Protein AF-A0A956KZA8-F1 (afdb_monomer_lite)

Sequence (470 aa):
MTLATTATAIDCRGQRCPAPILATAKAARTLGSTGGGTLEVSADDDAFPLDIRSWCRSSGSELVELASVGGVHTAIVRVGSSSPGGSVRSSARSSAPPKLAAAPPPPPPPAPRHSEPNVVELPAVLDCRGQSCPEPILGVARRARTLGAGSQLEVIADDPAFRLDLESWCRSSGARLLSMEPEGNALRARLVLAGPGSASAPVPAARPVSVAPSDASVISLQGVAPSDRVPLLEQRAAVLRGGTTVRIVVDDTDFSVSLVQWAATAGHRLISLDARGPLEAEVQLAADPPPSTALAPVDSTALQPATADNLCTLLVLHNDREALLAALLVGVGAAAQGMDVMMFFTFWGLNLLRGDDPNPAMPKEKVSWAQRMFKWMMPRGPRQQKLGKLDMAGIGRGMLGSIMKRYELMDIPDLMAAAEEQGVRFVACTMSMQVMGITKRDLAPRNNLDFGGVAAFVESAGRSRMSLTF

Radius of gyration: 27.72 Å; chains: 1; bounding box: 74×88×77 Å

Secondary structure (DSSP, 8-state):
------EEEEE-TT--TTHHHHHHHHHHHHHHHTT-EEEEEEE--TTHHHHHHHHHHHHT-EEEEEEEETTEEEEEEEE-S--------------PPPP----PPPPPPPPPP-------PPP-EEE-TT--TTHHHHHHHHHHHHSPTT-EEEEEE--TTHHHHHHHHHHHHT-EEEEEEEETTEEEEEEEPPPTT----PPPP---------TTSEEE-TT--GGGHHHHHHHHHTTSPTT-EEEEEESSSTTHHHHHHHHHHTT-EEEEEE-SSSEEEEEEPPPPPPP--------S--------EEEEEEEE----HHHHHHHHHHHHHHHHTT-EEEEEE-GGGGGGGB-SS--TTS------HHHHHHHHHS--TTTSPPPSS--GGGHHHHHHHHHHHHTTPPPHHHHHHHHHHTTPEEEEEHHHHHHHT--GGGBPP-TTEEEE-HHHHHHHHHHEEEEEE-

Structure (mmCIF, N/CA/C/O backbone):
data_AF-A0A956KZA8-F1
#
_entry.id   AF-A0A956KZA8-F1
#
loop_
_atom_site.group_PDB
_atom_site.id
_atom_site.type_symbol
_atom_site.label_atom_id
_atom_site.label_alt_id
_atom_site.label_comp_id
_atom_site.label_asym_id
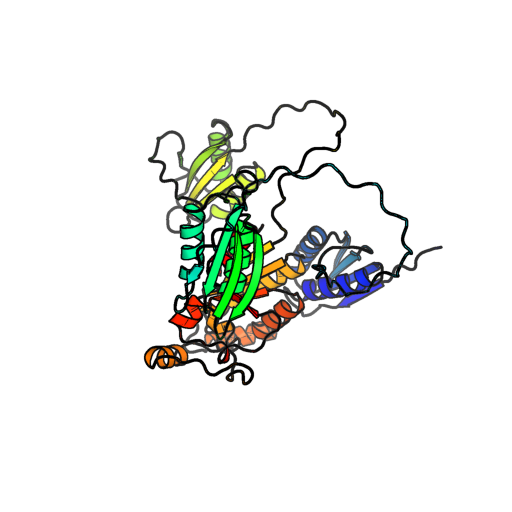_atom_site.label_entity_id
_atom_site.label_seq_id
_atom_site.pdbx_PDB_ins_code
_atom_site.Cartn_x
_atom_site.Cartn_y
_atom_site.Cartn_z
_atom_site.occupancy
_atom_site.B_iso_or_equiv
_atom_site.auth_seq_id
_atom_site.auth_comp_id
_atom_site.auth_asym_id
_atom_site.auth_atom_id
_atom_site.pdbx_PDB_model_num
ATOM 1 N N . MET A 1 1 ? -36.310 -24.076 16.522 1.00 33.31 1 MET A N 1
ATOM 2 C CA . MET A 1 1 ? -34.872 -24.109 16.862 1.00 33.31 1 MET A CA 1
ATOM 3 C C . MET A 1 1 ? -34.360 -22.684 16.809 1.00 33.31 1 MET A C 1
ATOM 5 O O . MET A 1 1 ? -34.193 -22.145 15.725 1.00 33.31 1 MET A O 1
ATOM 9 N N . THR A 1 2 ? -34.234 -22.041 17.964 1.00 34.50 2 THR A N 1
ATOM 10 C CA . THR A 1 2 ? -33.653 -20.703 18.113 1.00 34.50 2 THR A CA 1
ATOM 11 C C . THR A 1 2 ? -32.149 -20.846 17.901 1.00 34.50 2 THR A C 1
ATOM 13 O O . THR A 1 2 ? -31.475 -21.467 18.721 1.00 34.50 2 THR A O 1
ATOM 16 N N . LEU A 1 3 ? -31.634 -20.376 16.763 1.00 40.06 3 LEU A N 1
ATOM 17 C CA . LEU A 1 3 ? -30.191 -20.298 16.536 1.00 40.06 3 LEU A CA 1
ATOM 18 C C . LEU A 1 3 ? -29.618 -19.373 17.613 1.00 40.06 3 LEU A C 1
ATOM 20 O O . LEU A 1 3 ? -30.052 -18.229 17.733 1.00 40.06 3 LEU A O 1
ATOM 24 N N . ALA A 1 4 ? -28.713 -19.887 18.444 1.00 45.00 4 ALA A N 1
ATOM 25 C CA . ALA A 1 4 ? -28.007 -19.075 19.420 1.00 45.00 4 ALA A CA 1
ATOM 26 C C . ALA A 1 4 ? -27.182 -18.028 18.659 1.00 45.00 4 ALA A C 1
ATOM 28 O O . ALA A 1 4 ? -26.250 -18.377 17.938 1.00 45.00 4 ALA A O 1
ATOM 29 N N . THR A 1 5 ? -27.559 -16.756 18.772 1.00 57.03 5 THR A N 1
ATOM 30 C CA . THR A 1 5 ? -26.805 -15.648 18.186 1.00 57.03 5 THR A CA 1
ATOM 31 C C . THR A 1 5 ? -25.480 -15.525 18.931 1.00 57.03 5 THR A C 1
ATOM 33 O O . THR A 1 5 ? -25.459 -15.112 20.089 1.00 57.03 5 THR A O 1
ATOM 36 N N . THR A 1 6 ? -24.373 -15.907 18.295 1.00 69.25 6 THR A N 1
ATOM 37 C CA . THR A 1 6 ? -23.027 -15.729 18.851 1.00 69.25 6 THR A CA 1
ATOM 38 C C . THR A 1 6 ? -22.771 -14.237 19.061 1.00 69.25 6 THR A C 1
ATOM 40 O O . THR A 1 6 ? -22.803 -13.467 18.100 1.00 69.25 6 THR A O 1
ATOM 43 N N . ALA A 1 7 ? -22.550 -13.820 20.308 1.00 78.19 7 ALA A N 1
ATOM 44 C CA . ALA A 1 7 ? -22.223 -12.443 20.665 1.00 78.19 7 ALA A CA 1
ATOM 45 C C . ALA A 1 7 ? -20.728 -12.336 20.996 1.00 78.19 7 ALA A C 1
ATOM 47 O O . ALA A 1 7 ? -20.213 -13.110 21.800 1.00 78.19 7 ALA A O 1
ATOM 48 N N . THR A 1 8 ? -20.022 -11.400 20.364 1.00 90.69 8 THR A N 1
ATOM 49 C CA . THR A 1 8 ? -18.625 -11.049 20.674 1.00 90.69 8 THR A CA 1
ATOM 50 C C . THR A 1 8 ? -18.571 -9.592 21.102 1.00 90.69 8 THR A C 1
ATOM 52 O O . THR A 1 8 ? -19.256 -8.769 20.507 1.00 90.69 8 THR A O 1
ATOM 55 N N . ALA A 1 9 ? -17.750 -9.262 22.097 1.00 92.88 9 ALA A N 1
ATOM 56 C CA . ALA A 1 9 ? -17.521 -7.886 22.528 1.00 92.88 9 ALA A CA 1
ATOM 57 C C . ALA A 1 9 ? -16.037 -7.529 22.386 1.00 92.88 9 ALA A C 1
ATOM 59 O O . ALA A 1 9 ? -15.171 -8.334 22.737 1.00 92.88 9 ALA A O 1
ATOM 60 N N . ILE A 1 10 ? -15.748 -6.332 21.876 1.00 95.38 10 ILE A N 1
ATOM 61 C CA . ILE A 1 10 ? -14.400 -5.767 21.785 1.00 95.38 10 ILE A CA 1
ATOM 62 C C . ILE A 1 10 ? -14.358 -4.382 22.441 1.00 95.38 10 ILE A C 1
ATOM 64 O O . ILE A 1 10 ? -15.241 -3.546 22.243 1.00 95.38 10 ILE A O 1
ATOM 68 N N . ASP A 1 11 ? -13.312 -4.150 23.231 1.00 94.94 11 ASP A N 1
ATOM 69 C CA . ASP A 1 11 ? -13.053 -2.883 23.912 1.00 94.94 11 ASP A CA 1
ATOM 70 C C . ASP A 1 11 ? -11.825 -2.211 23.293 1.00 94.94 11 ASP A C 1
ATOM 72 O O . ASP A 1 11 ? -10.710 -2.734 23.349 1.00 94.94 11 ASP A O 1
ATOM 76 N N . CYS A 1 12 ? -12.058 -1.065 22.667 1.00 94.50 12 CYS A N 1
ATOM 77 C CA . CYS A 1 12 ? -11.076 -0.254 21.962 1.00 94.50 12 CYS A CA 1
ATOM 78 C C . CYS A 1 12 ? -10.873 1.113 22.634 1.00 94.50 12 CYS A C 1
ATOM 80 O O . CYS A 1 12 ? -10.333 2.017 22.001 1.00 94.50 12 CYS A O 1
ATOM 82 N N . ARG A 1 13 ? -11.298 1.294 23.892 1.00 94.50 13 ARG A N 1
ATOM 83 C CA . ARG A 1 13 ? -11.040 2.534 24.644 1.00 94.50 13 ARG A CA 1
ATOM 84 C C . ARG A 1 13 ? -9.536 2.797 24.787 1.00 94.50 13 ARG A C 1
ATOM 86 O O . ARG A 1 13 ? -8.748 1.858 24.893 1.00 94.50 13 ARG A O 1
ATOM 93 N N . GLY A 1 14 ? -9.153 4.070 24.769 1.00 90.19 14 GLY A N 1
ATOM 94 C CA . GLY A 1 14 ? -7.770 4.545 24.692 1.00 90.19 14 GLY A CA 1
ATOM 95 C C . GLY A 1 14 ? -7.227 4.608 23.261 1.00 90.19 14 GLY A C 1
ATOM 96 O O . GLY A 1 14 ? -6.421 5.480 22.939 1.00 90.19 14 GLY A O 1
ATOM 97 N N . GLN A 1 15 ? -7.729 3.762 22.358 1.00 91.56 15 GLN A N 1
ATOM 98 C CA . GLN A 1 15 ? -7.220 3.665 20.994 1.00 91.56 15 GLN A CA 1
ATOM 99 C C . GLN A 1 15 ? -7.810 4.744 20.086 1.00 91.56 15 GLN A C 1
ATOM 101 O O . GLN A 1 15 ? -8.972 5.127 20.201 1.00 91.56 15 GLN A O 1
ATOM 106 N N . ARG A 1 16 ? -7.012 5.189 19.114 1.00 91.38 16 ARG A N 1
ATOM 107 C CA . ARG A 1 16 ? -7.411 6.194 18.120 1.00 91.38 16 ARG A CA 1
ATOM 108 C C . ARG A 1 16 ? -7.501 5.604 16.722 1.00 91.38 16 ARG A C 1
ATOM 110 O O . ARG A 1 16 ? -6.982 4.517 16.448 1.00 91.38 16 ARG A O 1
ATOM 117 N N . CYS A 1 17 ? -8.158 6.334 15.825 1.00 86.56 17 CYS A N 1
ATOM 118 C CA . CYS A 1 17 ? -8.266 5.965 14.416 1.00 86.56 17 CYS A CA 1
ATOM 119 C C . CYS A 1 17 ? -6.893 5.554 13.824 1.00 86.56 17 CYS A C 1
ATOM 121 O O . CYS A 1 17 ? -5.904 6.267 14.035 1.00 86.56 17 CYS A O 1
ATOM 123 N N . PRO A 1 18 ? -6.798 4.432 13.072 1.00 91.50 18 PRO A N 1
ATOM 124 C CA . PRO A 1 18 ? -7.871 3.532 12.621 1.00 91.50 18 PRO A CA 1
ATOM 125 C C . PRO A 1 18 ? -8.086 2.280 13.494 1.00 91.50 18 PRO A C 1
ATOM 127 O O . PRO A 1 18 ? -8.795 1.364 13.073 1.00 91.50 18 PRO A O 1
ATOM 130 N N . ALA A 1 19 ? -7.484 2.191 14.684 1.00 92.38 19 ALA A N 1
ATOM 131 C CA . ALA A 1 19 ? -7.447 0.948 15.463 1.00 92.38 19 ALA A CA 1
ATOM 132 C C . ALA A 1 19 ? -8.836 0.358 15.808 1.00 92.38 19 ALA A C 1
ATOM 134 O O . ALA A 1 19 ? -9.027 -0.837 15.549 1.00 92.38 19 ALA A O 1
ATOM 135 N N . PRO A 1 20 ? -9.843 1.141 16.259 1.00 93.94 20 PRO A N 1
ATOM 136 C CA . PRO A 1 20 ? -11.175 0.600 16.546 1.00 93.94 20 PRO A CA 1
ATOM 137 C C . PRO A 1 20 ? -11.842 -0.093 15.347 1.00 93.94 20 PRO A C 1
ATOM 139 O O . PRO A 1 20 ? -12.445 -1.160 15.487 1.00 93.94 20 PRO A O 1
ATOM 142 N N . ILE A 1 21 ? -11.693 0.455 14.137 1.00 94.94 21 ILE A N 1
ATOM 143 C CA . ILE A 1 21 ? -12.264 -0.143 12.921 1.00 94.94 21 ILE A CA 1
ATOM 144 C C . ILE A 1 21 ? -11.483 -1.371 12.473 1.00 94.94 21 ILE A C 1
ATOM 146 O O . ILE A 1 21 ? -12.084 -2.332 11.997 1.00 94.94 21 ILE A O 1
ATOM 150 N N . LEU A 1 22 ? -10.164 -1.400 12.666 1.00 92.88 22 LEU A N 1
ATOM 151 C CA . LEU A 1 22 ? -9.380 -2.600 12.379 1.00 92.88 22 LEU A CA 1
ATOM 152 C C . LEU A 1 22 ? -9.755 -3.758 13.298 1.00 92.88 22 LEU A C 1
ATOM 154 O O . LEU A 1 22 ? -9.925 -4.883 12.818 1.00 92.88 22 LEU A O 1
ATOM 158 N N . ALA A 1 23 ? -9.927 -3.477 14.591 1.00 92.88 23 ALA A N 1
ATOM 159 C CA . ALA A 1 23 ? -10.408 -4.451 15.561 1.00 92.88 23 ALA A CA 1
ATOM 160 C C . ALA A 1 23 ? -11.812 -4.946 15.184 1.00 92.88 23 ALA A C 1
ATOM 162 O O . ALA A 1 23 ? -12.043 -6.156 15.136 1.00 92.88 23 ALA A O 1
ATOM 163 N N . THR A 1 24 ? -12.706 -4.024 14.807 1.00 93.50 24 THR A N 1
ATOM 164 C CA . THR A 1 24 ? -14.054 -4.343 14.310 1.00 93.50 24 THR A CA 1
ATOM 165 C C . THR A 1 24 ? -13.998 -5.259 13.088 1.00 93.50 24 THR A C 1
ATOM 167 O O . THR A 1 24 ? -14.601 -6.330 13.093 1.00 93.50 24 THR A O 1
ATOM 170 N N . ALA A 1 25 ? -13.228 -4.896 12.059 1.00 92.06 25 ALA A N 1
ATOM 171 C CA . ALA A 1 25 ? -13.107 -5.667 10.826 1.00 92.06 25 ALA A CA 1
ATOM 172 C C . ALA A 1 25 ? -12.538 -7.073 11.078 1.00 92.06 25 ALA A C 1
ATOM 174 O O . ALA A 1 25 ? -13.022 -8.058 10.518 1.00 92.06 25 ALA A O 1
ATOM 175 N N . LYS A 1 26 ? -11.540 -7.192 11.960 1.00 91.50 26 LYS A N 1
ATOM 176 C CA . LYS A 1 26 ? -10.947 -8.477 12.352 1.00 91.50 26 LYS A CA 1
ATOM 177 C C . LYS A 1 26 ? -11.943 -9.370 13.096 1.00 91.50 26 LYS A C 1
ATOM 179 O O . LYS A 1 26 ? -12.070 -10.553 12.763 1.00 91.50 26 LYS A O 1
ATOM 184 N N . ALA A 1 27 ? -12.662 -8.813 14.069 1.00 92.19 27 ALA A N 1
ATOM 185 C CA . ALA A 1 27 ? -13.682 -9.539 14.819 1.00 92.19 27 ALA A CA 1
ATOM 186 C C . ALA A 1 27 ? -14.841 -9.967 13.904 1.00 92.19 27 ALA A C 1
ATOM 188 O O . ALA A 1 27 ? -15.246 -11.129 13.928 1.00 92.19 27 ALA A O 1
ATOM 189 N N . ALA A 1 28 ? -15.298 -9.076 13.021 1.00 91.12 28 ALA A N 1
ATOM 190 C CA . ALA A 1 28 ? -16.355 -9.356 12.056 1.00 91.12 28 ALA A CA 1
ATOM 191 C C . ALA A 1 28 ? -15.979 -10.473 11.069 1.00 91.12 28 ALA A C 1
ATOM 193 O O . ALA A 1 28 ? -16.786 -11.368 10.836 1.00 91.12 28 ALA A O 1
ATOM 194 N N . ARG A 1 29 ? -14.744 -10.493 10.541 1.00 89.31 29 ARG A N 1
ATOM 195 C CA . ARG A 1 29 ? -14.258 -11.602 9.693 1.00 89.31 29 ARG A CA 1
ATOM 196 C C . ARG A 1 29 ? -14.281 -12.939 10.428 1.00 89.31 29 ARG A C 1
ATOM 198 O O . ARG A 1 29 ? -14.713 -13.945 9.867 1.00 89.31 29 ARG A O 1
ATOM 205 N N . THR A 1 30 ? -13.840 -12.937 11.684 1.00 89.62 30 THR A N 1
ATOM 206 C CA . THR A 1 30 ? -13.840 -14.136 12.531 1.00 89.62 30 THR A CA 1
ATOM 207 C C . THR A 1 30 ? -15.272 -14.638 12.740 1.00 89.62 30 THR A C 1
ATOM 209 O O . THR A 1 30 ? -15.561 -15.792 12.433 1.00 89.62 30 THR A O 1
ATOM 212 N N . LEU A 1 31 ? -16.192 -13.754 13.140 1.00 89.69 31 LEU A N 1
ATOM 213 C CA . LEU A 1 31 ? -17.613 -14.067 13.324 1.00 89.69 31 LEU A CA 1
ATOM 214 C C . LEU A 1 31 ? -18.281 -14.579 12.042 1.00 89.69 31 LEU A C 1
ATOM 216 O O . LEU A 1 31 ? -18.984 -15.591 12.072 1.00 89.69 31 LEU A O 1
ATOM 220 N N . GLY A 1 32 ? -18.031 -13.918 10.909 1.00 86.00 32 GLY A N 1
ATOM 221 C CA . GLY A 1 32 ? -18.547 -14.326 9.603 1.00 86.00 32 GLY A CA 1
ATOM 222 C C . GLY A 1 32 ? -18.115 -15.745 9.232 1.00 86.00 32 GLY A C 1
ATOM 223 O O . GLY A 1 32 ? -18.944 -16.541 8.798 1.00 86.00 32 GLY A O 1
ATOM 224 N N . SER A 1 33 ? -16.855 -16.114 9.504 1.00 84.88 33 SER A N 1
ATOM 225 C CA . SER A 1 33 ? -16.357 -17.476 9.252 1.00 84.88 33 SER A CA 1
ATOM 226 C C . SER A 1 33 ? -17.026 -18.561 10.110 1.00 84.88 33 SER A C 1
ATOM 228 O O . SER A 1 33 ? -17.038 -19.728 9.723 1.00 84.88 33 SER A O 1
ATOM 230 N N . THR A 1 34 ? -17.627 -18.184 11.243 1.00 85.12 34 THR A N 1
ATOM 231 C CA . THR A 1 34 ? -18.322 -19.089 12.175 1.00 85.12 34 THR A CA 1
ATOM 232 C C . THR A 1 34 ? -19.850 -19.073 12.039 1.00 85.12 34 THR A C 1
ATOM 234 O O . THR A 1 34 ? -20.541 -19.625 12.890 1.00 85.12 34 THR A O 1
ATOM 237 N N . GLY A 1 35 ? -20.391 -18.467 10.974 1.00 82.88 35 GLY A N 1
ATOM 238 C CA . GLY A 1 35 ? -21.835 -18.425 10.707 1.00 82.88 35 GLY A CA 1
ATOM 239 C C . GLY A 1 35 ? -22.530 -17.111 11.079 1.00 82.88 35 GLY A C 1
ATOM 240 O O . GLY A 1 35 ? -23.758 -17.074 11.118 1.00 82.88 35 GLY A O 1
ATOM 241 N N . GLY A 1 36 ? -21.772 -16.033 11.295 1.00 87.62 36 GLY A N 1
ATOM 242 C CA . GLY A 1 36 ? -22.303 -14.712 11.637 1.00 87.62 36 GLY A CA 1
ATOM 243 C C . GLY A 1 36 ? -22.622 -14.555 13.126 1.00 87.62 36 GLY A C 1
ATOM 244 O O . GLY A 1 36 ? -22.408 -15.459 13.934 1.00 87.62 36 GLY A O 1
ATOM 245 N N . GLY A 1 37 ? -23.108 -13.377 13.509 1.00 91.81 37 GLY A N 1
ATOM 246 C CA . GLY A 1 37 ? -23.420 -13.066 14.902 1.00 91.81 37 GLY A CA 1
ATOM 247 C C . GLY A 1 37 ? -23.555 -11.573 15.174 1.00 91.81 37 GLY A C 1
ATOM 248 O O . GLY A 1 37 ? -23.639 -10.759 14.254 1.00 91.81 37 GLY A O 1
ATOM 249 N N . THR A 1 38 ? -23.566 -11.222 16.455 1.00 93.94 38 THR A N 1
ATOM 250 C CA . THR A 1 38 ? -23.584 -9.834 16.923 1.00 93.94 38 THR A CA 1
ATOM 251 C C . THR A 1 38 ? -22.215 -9.470 17.492 1.00 93.94 38 THR A C 1
ATOM 253 O O . THR A 1 38 ? -21.635 -10.227 18.269 1.00 93.94 38 THR A O 1
ATOM 256 N N . LEU A 1 39 ? -21.703 -8.306 17.111 1.00 95.19 39 LEU A N 1
ATOM 257 C CA . LEU A 1 39 ? -20.461 -7.722 17.592 1.00 95.19 39 LEU A CA 1
ATOM 258 C C . LEU A 1 39 ? -20.770 -6.420 18.332 1.00 95.19 39 LEU A C 1
ATOM 260 O O . LEU A 1 39 ? -21.333 -5.498 17.749 1.00 95.19 39 LEU A O 1
ATOM 264 N N . GLU A 1 40 ? -20.381 -6.340 19.595 1.00 96.44 40 GLU A N 1
ATOM 265 C CA . GLU A 1 40 ? -20.406 -5.112 20.384 1.00 96.44 40 GLU A CA 1
ATOM 266 C C . GLU A 1 40 ? -19.009 -4.483 20.389 1.00 96.44 40 GLU A C 1
ATOM 268 O O . GLU A 1 40 ? -18.019 -5.159 20.667 1.00 96.44 40 GLU A O 1
ATOM 273 N N . VAL A 1 41 ? -18.917 -3.196 20.066 1.00 96.75 41 VAL A N 1
ATOM 274 C CA . VAL A 1 41 ? -17.656 -2.451 19.984 1.00 96.75 41 VAL A CA 1
ATOM 275 C C . VAL A 1 41 ? -17.753 -1.211 20.854 1.00 96.75 41 VAL A C 1
ATOM 277 O O . VAL A 1 41 ? -18.646 -0.397 20.640 1.00 96.75 41 VAL A O 1
ATOM 280 N N . SER A 1 42 ? -16.829 -1.045 21.798 1.00 96.44 42 SER A N 1
ATOM 281 C CA . SER A 1 42 ? -16.722 0.170 22.616 1.00 96.44 42 SER A CA 1
ATOM 282 C C . SER A 1 42 ? -15.453 0.954 22.283 1.00 96.44 42 SER A C 1
ATOM 284 O O . SER A 1 42 ? -14.374 0.373 22.263 1.00 96.44 42 SER A O 1
ATOM 286 N N . ALA A 1 43 ? -15.556 2.262 22.046 1.00 95.81 43 ALA A N 1
ATOM 287 C CA . ALA A 1 43 ? -14.419 3.146 21.765 1.00 95.81 43 ALA A CA 1
ATOM 288 C C . ALA A 1 43 ? -14.663 4.559 22.319 1.00 95.81 43 ALA A C 1
ATOM 290 O O . ALA A 1 43 ? -15.796 5.019 22.352 1.00 95.81 43 ALA A O 1
ATOM 291 N N . ASP A 1 44 ? -13.613 5.268 22.728 1.00 94.44 44 ASP A N 1
ATOM 292 C CA . ASP A 1 44 ? -13.641 6.673 23.184 1.00 94.44 44 ASP A CA 1
ATOM 293 C C . ASP A 1 44 ? -12.959 7.620 22.172 1.00 94.44 44 ASP A C 1
ATOM 295 O O . ASP A 1 44 ? -12.395 8.665 22.515 1.00 94.44 44 ASP A O 1
ATOM 299 N N . ASP A 1 45 ? -12.979 7.212 20.901 1.00 92.00 45 ASP A N 1
ATOM 300 C CA . ASP A 1 45 ? -12.486 7.972 19.760 1.00 92.00 45 ASP A CA 1
ATOM 301 C C . ASP A 1 45 ? -13.615 8.760 19.091 1.00 92.00 45 ASP A C 1
ATOM 303 O O . ASP A 1 45 ? -14.594 8.173 18.634 1.00 92.00 45 ASP A O 1
ATOM 307 N N . ASP A 1 46 ? -13.455 10.082 18.987 1.00 91.81 46 ASP A N 1
ATOM 308 C CA . ASP A 1 46 ? -14.487 10.986 18.458 1.00 91.81 46 ASP A CA 1
ATOM 309 C C . ASP A 1 46 ? -14.853 10.692 16.989 1.00 91.81 46 ASP A C 1
ATOM 311 O O . ASP A 1 46 ? -15.959 11.014 16.547 1.00 91.81 46 ASP A O 1
ATOM 315 N N . ALA A 1 47 ? -13.946 10.077 16.216 1.00 90.31 47 ALA A N 1
ATOM 316 C CA . ALA A 1 47 ? -14.209 9.694 14.828 1.00 90.31 47 ALA A CA 1
ATOM 317 C C . ALA A 1 47 ? -14.991 8.373 14.715 1.00 90.31 47 ALA A C 1
ATOM 319 O O . ALA A 1 47 ? -15.675 8.144 13.711 1.00 90.31 47 ALA A O 1
ATOM 320 N N . PHE A 1 48 ? -14.970 7.531 15.756 1.00 95.00 48 PHE A N 1
ATOM 321 C CA . PHE A 1 48 ? -15.562 6.195 15.731 1.00 95.00 48 PHE A CA 1
ATOM 322 C C . PHE A 1 48 ? -17.036 6.164 15.288 1.00 95.00 48 PHE A C 1
ATOM 324 O O . PHE A 1 48 ? -17.363 5.323 14.449 1.00 95.00 48 PHE A O 1
ATOM 331 N N . PRO A 1 49 ? -17.940 7.062 15.740 1.00 94.31 49 PRO A N 1
ATOM 332 C CA . PRO A 1 49 ? -19.332 7.076 15.285 1.00 94.31 49 PRO A CA 1
ATOM 333 C C . PRO A 1 49 ? -19.510 7.231 13.771 1.00 94.31 49 PRO A C 1
ATOM 335 O O . PRO A 1 49 ? -20.430 6.645 13.193 1.00 94.31 49 PRO A O 1
ATOM 338 N N . LEU A 1 50 ? -18.664 8.034 13.121 1.00 91.81 50 LEU A N 1
ATOM 339 C CA . LEU A 1 50 ? -18.698 8.220 11.671 1.00 91.81 50 LEU A CA 1
ATOM 340 C C . LEU A 1 50 ? -18.068 7.015 10.969 1.00 91.81 50 LEU A C 1
ATOM 342 O O . LEU A 1 50 ? -18.643 6.468 10.020 1.00 91.81 50 LEU A O 1
ATOM 346 N N . ASP A 1 51 ? -16.923 6.579 11.479 1.00 93.00 51 ASP A N 1
ATOM 347 C CA . ASP A 1 51 ? -16.137 5.495 10.914 1.00 93.00 51 ASP A CA 1
ATOM 348 C C . ASP A 1 51 ? -16.900 4.165 10.941 1.00 93.00 51 ASP A C 1
ATOM 350 O O . ASP A 1 51 ? -16.967 3.478 9.920 1.00 93.00 51 ASP A O 1
ATOM 354 N N . ILE A 1 52 ? -17.566 3.827 12.053 1.00 94.81 52 ILE A N 1
ATOM 355 C CA . ILE A 1 52 ? -18.326 2.575 12.188 1.00 94.81 52 ILE A CA 1
ATOM 356 C C . ILE A 1 52 ? -19.541 2.546 11.259 1.00 94.81 52 ILE A C 1
ATOM 358 O O . ILE A 1 52 ? -19.841 1.514 10.659 1.00 94.81 52 ILE A O 1
ATOM 362 N N . ARG A 1 53 ? -20.210 3.690 11.059 1.00 94.50 53 ARG A N 1
ATOM 363 C CA . ARG A 1 53 ? -21.307 3.825 10.085 1.00 94.50 53 ARG A CA 1
ATOM 364 C C . ARG A 1 53 ? -20.801 3.661 8.660 1.00 94.50 53 ARG A C 1
ATOM 366 O O . ARG A 1 53 ? -21.472 3.044 7.834 1.00 94.50 53 ARG A O 1
ATOM 373 N N . SER A 1 54 ? -19.643 4.239 8.348 1.00 88.75 54 SER A N 1
ATOM 374 C CA . SER A 1 54 ? -19.013 4.072 7.040 1.00 88.75 54 SER A CA 1
ATOM 375 C C . SER A 1 54 ? -18.642 2.612 6.794 1.00 88.75 54 SER A C 1
ATOM 377 O O . SER A 1 54 ? -19.020 2.045 5.771 1.00 88.75 54 SER A O 1
ATOM 379 N N . TRP A 1 55 ? -18.005 1.981 7.779 1.00 92.06 55 TRP A N 1
ATOM 380 C CA . TRP A 1 55 ? -17.585 0.589 7.727 1.00 92.06 55 TRP A CA 1
ATOM 381 C C . TRP A 1 55 ? -18.761 -0.393 7.613 1.00 92.06 55 TRP A C 1
ATOM 383 O O . TRP A 1 55 ? -18.699 -1.331 6.820 1.00 92.06 55 TRP A O 1
ATOM 393 N N . CYS A 1 56 ? -19.865 -0.183 8.337 1.00 90.88 56 CYS A N 1
ATOM 394 C CA . CYS A 1 56 ? -21.060 -1.029 8.208 1.00 90.88 56 CYS A CA 1
ATOM 395 C C . CYS A 1 56 ? -21.629 -0.962 6.781 1.00 90.88 56 CYS A C 1
ATOM 397 O O . CYS A 1 56 ? -21.873 -1.993 6.157 1.00 90.88 56 CYS A O 1
ATOM 399 N N . ARG A 1 57 ? -21.737 0.249 6.213 1.00 86.81 57 ARG A N 1
ATOM 400 C CA . ARG A 1 57 ? -22.210 0.445 4.831 1.00 86.81 57 ARG A CA 1
ATOM 401 C C . ARG A 1 57 ? -21.313 -0.232 3.794 1.00 86.81 57 ARG A C 1
ATOM 403 O O . ARG A 1 57 ? -21.840 -0.793 2.839 1.00 86.81 57 ARG A O 1
ATOM 410 N N . SER A 1 58 ? -19.990 -0.169 3.949 1.00 80.19 58 SER A N 1
ATOM 411 C CA . SER A 1 58 ? -19.052 -0.753 2.979 1.00 80.19 58 SER A CA 1
ATOM 412 C C . SER A 1 58 ? -18.882 -2.265 3.130 1.00 80.19 58 SER A C 1
ATOM 414 O O . SER A 1 58 ? -18.792 -2.967 2.126 1.00 80.19 58 SER A O 1
ATOM 416 N N . SER A 1 59 ? -18.902 -2.786 4.358 1.00 83.75 59 SER A N 1
ATOM 417 C CA . SER A 1 59 ? -18.796 -4.229 4.635 1.00 83.75 59 SER A CA 1
ATOM 418 C C . SER A 1 59 ? -20.094 -5.010 4.391 1.00 83.75 59 SER A C 1
ATOM 420 O O . SER A 1 59 ? -20.080 -6.244 4.362 1.00 83.75 59 SER A O 1
ATOM 422 N N . GLY A 1 60 ? -21.226 -4.311 4.261 1.00 85.81 60 GLY A N 1
ATOM 423 C CA . GLY A 1 60 ? -22.559 -4.918 4.231 1.00 85.81 60 GLY A CA 1
ATOM 424 C C . GLY A 1 60 ? -23.051 -5.400 5.601 1.00 85.81 60 GLY A C 1
ATOM 425 O O . GLY A 1 60 ? -24.072 -6.080 5.667 1.00 85.81 60 GLY A O 1
ATOM 426 N N . SER A 1 61 ? -22.342 -5.069 6.686 1.00 89.44 61 SER A N 1
ATOM 427 C CA . SER A 1 61 ? -22.787 -5.351 8.056 1.00 89.44 61 SER A CA 1
ATOM 428 C C . SER A 1 61 ? -23.874 -4.363 8.484 1.00 89.44 61 SER A C 1
ATOM 430 O O . SER A 1 61 ? -23.878 -3.201 8.076 1.00 89.44 61 SER A O 1
ATOM 432 N N . GLU A 1 62 ? -24.789 -4.797 9.345 1.00 93.88 62 GLU A N 1
ATOM 433 C CA . GLU A 1 62 ? -25.886 -3.953 9.822 1.00 93.88 62 GLU A CA 1
ATOM 434 C C . GLU A 1 62 ? -25.512 -3.302 11.159 1.00 93.88 62 GLU A C 1
ATOM 436 O O . GLU A 1 62 ? -25.235 -3.993 12.138 1.00 93.88 62 GLU A O 1
ATOM 441 N N . LEU A 1 63 ? -25.531 -1.969 11.223 1.00 95.31 63 LEU A N 1
ATOM 442 C CA . LEU A 1 63 ? -25.418 -1.243 12.488 1.00 95.31 63 LEU A CA 1
ATOM 443 C C . LEU A 1 63 ? -26.782 -1.251 13.185 1.00 95.31 63 LEU A C 1
ATOM 445 O O . LEU A 1 63 ? -27.689 -0.532 12.769 1.00 95.31 63 LEU A O 1
ATOM 449 N N . VAL A 1 64 ? -26.915 -2.066 14.230 1.00 95.81 64 VAL A N 1
ATOM 450 C CA . VAL A 1 64 ? -28.159 -2.242 14.994 1.00 95.81 64 VAL A CA 1
ATOM 451 C C . VAL A 1 64 ? -28.368 -1.078 15.953 1.00 95.81 64 VAL A C 1
ATOM 453 O O . VAL A 1 64 ? -29.460 -0.521 16.027 1.00 95.81 64 VAL A O 1
ATOM 456 N N . GLU A 1 65 ? -27.318 -0.697 16.675 1.00 95.50 65 GLU A N 1
ATOM 457 C CA . GLU A 1 65 ? -27.380 0.368 17.670 1.00 95.50 65 GLU A CA 1
ATOM 458 C C . GLU A 1 65 ? -26.054 1.124 17.731 1.00 95.50 65 GLU A C 1
ATOM 460 O O . GLU A 1 65 ? -24.985 0.555 17.504 1.00 95.50 65 GLU A O 1
ATOM 465 N N . LEU A 1 66 ? -26.129 2.418 18.033 1.00 96.12 66 LEU A N 1
ATOM 466 C CA . LEU A 1 66 ? -24.975 3.240 18.367 1.00 96.12 66 LEU A CA 1
ATOM 467 C C . LEU A 1 66 ? -25.377 4.226 19.462 1.00 96.12 66 LEU A C 1
ATOM 469 O O . LEU A 1 66 ? -26.210 5.102 19.224 1.00 96.12 66 LEU A O 1
ATOM 473 N N . ALA A 1 67 ? -24.757 4.096 20.629 1.00 94.44 67 ALA A N 1
ATOM 474 C CA . ALA A 1 67 ? -24.979 4.958 21.781 1.00 94.44 67 ALA A CA 1
ATOM 475 C C . ALA A 1 67 ? -23.685 5.675 22.179 1.00 94.44 67 ALA A C 1
ATOM 477 O O . ALA A 1 67 ? -22.593 5.131 22.031 1.00 94.44 67 ALA A O 1
ATOM 478 N N . SER A 1 68 ? -23.819 6.892 22.706 1.00 94.62 68 SER A N 1
ATOM 479 C CA . SER A 1 68 ? -22.700 7.704 23.193 1.00 94.62 68 SER A CA 1
ATOM 480 C C . SER A 1 68 ? -23.007 8.172 24.609 1.00 94.62 68 SER A C 1
ATOM 482 O O . SER A 1 68 ? -23.908 8.989 24.803 1.00 94.62 68 SER A O 1
ATOM 484 N N . VAL A 1 69 ? -22.275 7.664 25.599 1.00 92.56 69 VAL A N 1
ATOM 485 C CA . VAL A 1 69 ? -22.471 8.008 27.013 1.00 92.56 69 VAL A CA 1
ATOM 486 C C . VAL A 1 69 ? -21.121 8.335 27.636 1.00 92.56 69 VAL A C 1
ATOM 488 O O . VAL A 1 69 ? -20.205 7.520 27.624 1.00 92.56 69 VAL A O 1
ATOM 491 N N . GLY A 1 70 ? -20.986 9.546 28.183 1.00 87.69 70 GLY A N 1
ATOM 492 C CA . GLY A 1 70 ? -19.778 9.950 28.911 1.00 87.69 70 GLY A CA 1
ATOM 493 C C . GLY A 1 70 ? -18.487 9.917 28.081 1.00 87.69 70 GLY A C 1
ATOM 494 O O . GLY A 1 70 ? -17.440 9.590 28.625 1.00 87.69 70 GLY A O 1
ATOM 495 N N . GLY A 1 71 ? -18.562 10.213 26.777 1.00 87.31 71 GLY A N 1
ATOM 496 C CA . GLY A 1 71 ? -17.408 10.173 25.864 1.00 87.31 71 GLY A CA 1
ATOM 497 C C . GLY A 1 71 ? -17.029 8.772 25.371 1.00 87.31 71 GLY A C 1
ATOM 498 O O . GLY A 1 71 ? -16.075 8.638 24.618 1.00 87.31 71 GLY A O 1
ATOM 499 N N . VAL A 1 72 ? -17.778 7.736 25.761 1.00 94.88 72 VAL A N 1
ATOM 500 C CA . VAL A 1 72 ? -17.630 6.378 25.230 1.00 94.88 72 VAL A CA 1
ATOM 501 C C . VAL A 1 72 ? -18.757 6.101 24.240 1.00 94.88 72 VAL A C 1
ATOM 503 O O . VAL A 1 72 ? -19.933 6.330 24.532 1.00 94.88 72 VAL A O 1
ATOM 506 N N . HIS A 1 73 ? -18.383 5.602 23.070 1.00 96.38 73 HIS A N 1
ATOM 507 C CA . HIS A 1 73 ? -19.258 5.173 21.993 1.00 96.38 73 HIS A CA 1
ATOM 508 C C . HIS A 1 73 ? -19.357 3.649 21.988 1.00 96.38 73 HIS A C 1
ATOM 510 O O . HIS A 1 73 ? -18.342 2.967 21.851 1.00 96.38 73 HIS A O 1
ATOM 516 N N . THR A 1 74 ? -20.572 3.117 22.085 1.00 96.06 74 THR A N 1
ATOM 517 C CA . THR A 1 74 ? -20.841 1.678 22.005 1.00 96.06 74 THR A CA 1
ATOM 518 C C . THR A 1 74 ? -21.697 1.395 20.778 1.00 96.06 74 THR A C 1
ATOM 520 O O . THR A 1 74 ? -22.800 1.927 20.645 1.00 96.06 74 THR A O 1
ATOM 523 N N . ALA A 1 75 ? -21.174 0.579 19.865 1.00 96.62 75 ALA A N 1
ATOM 524 C CA . ALA A 1 75 ? -21.837 0.155 18.640 1.00 96.62 75 ALA A CA 1
ATOM 525 C C . ALA A 1 75 ? -22.201 -1.330 18.715 1.00 96.62 75 ALA A C 1
ATOM 527 O O . ALA A 1 75 ? -21.348 -2.159 19.029 1.00 96.62 75 ALA A O 1
ATOM 528 N N . ILE A 1 76 ? -23.438 -1.671 18.363 1.00 96.06 76 ILE A N 1
ATOM 529 C CA . ILE A 1 76 ? -23.886 -3.053 18.179 1.00 96.06 76 ILE A CA 1
ATOM 530 C C . ILE A 1 76 ? -24.033 -3.298 16.682 1.00 96.06 76 ILE A C 1
ATOM 532 O O . ILE A 1 76 ? -24.850 -2.670 16.010 1.00 96.06 76 ILE A O 1
ATOM 536 N N . VAL A 1 77 ? -23.242 -4.225 16.156 1.00 95.38 77 VAL A N 1
ATOM 537 C CA . VAL A 1 77 ? -23.172 -4.572 14.736 1.00 95.38 77 VAL A CA 1
ATOM 538 C C . VAL A 1 77 ? -23.632 -6.010 14.544 1.00 95.38 77 VAL A C 1
ATOM 540 O O . VAL A 1 77 ? -23.143 -6.921 15.206 1.00 95.38 77 VAL A O 1
ATOM 543 N N . ARG A 1 78 ? -24.536 -6.248 13.598 1.00 94.38 78 ARG A N 1
ATOM 544 C CA . ARG A 1 78 ? -24.915 -7.590 13.158 1.00 94.38 78 ARG A CA 1
ATOM 545 C C . ARG A 1 78 ? -24.133 -7.958 11.901 1.00 94.38 78 ARG A C 1
ATOM 547 O O . ARG A 1 78 ? -24.187 -7.263 10.888 1.00 94.38 78 ARG A O 1
ATOM 554 N N . VAL A 1 79 ? -23.418 -9.075 11.980 1.00 91.94 79 VAL A N 1
ATOM 555 C CA . VAL A 1 79 ? -22.580 -9.623 10.911 1.00 91.94 79 VAL A CA 1
ATOM 556 C C . VAL A 1 79 ? -23.259 -10.875 10.358 1.00 91.94 79 VAL A C 1
ATOM 558 O O . VAL A 1 79 ? -23.550 -11.810 11.105 1.00 91.94 79 VAL A O 1
ATOM 561 N N . GLY A 1 80 ? -23.533 -10.897 9.053 1.00 83.62 80 GLY A N 1
ATOM 562 C CA . GLY A 1 80 ? -24.135 -12.054 8.387 1.00 83.62 80 GLY A CA 1
ATOM 563 C C . GLY A 1 80 ? -23.188 -13.257 8.291 1.00 83.62 80 GLY A C 1
ATOM 564 O O . GLY A 1 80 ? -21.970 -13.116 8.376 1.00 83.62 80 GLY A O 1
ATOM 565 N N . SER A 1 81 ? -23.748 -14.447 8.042 1.00 68.25 81 SER A N 1
ATOM 566 C CA . SER A 1 81 ? -23.004 -15.689 7.747 1.00 68.25 81 SER A CA 1
ATOM 567 C C . SER A 1 81 ? -22.231 -15.650 6.419 1.00 68.25 81 SER A C 1
ATOM 569 O O . SER A 1 81 ? -21.523 -16.592 6.071 1.00 68.25 81 SER A O 1
ATOM 571 N N . SER A 1 82 ? -22.335 -14.542 5.689 1.00 59.22 82 SER A N 1
ATOM 572 C CA . SER A 1 82 ? -21.565 -14.236 4.495 1.00 59.22 82 SER A CA 1
ATOM 573 C C . SER A 1 82 ? -21.434 -12.720 4.355 1.00 59.22 82 SER A C 1
ATOM 575 O O . SER A 1 82 ? -22.441 -12.048 4.143 1.00 59.22 82 SER A O 1
ATOM 577 N N . SER A 1 83 ? -20.210 -12.194 4.432 1.00 37.56 83 SER A N 1
ATOM 578 C CA . SER A 1 83 ? -19.877 -10.870 3.891 1.00 37.56 83 SER A CA 1
ATOM 579 C C . SER A 1 83 ? -18.440 -10.843 3.341 1.00 37.56 83 SER A C 1
ATOM 581 O O . SER A 1 83 ? -17.609 -11.660 3.750 1.00 37.56 83 SER A O 1
ATOM 583 N N . PRO A 1 84 ? -18.171 -9.976 2.349 1.00 47.75 84 PRO A N 1
ATOM 584 C CA . PRO A 1 84 ? -17.128 -10.133 1.341 1.00 47.75 84 PRO A CA 1
ATOM 585 C C . PRO A 1 84 ? -15.757 -9.678 1.847 1.00 47.75 84 PRO A C 1
ATOM 587 O O . PRO A 1 84 ? -15.644 -8.723 2.608 1.00 47.75 84 PRO A O 1
ATOM 590 N N . GLY A 1 85 ? -14.700 -10.344 1.384 1.00 36.06 85 GLY A N 1
ATOM 591 C CA . GLY A 1 85 ? -13.323 -9.942 1.693 1.00 36.06 85 GLY A CA 1
ATOM 592 C C . GLY A 1 85 ? -12.338 -11.100 1.757 1.00 36.06 85 GLY A C 1
ATOM 593 O O . GLY A 1 85 ? -11.509 -11.167 2.657 1.00 36.06 85 GLY A O 1
ATOM 594 N N . GLY A 1 86 ? -12.445 -12.041 0.826 1.00 30.38 86 GLY A N 1
ATOM 595 C CA . GLY A 1 86 ? -11.452 -13.082 0.626 1.00 30.38 86 GLY A CA 1
ATOM 596 C C . GLY A 1 86 ? -11.404 -13.386 -0.854 1.00 30.38 86 GLY A C 1
ATOM 597 O O . GLY A 1 86 ? -12.289 -14.065 -1.368 1.00 30.38 86 GLY A O 1
ATOM 598 N N . SER A 1 87 ? -10.396 -12.857 -1.549 1.00 32.53 87 SER A N 1
ATOM 599 C CA . SER A 1 87 ? -10.022 -13.370 -2.862 1.00 32.53 87 SER A CA 1
ATOM 600 C C . SER A 1 87 ? -9.824 -14.874 -2.712 1.00 32.53 87 SER A C 1
ATOM 602 O O . SER A 1 87 ? -8.884 -15.336 -2.059 1.00 32.53 87 SER A O 1
ATOM 604 N N . VAL A 1 88 ? -10.765 -15.644 -3.257 1.00 29.47 88 VAL A N 1
ATOM 605 C CA . VAL A 1 88 ? -10.627 -17.085 -3.395 1.00 29.47 88 VAL A CA 1
ATOM 606 C C . VAL A 1 88 ? -9.456 -17.285 -4.347 1.00 29.47 88 VAL A C 1
ATOM 608 O O . VAL A 1 88 ? -9.607 -17.245 -5.567 1.00 29.47 88 VAL A O 1
ATOM 611 N N . ARG A 1 89 ? -8.256 -17.500 -3.796 1.00 29.30 89 ARG A N 1
ATOM 612 C CA . ARG A 1 89 ? -7.193 -18.151 -4.556 1.00 29.30 89 ARG A CA 1
ATOM 613 C C . ARG A 1 89 ? -7.751 -19.509 -4.956 1.00 29.30 89 ARG A C 1
ATOM 615 O O . ARG A 1 89 ? -7.934 -20.383 -4.112 1.00 29.30 89 ARG A O 1
ATOM 622 N N . SER A 1 90 ? -8.034 -19.659 -6.247 1.00 27.77 90 SER A N 1
ATOM 623 C CA . SER A 1 90 ? -8.322 -20.935 -6.893 1.00 27.77 90 SER A CA 1
ATOM 624 C C . SER A 1 90 ? -7.122 -21.867 -6.698 1.00 27.77 90 SER A C 1
ATOM 626 O O . SER A 1 90 ? -6.227 -21.962 -7.536 1.00 27.77 90 SER A O 1
ATOM 628 N N . SER A 1 91 ? -7.086 -22.552 -5.559 1.00 26.67 91 SER A N 1
ATOM 629 C CA . SER A 1 91 ? -6.251 -23.722 -5.333 1.00 26.67 91 SER A CA 1
ATOM 630 C C . SER A 1 91 ? -6.887 -24.879 -6.101 1.00 26.67 91 SER A C 1
ATOM 632 O O . SER A 1 91 ? -7.680 -25.643 -5.549 1.00 26.67 91 SER A O 1
ATOM 634 N N . ALA A 1 92 ? -6.530 -25.031 -7.374 1.00 28.09 92 ALA A N 1
ATOM 635 C CA . ALA A 1 92 ? -6.769 -26.271 -8.095 1.00 28.09 92 ALA A CA 1
ATOM 636 C C . ALA A 1 92 ? -5.876 -27.371 -7.487 1.00 28.09 92 ALA A C 1
ATOM 638 O O . ALA A 1 92 ? -4.739 -27.583 -7.904 1.00 28.09 92 ALA A O 1
ATOM 639 N N . ARG A 1 93 ? -6.377 -28.057 -6.450 1.00 27.23 93 ARG A N 1
ATOM 640 C CA . ARG A 1 93 ? -5.817 -29.338 -6.013 1.00 27.23 93 ARG A CA 1
ATOM 641 C C . ARG A 1 93 ? -6.234 -30.399 -7.023 1.00 27.23 93 ARG A C 1
ATOM 643 O O . ARG A 1 93 ? -7.412 -30.706 -7.172 1.00 27.23 93 ARG A O 1
ATOM 650 N N . SER A 1 94 ? -5.226 -30.942 -7.696 1.00 35.97 94 SER A N 1
ATOM 651 C CA . SER A 1 94 ? -5.289 -32.167 -8.482 1.00 35.97 94 SER A CA 1
ATOM 652 C C . SER A 1 94 ? -5.961 -33.284 -7.678 1.00 35.97 94 SER A C 1
ATOM 654 O O . SER A 1 94 ? -5.476 -33.672 -6.614 1.00 35.97 94 SER A O 1
ATOM 656 N N . SER A 1 95 ? -7.077 -33.800 -8.187 1.00 29.41 95 SER A N 1
ATOM 657 C CA . SER A 1 95 ? -7.572 -35.129 -7.843 1.00 29.41 95 SER A CA 1
ATOM 658 C C . SER A 1 95 ? -8.047 -35.803 -9.127 1.00 29.41 95 SER A C 1
ATOM 660 O O . SER A 1 95 ? -8.789 -35.227 -9.921 1.00 29.41 95 SER A O 1
ATOM 662 N N . ALA A 1 96 ? -7.503 -36.991 -9.379 1.00 32.41 96 ALA A N 1
ATOM 663 C CA . ALA A 1 96 ? -7.757 -37.777 -10.575 1.00 32.41 96 ALA A CA 1
ATOM 664 C C . ALA A 1 96 ? -9.202 -38.313 -10.582 1.00 32.41 96 ALA A C 1
ATOM 666 O O . ALA A 1 96 ? -9.663 -38.792 -9.542 1.00 32.41 96 ALA A O 1
ATOM 667 N N . PRO A 1 97 ? -9.914 -38.295 -11.723 1.00 31.94 97 PRO A N 1
ATOM 668 C CA . PRO A 1 97 ? -11.220 -38.934 -11.824 1.00 31.94 97 PRO A CA 1
ATOM 669 C C . PRO A 1 97 ? -11.084 -40.466 -11.950 1.00 31.94 97 PRO A C 1
ATOM 671 O O . PRO A 1 97 ? -10.078 -40.961 -12.472 1.00 31.94 97 PRO A O 1
ATOM 674 N N . PRO A 1 98 ? -12.085 -41.243 -11.494 1.00 30.88 98 PRO A N 1
ATOM 675 C CA . PRO A 1 98 ? -12.076 -42.696 -11.601 1.00 30.88 98 PRO A CA 1
ATOM 676 C C . PRO A 1 98 ? -12.343 -43.148 -13.045 1.00 30.88 98 PRO A C 1
ATOM 678 O O . PRO A 1 98 ? -13.106 -42.530 -13.787 1.00 30.88 98 PRO A O 1
ATOM 681 N N . LYS A 1 99 ? -11.709 -44.261 -13.433 1.00 38.12 99 LYS A N 1
ATOM 682 C CA . LYS A 1 99 ? -11.907 -44.948 -14.718 1.00 38.12 99 LYS A CA 1
ATOM 683 C C . LYS A 1 99 ? -13.364 -45.401 -14.875 1.00 38.12 99 LYS A C 1
ATOM 685 O O . LYS A 1 99 ? -13.827 -46.220 -14.085 1.00 38.12 99 LYS A O 1
ATOM 690 N N . LEU A 1 100 ? -14.026 -44.960 -15.945 1.00 32.59 100 LEU A N 1
ATOM 691 C CA . LEU A 1 100 ? -15.244 -45.583 -16.470 1.00 32.59 100 LEU A CA 1
ATOM 692 C C . LEU A 1 100 ? -14.913 -46.321 -17.778 1.00 32.59 100 LEU A C 1
ATOM 694 O O . LEU A 1 100 ? -14.137 -45.833 -18.597 1.00 32.59 100 LEU A O 1
ATOM 698 N N . ALA A 1 101 ? -15.453 -47.531 -17.918 1.00 34.28 101 ALA A N 1
ATOM 699 C CA . ALA A 1 101 ? -15.167 -48.479 -18.990 1.00 34.28 101 ALA A CA 1
ATOM 700 C C . ALA A 1 101 ? -15.674 -48.024 -20.374 1.00 34.28 101 ALA A C 1
ATOM 702 O O . ALA A 1 101 ? -16.637 -47.271 -20.492 1.00 34.28 101 ALA A O 1
ATOM 703 N N . ALA A 1 102 ? -14.993 -48.515 -21.411 1.00 33.44 102 ALA A N 1
ATOM 704 C CA . ALA A 1 102 ? -15.153 -48.151 -22.814 1.00 33.44 102 ALA A CA 1
ATOM 705 C C . ALA A 1 102 ? -16.420 -48.730 -23.478 1.00 33.44 102 ALA A C 1
ATOM 707 O O . ALA A 1 102 ? -16.775 -49.885 -23.251 1.00 33.44 102 ALA A O 1
ATOM 708 N N . ALA A 1 103 ? -17.023 -47.945 -24.376 1.00 35.88 103 ALA A N 1
ATOM 709 C CA . ALA A 1 103 ? -18.003 -48.379 -25.376 1.00 35.88 103 ALA A CA 1
ATOM 710 C C . ALA A 1 103 ? -17.360 -48.350 -26.787 1.00 35.88 103 ALA A C 1
ATOM 712 O O . ALA A 1 103 ? -16.419 -47.577 -26.997 1.00 35.88 103 ALA A O 1
ATOM 713 N N . PRO A 1 104 ? -17.805 -49.193 -27.743 1.00 39.44 104 PRO A N 1
ATOM 714 C CA . PRO A 1 104 ? -17.113 -49.405 -29.018 1.00 39.44 104 PRO A CA 1
ATOM 715 C C . PRO A 1 104 ? -17.278 -48.223 -29.994 1.00 39.44 104 PRO A C 1
ATOM 717 O O . PRO A 1 104 ? -18.268 -47.492 -29.911 1.00 39.44 104 PRO A O 1
ATOM 720 N N . PRO A 1 105 ? -16.326 -48.022 -30.926 1.00 36.66 105 PRO A N 1
ATOM 721 C CA . PRO A 1 105 ? -16.286 -46.830 -31.766 1.00 36.66 105 PRO A CA 1
ATOM 722 C C . PRO A 1 105 ? -17.300 -46.884 -32.928 1.00 36.66 105 PRO A C 1
ATOM 724 O O . PRO A 1 105 ? -17.487 -47.947 -33.526 1.00 36.66 105 PRO A O 1
ATOM 727 N N . PRO A 1 106 ? -17.918 -45.746 -33.301 1.00 41.84 106 PRO A N 1
ATOM 728 C CA . PRO A 1 106 ? -18.676 -45.610 -34.544 1.00 41.84 106 PRO A CA 1
ATOM 729 C C . PRO A 1 106 ? -17.747 -45.530 -35.778 1.00 41.84 106 PRO A C 1
ATOM 731 O O . PRO A 1 106 ? -16.559 -45.224 -35.635 1.00 41.84 106 PRO A O 1
ATOM 734 N N . PRO A 1 107 ? -18.262 -45.817 -36.992 1.00 43.34 107 PRO A N 1
ATOM 735 C CA . PRO A 1 107 ? -17.453 -45.941 -38.207 1.00 43.34 107 PRO A CA 1
ATOM 736 C C . PRO A 1 107 ? -16.794 -44.614 -38.627 1.00 43.34 107 PRO A C 1
ATOM 738 O O . PRO A 1 107 ? -17.322 -43.539 -38.328 1.00 43.34 107 PRO A O 1
ATOM 741 N N . PRO A 1 108 ? -15.646 -44.672 -39.330 1.00 39.53 108 PRO A N 1
ATOM 742 C CA . PRO A 1 108 ? -14.844 -43.491 -39.618 1.00 39.53 108 PRO A CA 1
ATOM 743 C C . PRO A 1 108 ? -15.533 -42.559 -40.634 1.00 39.53 108 PRO A C 1
ATOM 745 O O . PRO A 1 108 ? -16.101 -43.038 -41.619 1.00 39.53 108 PRO A O 1
ATOM 748 N N . PRO A 1 109 ? -15.459 -41.230 -40.436 1.00 45.69 109 PRO A N 1
ATOM 749 C CA . PRO A 1 109 ? -15.915 -40.254 -41.419 1.00 45.69 109 PRO A CA 1
ATOM 750 C C . PRO A 1 109 ? -15.001 -40.237 -42.661 1.00 45.69 109 PRO A C 1
ATOM 752 O O . PRO A 1 109 ? -13.830 -40.619 -42.574 1.00 45.69 109 PRO A O 1
ATOM 755 N N . PRO A 1 110 ? -15.514 -39.793 -43.825 1.00 41.88 110 PRO A N 1
ATOM 756 C CA . PRO A 1 110 ? -14.751 -39.762 -45.069 1.00 41.88 110 PRO A CA 1
ATOM 757 C C . PRO A 1 110 ? -13.522 -38.849 -44.957 1.00 41.88 110 PRO A C 1
ATOM 759 O O . PRO A 1 110 ? -13.552 -37.821 -44.280 1.00 41.88 110 PRO A O 1
ATOM 762 N N . ALA A 1 111 ? -12.446 -39.254 -45.637 1.00 35.72 111 ALA A N 1
ATOM 763 C CA . ALA A 1 111 ? -11.116 -38.660 -45.546 1.00 35.72 111 ALA A CA 1
ATOM 764 C C . ALA A 1 111 ? -11.121 -37.121 -45.694 1.00 35.72 111 ALA A C 1
ATOM 766 O O . ALA A 1 111 ? -11.779 -36.593 -46.599 1.00 35.72 111 ALA A O 1
ATOM 767 N N . PRO A 1 112 ? -10.367 -36.389 -44.850 1.00 37.81 112 PRO A N 1
ATOM 768 C CA . PRO A 1 112 ? -10.226 -34.950 -44.996 1.00 37.81 112 PRO A CA 1
ATOM 769 C C . PRO A 1 112 ? -9.482 -34.640 -46.297 1.00 37.81 112 PRO A C 1
ATOM 771 O O . PRO A 1 112 ? -8.404 -35.171 -46.565 1.00 37.81 112 PRO A O 1
ATOM 774 N N . ARG A 1 113 ? -10.064 -33.750 -47.106 1.00 34.41 113 ARG A N 1
ATOM 775 C CA . ARG A 1 113 ? -9.335 -33.062 -48.175 1.00 34.41 113 ARG A CA 1
ATOM 776 C C . ARG A 1 113 ? -8.137 -32.373 -47.530 1.00 34.41 113 ARG A C 1
ATOM 778 O O . ARG A 1 113 ? -8.304 -31.725 -46.500 1.00 34.41 113 ARG A O 1
ATOM 785 N N . HIS A 1 114 ? -6.960 -32.535 -48.125 1.00 34.50 114 HIS A N 1
ATOM 786 C CA . HIS A 1 114 ? -5.735 -31.868 -47.706 1.00 34.50 114 HIS A CA 1
ATOM 787 C C . HIS A 1 114 ? -5.954 -30.349 -47.673 1.00 34.50 114 HIS A C 1
ATOM 789 O O . HIS A 1 114 ? -5.847 -29.678 -48.694 1.00 34.50 114 HIS A O 1
ATOM 795 N N . SER A 1 115 ? -6.285 -29.801 -46.505 1.00 38.62 115 SER A N 1
ATOM 796 C CA . SER A 1 115 ? -5.913 -28.433 -46.178 1.00 38.62 115 SER A CA 1
ATOM 797 C C . SER A 1 115 ? -4.407 -28.455 -45.978 1.00 38.62 115 SER A C 1
ATOM 799 O O . SER A 1 115 ? -3.899 -29.244 -45.176 1.00 38.62 115 SER A O 1
ATOM 801 N N . GLU A 1 116 ? -3.715 -27.647 -46.775 1.00 33.69 116 GLU A N 1
ATOM 802 C CA . GLU A 1 116 ? -2.284 -27.397 -46.666 1.00 33.69 116 GLU A CA 1
ATOM 803 C C . GLU A 1 116 ? -1.890 -27.224 -45.191 1.00 33.69 116 GLU A C 1
ATOM 805 O O . GLU A 1 116 ? -2.672 -26.663 -44.412 1.00 33.69 116 GLU A O 1
ATOM 810 N N . PRO A 1 117 ? -0.718 -27.729 -44.765 1.00 36.38 117 PRO A N 1
ATOM 811 C CA . PRO A 1 117 ? -0.254 -27.501 -43.409 1.00 36.38 117 PRO A CA 1
ATOM 812 C C . PRO A 1 117 ? -0.241 -25.993 -43.162 1.00 36.38 117 PRO A C 1
ATOM 814 O O . PRO A 1 117 ? 0.488 -25.262 -43.829 1.00 36.38 117 PRO A O 1
ATOM 817 N N . ASN A 1 118 ? -1.074 -25.539 -42.221 1.00 38.88 118 ASN A N 1
ATOM 818 C CA . ASN A 1 118 ? -1.003 -24.187 -41.695 1.00 38.88 118 ASN A CA 1
ATOM 819 C C . ASN A 1 118 ? 0.423 -24.016 -41.177 1.00 38.88 118 ASN A C 1
ATOM 821 O O . ASN A 1 118 ? 0.798 -24.621 -40.168 1.00 38.88 118 ASN A O 1
ATOM 825 N N . VAL A 1 119 ? 1.236 -23.284 -41.934 1.00 35.06 119 VAL A N 1
ATOM 826 C CA . VAL A 1 119 ? 2.579 -22.905 -41.529 1.00 35.06 119 VAL A CA 1
ATOM 827 C C . VAL A 1 119 ? 2.390 -22.118 -40.242 1.00 35.06 119 VAL A C 1
ATOM 829 O O . VAL A 1 119 ? 1.912 -20.988 -40.256 1.00 35.06 119 VAL A O 1
ATOM 832 N N . VAL A 1 120 ? 2.701 -22.742 -39.108 1.00 38.53 120 VAL A N 1
ATOM 833 C CA . VAL A 1 120 ? 2.836 -22.024 -37.845 1.00 38.53 120 VAL A CA 1
ATOM 834 C C . VAL A 1 120 ? 4.091 -21.179 -38.015 1.00 38.53 120 VAL A C 1
ATOM 836 O O . VAL A 1 120 ? 5.200 -21.655 -37.776 1.00 38.53 120 VAL A O 1
ATOM 839 N N . GLU A 1 121 ? 3.927 -19.958 -38.526 1.00 41.38 121 GLU A N 1
ATOM 840 C CA . GLU A 1 121 ? 4.976 -18.947 -38.489 1.00 41.38 121 GLU A CA 1
ATOM 841 C C . GLU A 1 121 ? 5.470 -18.863 -37.044 1.00 41.38 121 GLU A C 1
ATOM 843 O O . GLU A 1 121 ? 4.693 -18.611 -36.118 1.00 41.38 121 GLU A O 1
ATOM 848 N N . LEU A 1 122 ? 6.758 -19.159 -36.847 1.00 44.44 122 LEU A N 1
ATOM 849 C CA . LEU A 1 122 ? 7.418 -19.048 -35.551 1.00 44.44 122 LEU A CA 1
ATOM 850 C C . LEU A 1 122 ? 7.112 -17.652 -34.987 1.00 44.44 122 LEU A C 1
ATOM 852 O O . LEU A 1 122 ? 7.390 -16.662 -35.673 1.00 44.44 122 LEU A O 1
ATOM 856 N N . PRO A 1 123 ? 6.515 -17.543 -33.783 1.00 54.97 123 PRO A N 1
ATOM 857 C CA . PRO A 1 123 ? 6.111 -16.253 -33.251 1.00 54.97 123 PRO A CA 1
ATOM 858 C C . PRO A 1 123 ? 7.344 -15.360 -33.165 1.00 54.97 123 PRO A C 1
ATOM 860 O O . PRO A 1 123 ? 8.391 -15.773 -32.669 1.00 54.97 123 PRO A O 1
ATOM 863 N N . ALA A 1 124 ? 7.237 -14.142 -33.693 1.00 66.12 124 ALA A N 1
ATOM 864 C CA . ALA A 1 124 ? 8.340 -13.199 -33.685 1.00 66.12 124 ALA A CA 1
ATOM 865 C C . ALA A 1 124 ? 8.813 -12.967 -32.245 1.00 66.12 124 ALA A C 1
ATOM 867 O O . ALA A 1 124 ? 8.080 -12.393 -31.443 1.00 66.12 124 ALA A O 1
ATOM 868 N N . VAL A 1 125 ? 10.026 -13.416 -31.931 1.00 88.62 125 VAL A N 1
ATOM 869 C CA . VAL A 1 125 ? 10.608 -13.269 -30.597 1.00 88.62 125 VAL A CA 1
ATOM 870 C C . VAL A 1 125 ? 11.004 -11.811 -30.389 1.00 88.62 125 VAL A C 1
ATOM 872 O O . VAL A 1 125 ? 11.804 -11.257 -31.144 1.00 88.62 125 VAL A O 1
ATOM 875 N N . LEU A 1 126 ? 10.441 -11.185 -29.361 1.00 92.69 126 LEU A N 1
ATOM 876 C CA . LEU A 1 126 ? 10.832 -9.870 -28.875 1.00 92.69 126 LEU A CA 1
ATOM 877 C C . LEU A 1 126 ? 11.806 -10.041 -27.704 1.00 92.69 126 LEU A C 1
ATOM 879 O O . LEU A 1 126 ? 11.403 -10.366 -26.589 1.00 92.69 126 LEU A O 1
ATOM 883 N N . ASP A 1 127 ? 13.092 -9.823 -27.962 1.00 93.56 127 ASP A N 1
ATOM 884 C CA . ASP A 1 127 ? 14.128 -9.861 -26.931 1.00 93.56 127 ASP A CA 1
ATOM 885 C C . ASP A 1 127 ? 14.313 -8.476 -26.295 1.00 93.56 127 ASP A C 1
ATOM 887 O O . ASP A 1 127 ? 14.753 -7.522 -26.939 1.00 93.56 127 ASP A O 1
ATOM 891 N N . CYS A 1 128 ? 13.953 -8.380 -25.021 1.00 93.19 128 CYS A N 1
ATOM 892 C CA . CYS A 1 128 ? 14.033 -7.193 -24.178 1.00 93.19 128 CYS A CA 1
ATOM 893 C C . CYS A 1 128 ? 15.052 -7.363 -23.038 1.00 93.19 128 CYS A C 1
ATOM 895 O O . CYS A 1 128 ? 15.005 -6.609 -22.065 1.00 93.19 128 CYS A O 1
ATOM 897 N N . ARG A 1 129 ? 15.970 -8.339 -23.114 1.00 93.81 129 ARG A N 1
ATOM 898 C CA . ARG A 1 129 ? 17.015 -8.513 -22.091 1.00 93.81 129 ARG A CA 1
ATOM 899 C C . ARG A 1 129 ? 17.899 -7.268 -21.971 1.00 93.81 129 ARG A C 1
ATOM 901 O O . ARG A 1 129 ? 18.244 -6.630 -22.965 1.00 93.81 129 ARG A O 1
ATOM 908 N N . GLY A 1 130 ? 18.267 -6.920 -20.741 1.00 87.62 130 GLY A N 1
ATOM 909 C CA . GLY A 1 130 ? 19.039 -5.725 -20.401 1.00 87.62 130 GLY A CA 1
ATOM 910 C C . GLY A 1 130 ? 18.233 -4.422 -20.405 1.00 87.62 130 GLY A C 1
ATOM 911 O O . GLY A 1 130 ? 18.782 -3.378 -20.050 1.00 87.62 130 GLY A O 1
ATOM 912 N N . GLN A 1 131 ? 16.953 -4.455 -20.783 1.00 90.31 131 GLN A N 1
ATOM 913 C CA . GLN A 1 131 ? 16.053 -3.311 -20.666 1.00 90.31 131 GLN A CA 1
ATOM 914 C C . GLN A 1 131 ? 15.395 -3.306 -19.288 1.00 90.31 131 GLN A C 1
ATOM 916 O O . GLN A 1 131 ? 15.162 -4.350 -18.686 1.00 90.31 131 GLN A O 1
ATOM 921 N N . SER A 1 132 ? 15.067 -2.120 -18.790 1.00 88.06 132 SER A N 1
ATOM 922 C CA . SER A 1 132 ? 14.375 -1.951 -17.511 1.00 88.06 132 SER A CA 1
ATOM 923 C C . SER A 1 132 ? 13.023 -1.296 -17.733 1.00 88.06 132 SER A C 1
ATOM 925 O O . SER A 1 132 ? 12.808 -0.645 -18.761 1.00 88.06 132 SER A O 1
ATOM 927 N N . CYS A 1 133 ? 12.099 -1.474 -16.787 1.00 83.31 133 CYS A N 1
ATOM 928 C CA . CYS A 1 133 ? 10.805 -0.797 -16.830 1.00 83.31 133 CYS A CA 1
ATOM 929 C C . CYS A 1 133 ? 10.976 0.702 -17.179 1.00 83.31 133 CYS A C 1
ATOM 931 O O . CYS A 1 133 ? 11.762 1.384 -16.515 1.00 83.31 133 CYS A O 1
ATOM 933 N N . PRO A 1 134 ? 10.236 1.237 -18.175 1.00 87.62 134 PRO A N 1
ATOM 934 C CA . PRO A 1 134 ? 9.054 0.640 -18.818 1.00 87.62 134 PRO A CA 1
ATOM 935 C C . PRO A 1 134 ? 9.307 -0.072 -20.161 1.00 87.62 134 PRO A C 1
ATOM 937 O O . PRO A 1 134 ? 8.355 -0.532 -20.796 1.00 87.62 134 PRO A O 1
ATOM 940 N N . GLU A 1 135 ? 10.555 -0.153 -20.629 1.00 92.06 135 GLU A N 1
ATOM 941 C CA . GLU A 1 135 ? 10.856 -0.514 -22.022 1.00 92.06 135 GLU A CA 1
ATOM 942 C C . GLU A 1 135 ? 10.342 -1.885 -22.480 1.00 92.06 135 GLU A C 1
ATOM 944 O O . GLU A 1 135 ? 9.764 -1.931 -23.570 1.00 92.06 135 GLU A O 1
ATOM 949 N N . PRO A 1 136 ? 10.433 -2.976 -21.689 1.00 89.69 136 PRO A N 1
ATOM 950 C CA . PRO A 1 136 ? 9.903 -4.271 -22.113 1.00 89.69 136 PRO A CA 1
ATOM 951 C C . PRO A 1 136 ? 8.420 -4.213 -22.505 1.00 89.69 136 PRO A C 1
ATOM 953 O O . PRO A 1 136 ? 8.032 -4.693 -23.570 1.00 89.69 136 PRO A O 1
ATOM 956 N N . ILE A 1 137 ? 7.583 -3.547 -21.703 1.00 93.25 137 ILE A N 1
ATOM 957 C CA . ILE A 1 137 ? 6.146 -3.425 -21.990 1.00 93.25 137 ILE A CA 1
ATOM 958 C C . ILE A 1 137 ? 5.872 -2.453 -23.134 1.00 93.25 137 ILE A C 1
ATOM 960 O O . ILE A 1 137 ? 4.984 -2.705 -23.951 1.00 93.25 137 ILE A O 1
ATOM 964 N N . LEU A 1 138 ? 6.646 -1.370 -23.257 1.00 89.25 138 LEU A N 1
ATOM 965 C CA . LEU A 1 138 ? 6.545 -0.492 -24.425 1.00 89.25 138 LEU A CA 1
ATOM 966 C C . LEU A 1 138 ? 6.911 -1.241 -25.714 1.00 89.25 138 LEU A C 1
ATOM 968 O O . LEU A 1 138 ? 6.255 -1.048 -26.740 1.00 89.25 138 LEU A O 1
ATOM 972 N N . GLY A 1 139 ? 7.909 -2.126 -25.661 1.00 88.38 139 GLY A N 1
ATOM 973 C CA . GLY A 1 139 ? 8.271 -3.050 -26.732 1.00 88.38 139 GLY A CA 1
ATOM 974 C C . GLY A 1 139 ? 7.107 -3.958 -27.116 1.00 88.38 139 GLY A C 1
ATOM 975 O O . GLY A 1 139 ? 6.734 -3.998 -28.291 1.00 88.38 139 GLY A O 1
ATOM 976 N N . VAL A 1 140 ? 6.477 -4.602 -26.129 1.00 90.62 140 VAL A N 1
ATOM 977 C CA . VAL A 1 140 ? 5.282 -5.438 -26.331 1.00 90.62 140 VAL A CA 1
ATOM 978 C C . VAL A 1 140 ? 4.154 -4.638 -26.979 1.00 90.62 140 VAL A C 1
ATOM 980 O O . VAL A 1 140 ? 3.628 -5.050 -28.009 1.00 90.62 140 VAL A O 1
ATOM 983 N N . ALA A 1 141 ? 3.831 -3.453 -26.459 1.00 89.31 141 ALA A N 1
ATOM 984 C CA . ALA A 1 141 ? 2.769 -2.602 -26.995 1.00 89.31 141 ALA A CA 1
ATOM 985 C C . ALA A 1 141 ? 3.062 -2.097 -28.422 1.00 89.31 141 ALA A C 1
ATOM 987 O O . ALA A 1 141 ? 2.156 -1.979 -29.250 1.00 89.31 141 ALA A O 1
ATOM 988 N N . ARG A 1 142 ? 4.324 -1.779 -28.744 1.00 89.50 142 ARG A N 1
ATOM 989 C CA . ARG A 1 142 ? 4.751 -1.444 -30.114 1.00 89.50 142 ARG A CA 1
ATOM 990 C C . ARG A 1 142 ? 4.585 -2.648 -31.038 1.00 89.50 142 ARG A C 1
ATOM 992 O O . ARG A 1 142 ? 3.979 -2.505 -32.096 1.00 89.50 142 ARG A O 1
ATOM 999 N N . ARG A 1 143 ? 5.066 -3.826 -30.630 1.00 88.38 143 ARG A N 1
ATOM 1000 C CA . ARG A 1 143 ? 5.002 -5.041 -31.448 1.00 88.38 143 ARG A CA 1
ATOM 1001 C C . ARG A 1 143 ? 3.563 -5.497 -31.670 1.00 88.38 143 ARG A C 1
ATOM 1003 O O . ARG A 1 143 ? 3.199 -5.779 -32.807 1.00 88.38 143 ARG A O 1
ATOM 1010 N N . ALA A 1 144 ? 2.734 -5.465 -30.632 1.00 88.06 144 ALA A N 1
ATOM 1011 C CA . ALA A 1 144 ? 1.317 -5.798 -30.701 1.00 88.06 144 ALA A CA 1
ATOM 1012 C C . ALA A 1 144 ? 0.558 -4.953 -31.734 1.00 88.06 144 ALA A C 1
ATOM 1014 O O . ALA A 1 144 ? -0.259 -5.492 -32.464 1.00 88.06 144 ALA A O 1
ATOM 1015 N N . ARG A 1 145 ? 0.876 -3.656 -31.870 1.00 86.12 145 ARG A N 1
ATOM 1016 C CA . ARG A 1 145 ? 0.266 -2.778 -32.890 1.00 86.12 145 ARG A CA 1
ATOM 1017 C C . ARG A 1 145 ? 0.627 -3.150 -34.329 1.00 86.12 145 ARG A C 1
ATOM 1019 O O . ARG A 1 145 ? -0.115 -2.807 -35.240 1.00 86.12 145 ARG A O 1
ATOM 1026 N N . THR A 1 146 ? 1.770 -3.803 -34.534 1.00 85.19 146 THR A N 1
ATOM 1027 C CA . THR A 1 146 ? 2.204 -4.272 -35.864 1.00 85.19 146 THR A CA 1
ATOM 1028 C C . THR A 1 146 ? 1.664 -5.654 -36.215 1.00 85.19 146 THR A C 1
ATOM 1030 O O . THR A 1 146 ? 1.746 -6.059 -37.369 1.00 85.19 146 THR A O 1
ATOM 1033 N N . LEU A 1 147 ? 1.157 -6.389 -35.225 1.00 83.19 147 LEU A N 1
ATOM 1034 C CA . LEU A 1 147 ? 0.682 -7.755 -35.382 1.00 83.19 147 LEU A CA 1
ATOM 1035 C C . LEU A 1 147 ? -0.846 -7.773 -35.440 1.00 83.19 147 LEU A C 1
ATOM 1037 O O . LEU A 1 147 ? -1.524 -6.985 -34.784 1.00 83.19 147 LEU A O 1
ATOM 1041 N N . GLY A 1 148 ? -1.390 -8.687 -36.240 1.00 74.69 148 GLY A N 1
ATOM 1042 C CA . GLY A 1 148 ? -2.830 -8.878 -36.339 1.00 74.69 148 GLY A CA 1
ATOM 1043 C C . GLY A 1 148 ? -3.418 -9.456 -35.054 1.00 74.69 148 GLY A C 1
ATOM 1044 O O . GLY A 1 148 ? -2.754 -10.154 -34.284 1.00 74.69 148 GLY A O 1
ATOM 1045 N N . ALA A 1 149 ? -4.699 -9.199 -34.848 1.00 81.75 149 ALA A N 1
ATOM 1046 C CA . ALA A 1 149 ? -5.491 -9.798 -33.788 1.00 81.75 149 ALA A CA 1
ATOM 1047 C C . ALA A 1 149 ? -5.368 -11.341 -33.799 1.00 81.75 149 ALA A C 1
ATOM 1049 O O . ALA A 1 149 ? -5.394 -11.952 -34.865 1.00 81.75 149 ALA A O 1
ATOM 1050 N N . GLY A 1 150 ? -5.226 -11.978 -32.633 1.00 82.81 150 GLY A N 1
ATOM 1051 C CA . GLY A 1 150 ? -5.017 -13.430 -32.523 1.00 82.81 150 GLY A CA 1
ATOM 1052 C C . GLY A 1 150 ? -3.581 -13.911 -32.773 1.00 82.81 150 GLY A C 1
ATOM 1053 O O . GLY A 1 150 ? -3.300 -15.089 -32.550 1.00 82.81 150 GLY A O 1
ATOM 1054 N N . SER A 1 151 ? -2.659 -13.028 -33.178 1.00 87.19 151 SER A N 1
ATOM 1055 C CA . SER A 1 151 ? -1.244 -13.392 -33.343 1.00 87.19 151 SER A CA 1
ATOM 1056 C C . SER A 1 151 ? -0.616 -13.791 -32.009 1.00 87.19 151 SER A C 1
ATOM 1058 O O . SER A 1 151 ? -0.927 -13.216 -30.960 1.00 87.19 151 SER A O 1
ATOM 1060 N N . GLN A 1 152 ? 0.313 -14.744 -32.062 1.00 91.38 152 GLN A N 1
ATOM 1061 C CA . GLN A 1 152 ? 1.162 -15.081 -30.926 1.00 91.38 152 GLN A CA 1
ATOM 1062 C C . GLN A 1 152 ? 2.405 -14.194 -30.906 1.00 91.38 152 GLN A C 1
ATOM 1064 O O . GLN A 1 152 ? 3.034 -13.958 -31.937 1.00 91.38 152 GLN A O 1
ATOM 1069 N N . LEU A 1 153 ? 2.760 -13.719 -29.717 1.00 91.56 153 LEU A N 1
ATOM 1070 C CA . LEU A 1 153 ? 3.986 -12.978 -29.459 1.00 91.56 153 LEU A CA 1
ATOM 1071 C C . LEU A 1 153 ? 4.762 -13.694 -28.357 1.00 91.56 153 LEU A C 1
ATOM 1073 O O . LEU A 1 153 ? 4.205 -14.044 -27.314 1.00 91.56 153 LEU A O 1
ATOM 1077 N N . GLU A 1 154 ? 6.051 -13.895 -28.596 1.00 94.62 154 GLU A N 1
ATOM 1078 C CA . GLU A 1 154 ? 6.982 -14.389 -27.593 1.00 94.62 154 GLU A CA 1
ATOM 1079 C C . GLU A 1 154 ? 7.896 -13.249 -27.153 1.00 94.62 154 GLU A C 1
ATOM 1081 O O . GLU A 1 154 ? 8.373 -12.478 -27.983 1.00 94.62 154 GLU A O 1
ATOM 1086 N N . VAL A 1 155 ? 8.110 -13.113 -25.848 1.00 95.19 155 VAL A N 1
ATOM 1087 C CA . VAL A 1 155 ? 8.854 -12.003 -25.250 1.00 95.19 155 VAL A CA 1
ATOM 1088 C C . VAL A 1 155 ? 9.828 -12.553 -24.223 1.00 95.19 155 VAL A C 1
ATOM 1090 O O . VAL A 1 155 ? 9.435 -13.360 -23.381 1.00 95.19 155 VAL A O 1
ATOM 1093 N N . ILE A 1 156 ? 11.078 -12.101 -24.265 1.00 95.88 156 ILE A N 1
ATOM 1094 C CA . ILE A 1 156 ? 12.108 -12.467 -23.290 1.00 95.88 156 ILE A CA 1
ATOM 1095 C C . ILE A 1 156 ? 12.559 -11.197 -22.575 1.00 95.88 156 ILE A C 1
ATOM 1097 O O . ILE A 1 156 ? 12.992 -10.257 -23.232 1.00 95.88 156 ILE A O 1
ATOM 1101 N N . ALA A 1 157 ? 12.481 -11.149 -21.246 1.00 93.75 157 ALA A N 1
ATOM 1102 C CA . ALA A 1 157 ? 12.963 -10.004 -20.470 1.00 93.75 157 ALA A CA 1
ATOM 1103 C C . ALA A 1 157 ? 13.502 -10.432 -19.101 1.00 93.75 157 ALA A C 1
ATOM 1105 O O . ALA A 1 157 ? 12.978 -11.352 -18.477 1.00 93.75 157 ALA A O 1
ATOM 1106 N N . ASP A 1 158 ? 14.544 -9.753 -18.626 1.00 91.75 158 ASP A N 1
ATOM 1107 C CA . ASP A 1 158 ? 15.181 -9.956 -17.316 1.00 91.75 158 ASP A CA 1
ATOM 1108 C C . ASP A 1 158 ? 14.859 -8.842 -16.302 1.00 91.75 158 ASP A C 1
ATOM 1110 O O . ASP A 1 158 ? 15.352 -8.863 -15.172 1.00 91.75 158 ASP A O 1
ATOM 1114 N N . ASP A 1 159 ? 13.986 -7.898 -16.672 1.00 90.50 159 ASP A N 1
ATOM 1115 C CA . ASP A 1 159 ? 13.474 -6.876 -15.761 1.00 90.50 159 ASP A CA 1
ATOM 1116 C C . ASP A 1 159 ? 12.651 -7.511 -14.613 1.00 90.50 159 ASP A C 1
ATOM 1118 O O . ASP A 1 159 ? 11.729 -8.295 -14.865 1.00 90.50 159 ASP A O 1
ATOM 1122 N N . PRO A 1 160 ? 12.915 -7.165 -13.337 1.00 88.38 160 PRO A N 1
ATOM 1123 C CA . PRO A 1 160 ? 12.213 -7.763 -12.204 1.00 88.38 160 PRO A CA 1
ATOM 1124 C C . PRO A 1 160 ? 10.708 -7.480 -12.129 1.00 88.38 160 PRO A C 1
ATOM 1126 O O . PRO A 1 160 ? 10.013 -8.232 -11.445 1.00 88.38 160 PRO A O 1
ATOM 1129 N N . ALA A 1 161 ? 10.218 -6.412 -12.768 1.00 90.38 161 ALA A N 1
ATOM 1130 C CA . ALA A 1 161 ? 8.796 -6.085 -12.823 1.00 90.38 161 ALA A CA 1
ATOM 1131 C C . ALA A 1 161 ? 8.083 -6.806 -13.965 1.00 90.38 161 ALA A C 1
ATOM 1133 O O . ALA A 1 161 ? 6.858 -6.897 -13.933 1.00 90.38 161 ALA A O 1
ATOM 1134 N N . PHE A 1 162 ? 8.822 -7.355 -14.937 1.00 94.81 162 PHE A N 1
ATOM 1135 C CA . PHE A 1 162 ? 8.273 -7.880 -16.184 1.00 94.81 162 PHE A CA 1
ATOM 1136 C C . PHE A 1 162 ? 7.096 -8.834 -15.995 1.00 94.81 162 PHE A C 1
ATOM 1138 O O . PHE A 1 162 ? 6.119 -8.724 -16.725 1.00 94.81 162 PHE A O 1
ATOM 1145 N N . ARG A 1 163 ? 7.141 -9.731 -15.000 1.00 94.00 163 ARG A N 1
ATOM 1146 C CA . ARG A 1 163 ? 6.015 -10.630 -14.699 1.00 94.00 163 ARG A CA 1
ATOM 1147 C C . ARG A 1 163 ? 4.732 -9.849 -14.415 1.00 94.00 163 ARG A C 1
ATOM 1149 O O . ARG A 1 163 ? 3.750 -10.009 -15.135 1.00 94.00 163 ARG A O 1
ATOM 1156 N N . LEU A 1 164 ? 4.759 -9.011 -13.378 1.00 88.62 164 LEU A N 1
ATOM 1157 C CA . LEU A 1 164 ? 3.586 -8.269 -12.920 1.00 88.62 164 LEU A CA 1
ATOM 1158 C C . LEU A 1 164 ? 3.134 -7.257 -13.978 1.00 88.62 164 LEU A C 1
ATOM 1160 O O . LEU A 1 164 ? 1.941 -7.098 -14.230 1.00 88.62 164 LEU A O 1
ATOM 1164 N N . ASP A 1 165 ? 4.086 -6.604 -14.633 1.00 91.31 165 ASP A N 1
ATOM 1165 C CA . ASP A 1 165 ? 3.841 -5.629 -15.685 1.00 91.31 165 ASP A CA 1
ATOM 1166 C C . ASP A 1 165 ? 3.224 -6.263 -16.937 1.00 91.31 165 ASP A C 1
ATOM 1168 O O . ASP A 1 165 ? 2.282 -5.704 -17.499 1.00 91.31 165 ASP A O 1
ATOM 1172 N N . LEU A 1 166 ? 3.688 -7.445 -17.356 1.00 94.50 166 LEU A N 1
ATOM 1173 C CA . LEU A 1 166 ? 3.133 -8.158 -18.505 1.00 94.50 166 LEU A CA 1
ATOM 1174 C C . LEU A 1 166 ? 1.741 -8.705 -18.201 1.00 94.50 166 LEU A C 1
ATOM 1176 O O . LEU A 1 166 ? 0.849 -8.592 -19.040 1.00 94.50 166 LEU A O 1
ATOM 1180 N N . GLU A 1 167 ? 1.529 -9.262 -17.008 1.00 92.88 167 GLU A N 1
ATOM 1181 C CA . GLU A 1 167 ? 0.204 -9.695 -16.549 1.00 92.88 167 GLU A CA 1
ATOM 1182 C C . GLU A 1 167 ? -0.783 -8.520 -16.522 1.00 92.88 167 GLU A C 1
ATOM 1184 O O . GLU A 1 167 ? -1.932 -8.649 -16.946 1.00 92.88 167 GLU A O 1
ATOM 1189 N N . SER A 1 168 ? -0.333 -7.348 -16.073 1.00 88.06 168 SER A N 1
ATOM 1190 C CA . SER A 1 168 ? -1.122 -6.110 -16.062 1.00 88.06 168 SER A CA 1
ATOM 1191 C C . SER A 1 168 ? -1.392 -5.585 -17.472 1.00 88.06 168 SER A C 1
ATOM 1193 O O . SER A 1 168 ? -2.520 -5.227 -17.815 1.00 88.06 168 SER A O 1
ATOM 1195 N N . TRP A 1 169 ? -0.390 -5.611 -18.347 1.00 91.50 169 TRP A N 1
ATOM 1196 C CA . TRP A 1 169 ? -0.566 -5.249 -19.748 1.00 91.50 169 TRP A CA 1
ATOM 1197 C C . TRP A 1 169 ? -1.544 -6.191 -20.464 1.00 91.50 169 TRP A C 1
ATOM 1199 O O . TRP A 1 169 ? -2.400 -5.731 -21.215 1.00 91.50 169 TRP A O 1
ATOM 1209 N N . CYS A 1 170 ? -1.489 -7.499 -20.200 1.00 91.06 170 CYS A N 1
ATOM 1210 C CA . CYS A 1 170 ? -2.445 -8.467 -20.745 1.00 91.06 170 CYS A CA 1
ATOM 1211 C C . CYS A 1 170 ? -3.879 -8.151 -20.294 1.00 91.06 170 CYS A C 1
ATOM 1213 O O . CYS A 1 170 ? -4.777 -8.052 -21.127 1.00 91.06 170 CYS A O 1
ATOM 1215 N N . ARG A 1 171 ? -4.082 -7.899 -18.991 1.00 87.94 171 ARG A N 1
ATOM 1216 C CA . ARG A 1 171 ? -5.398 -7.536 -18.432 1.00 87.94 171 ARG A CA 1
ATOM 1217 C C . ARG A 1 171 ? -5.972 -6.261 -19.053 1.00 87.94 171 ARG A C 1
ATOM 1219 O O . ARG A 1 171 ? -7.151 -6.230 -19.383 1.00 87.94 171 ARG A O 1
ATOM 1226 N N . SER A 1 172 ? -5.143 -5.237 -19.249 1.00 82.31 172 SER A N 1
ATOM 1227 C CA . SER A 1 172 ? -5.572 -3.945 -19.811 1.00 82.31 172 SER A CA 1
ATOM 1228 C C . SER A 1 172 ? -5.763 -3.955 -21.331 1.00 82.31 172 SER A C 1
ATOM 1230 O O . SER A 1 172 ? -6.649 -3.276 -21.840 1.00 82.31 172 SER A O 1
ATOM 1232 N N . SER A 1 173 ? -4.957 -4.720 -22.070 1.00 86.06 173 SER A N 1
ATOM 1233 C CA . SER A 1 173 ? -5.047 -4.817 -23.537 1.00 86.06 173 SER A CA 1
ATOM 1234 C C . SER A 1 173 ? -6.060 -5.855 -24.028 1.00 86.06 173 SER A C 1
ATOM 1236 O O . SER A 1 173 ? -6.376 -5.889 -25.217 1.00 86.06 173 SER A O 1
ATOM 1238 N N . GLY A 1 174 ? -6.532 -6.734 -23.139 1.00 87.19 174 GLY A N 1
ATOM 1239 C CA . GLY A 1 174 ? -7.331 -7.909 -23.486 1.00 87.19 174 GLY A CA 1
ATOM 1240 C C . GLY A 1 174 ? -6.512 -9.064 -24.078 1.00 87.19 174 GLY A C 1
ATOM 1241 O O . GLY A 1 174 ? -7.089 -10.080 -24.469 1.00 87.19 174 GLY A O 1
ATOM 1242 N N . ALA A 1 175 ? -5.183 -8.935 -24.174 1.00 89.50 175 ALA A N 1
ATOM 1243 C CA . ALA A 1 175 ? -4.315 -10.037 -24.571 1.00 89.50 175 ALA A CA 1
ATOM 1244 C C . ALA A 1 175 ? -4.325 -11.148 -23.509 1.00 89.50 175 ALA A C 1
ATOM 1246 O O . ALA A 1 175 ? -4.498 -10.905 -22.315 1.00 89.50 175 ALA A O 1
ATOM 1247 N N . ARG A 1 176 ? -4.105 -12.392 -23.939 1.00 92.38 176 ARG A N 1
ATOM 1248 C CA . ARG A 1 176 ? -4.083 -13.555 -23.049 1.00 92.38 176 ARG A CA 1
ATOM 1249 C C . ARG A 1 176 ? -2.672 -14.104 -22.929 1.00 92.38 176 ARG A C 1
ATOM 1251 O O . ARG A 1 176 ? -2.116 -14.608 -23.904 1.00 92.38 176 ARG A O 1
ATOM 1258 N N . LEU A 1 177 ? -2.119 -14.053 -21.721 1.00 92.75 177 LEU A N 1
ATOM 1259 C CA . LEU A 1 177 ? -0.876 -14.740 -21.387 1.00 92.75 177 LEU A CA 1
ATOM 1260 C C . LEU A 1 177 ? -1.097 -16.261 -21.472 1.00 92.75 177 LEU A C 1
ATOM 1262 O O . LEU A 1 177 ? -2.015 -16.791 -20.847 1.00 92.75 177 LEU A O 1
ATOM 1266 N N . LEU A 1 178 ? -0.287 -16.954 -22.274 1.00 92.44 178 LEU A N 1
ATOM 1267 C CA . LEU A 1 178 ? -0.340 -18.408 -22.451 1.00 92.44 178 LEU A CA 1
ATOM 1268 C C . LEU A 1 178 ? 0.599 -19.135 -21.490 1.00 92.44 178 LEU A C 1
ATOM 1270 O O . LEU A 1 178 ? 0.203 -20.111 -20.861 1.00 92.44 178 LEU A O 1
ATOM 1274 N N . SER A 1 179 ? 1.847 -18.678 -21.407 1.00 93.75 179 SER A N 1
ATOM 1275 C CA . SER A 1 179 ? 2.868 -19.259 -20.539 1.00 93.75 179 SER A CA 1
ATOM 1276 C C . SER A 1 179 ? 3.886 -18.198 -20.145 1.00 93.75 179 SER A C 1
ATOM 1278 O O . SER A 1 179 ? 4.139 -17.263 -20.905 1.00 93.75 179 SER A O 1
ATOM 1280 N N . MET A 1 180 ? 4.496 -18.362 -18.974 1.00 95.19 180 MET A N 1
ATOM 1281 C CA . MET A 1 180 ? 5.647 -17.579 -18.540 1.00 95.19 180 MET A CA 1
ATOM 1282 C C . MET A 1 180 ? 6.605 -18.500 -17.795 1.00 95.19 180 MET A C 1
ATOM 1284 O O . MET A 1 180 ? 6.271 -19.015 -16.730 1.00 95.19 180 MET A O 1
ATOM 1288 N N . GLU A 1 181 ? 7.774 -18.729 -18.377 1.00 94.50 181 GLU A N 1
ATOM 1289 C CA . GLU A 1 181 ? 8.735 -19.720 -17.904 1.00 94.50 181 GLU A CA 1
ATOM 1290 C C . GLU A 1 181 ? 10.088 -19.057 -17.609 1.00 94.50 181 GLU A C 1
ATOM 1292 O O . GLU A 1 181 ? 10.481 -18.120 -18.313 1.00 94.50 181 GLU A O 1
ATOM 1297 N N . PRO A 1 182 ? 10.811 -19.494 -16.562 1.00 93.38 182 PRO A N 1
ATOM 1298 C CA . PRO A 1 182 ? 12.172 -19.035 -16.316 1.00 93.38 182 PRO A CA 1
ATOM 1299 C C . PRO A 1 182 ? 13.123 -19.463 -17.439 1.00 93.38 182 PRO A C 1
ATOM 1301 O O . PRO A 1 182 ? 13.146 -20.627 -17.830 1.00 93.38 182 PRO A O 1
ATOM 1304 N N . GLU A 1 183 ? 13.970 -18.543 -17.890 1.00 90.75 183 GLU A N 1
ATOM 1305 C CA . GLU A 1 183 ? 15.051 -18.797 -18.840 1.00 90.75 183 GLU A CA 1
ATOM 1306 C C . GLU A 1 183 ? 16.340 -18.136 -18.337 1.00 90.75 183 GLU A C 1
ATOM 1308 O O . GLU A 1 183 ? 16.608 -16.958 -18.574 1.00 90.75 183 GLU A O 1
ATOM 1313 N N . GLY A 1 184 ? 17.150 -18.893 -17.593 1.00 88.56 184 GLY A N 1
ATOM 1314 C CA . GLY A 1 184 ? 18.346 -18.350 -16.949 1.00 88.56 184 GLY A CA 1
ATOM 1315 C C . GLY A 1 184 ? 17.991 -17.254 -15.938 1.00 88.56 184 GLY A C 1
ATOM 1316 O O . GLY A 1 184 ? 17.316 -17.522 -14.947 1.00 88.56 184 GLY A O 1
ATOM 1317 N N . ASN A 1 185 ? 18.457 -16.025 -16.179 1.00 87.50 185 ASN A N 1
ATOM 1318 C CA . ASN A 1 185 ? 18.108 -14.839 -15.387 1.00 87.50 185 ASN A CA 1
ATOM 1319 C C . ASN A 1 185 ? 16.912 -14.047 -15.955 1.00 87.50 185 ASN A C 1
ATOM 1321 O O . ASN A 1 185 ? 16.564 -13.014 -15.388 1.00 87.50 185 ASN A O 1
ATOM 1325 N N . ALA A 1 186 ? 16.313 -14.505 -17.056 1.00 92.75 186 ALA A N 1
ATOM 1326 C CA . ALA A 1 186 ? 15.192 -13.870 -17.735 1.00 92.75 186 ALA A CA 1
ATOM 1327 C C . ALA A 1 186 ? 13.899 -14.691 -17.593 1.00 92.75 186 ALA A C 1
ATOM 1329 O O . ALA A 1 186 ? 13.892 -15.826 -17.111 1.00 92.75 186 ALA A O 1
ATOM 1330 N N . LEU A 1 187 ? 12.786 -14.107 -18.025 1.00 92.56 187 LEU A N 1
ATOM 1331 C CA . LEU A 1 187 ? 11.497 -14.764 -18.199 1.00 92.56 187 LEU A CA 1
ATOM 1332 C C . LEU A 1 187 ? 11.158 -14.796 -19.687 1.00 92.56 187 LEU A C 1
ATOM 1334 O O . LEU A 1 187 ? 11.189 -13.753 -20.342 1.00 92.56 187 LEU A O 1
ATOM 1338 N N . ARG A 1 188 ? 10.781 -15.973 -20.193 1.00 95.88 188 ARG A N 1
ATOM 1339 C CA . ARG A 1 188 ? 10.187 -16.143 -21.522 1.00 95.88 188 ARG A CA 1
ATOM 1340 C C . ARG A 1 188 ? 8.679 -16.245 -21.382 1.00 95.88 188 ARG A C 1
ATOM 1342 O O . ARG A 1 188 ? 8.160 -17.189 -20.787 1.00 95.88 188 ARG A O 1
ATOM 1349 N N . ALA A 1 189 ? 7.971 -15.272 -21.935 1.00 95.38 189 ALA A N 1
ATOM 1350 C CA . ALA A 1 189 ? 6.521 -15.225 -21.939 1.00 95.38 189 ALA A CA 1
ATOM 1351 C C . ALA A 1 189 ? 5.969 -15.428 -23.350 1.00 95.38 189 ALA A C 1
ATOM 1353 O O . ALA A 1 189 ? 6.458 -14.832 -24.306 1.00 95.38 189 ALA A O 1
ATOM 1354 N N . ARG A 1 190 ? 4.911 -16.230 -23.468 1.00 94.44 190 ARG A N 1
ATOM 1355 C CA . ARG A 1 190 ? 4.118 -16.370 -24.695 1.00 94.44 190 ARG A CA 1
ATOM 1356 C C . ARG A 1 190 ? 2.727 -15.825 -24.450 1.00 94.44 190 ARG A C 1
ATOM 1358 O O . ARG A 1 190 ? 2.101 -16.168 -23.448 1.00 94.44 190 ARG A O 1
ATOM 1365 N N . LEU A 1 191 ? 2.230 -15.007 -25.366 1.00 93.62 191 LEU A N 1
ATOM 1366 C CA . LEU A 1 191 ? 0.910 -14.390 -25.276 1.00 93.62 191 LEU A CA 1
ATOM 1367 C C . LEU A 1 191 ? 0.198 -14.404 -26.627 1.00 93.62 191 LEU A C 1
ATOM 1369 O O . LEU A 1 191 ? 0.834 -14.413 -27.677 1.00 93.62 191 LEU A O 1
ATOM 1373 N N . VAL A 1 192 ? -1.131 -14.398 -26.586 1.00 92.31 192 VAL A N 1
ATOM 1374 C CA . VAL A 1 192 ? -2.002 -14.234 -27.755 1.00 92.31 192 VAL A CA 1
ATOM 1375 C C . VAL A 1 192 ? -2.635 -12.856 -27.684 1.00 92.31 192 VAL A C 1
ATOM 1377 O O . VAL A 1 192 ? -3.249 -12.503 -26.674 1.00 92.31 192 VAL A O 1
ATOM 1380 N N . LEU A 1 193 ? -2.491 -12.081 -28.755 1.00 89.50 193 LEU A N 1
ATOM 1381 C CA . LEU A 1 193 ? -3.098 -10.760 -28.870 1.00 89.50 193 LEU A CA 1
ATOM 1382 C C . LEU A 1 193 ? -4.617 -10.877 -29.028 1.00 89.50 193 LEU A C 1
ATOM 1384 O O . LEU A 1 193 ? -5.110 -11.775 -29.713 1.00 89.50 193 LEU A O 1
ATOM 1388 N N . ALA A 1 194 ? -5.359 -9.961 -28.407 1.00 81.88 194 ALA A N 1
ATOM 1389 C CA . ALA A 1 194 ? -6.814 -9.913 -28.504 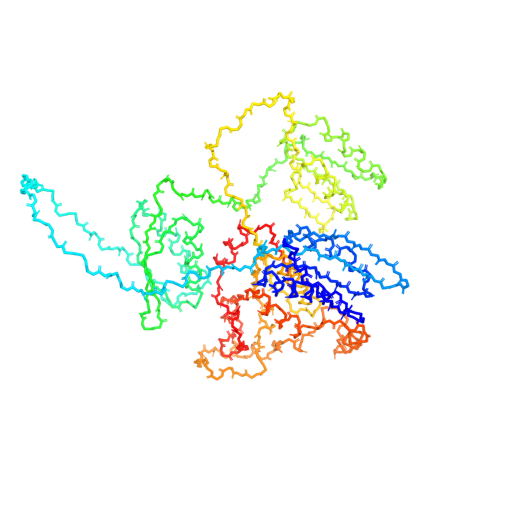1.00 81.88 194 ALA A CA 1
ATOM 1390 C C . ALA A 1 194 ? -7.285 -9.822 -29.968 1.00 81.88 194 ALA A C 1
ATOM 1392 O O . ALA A 1 194 ? -6.662 -9.139 -30.781 1.00 81.88 194 ALA A O 1
ATOM 1393 N N . GLY A 1 195 ? -8.394 -10.499 -30.294 1.00 62.53 195 GLY A N 1
ATOM 1394 C CA . GLY A 1 195 ? -9.136 -10.322 -31.550 1.00 62.53 195 GLY A CA 1
ATOM 1395 C C . GLY A 1 195 ? -9.752 -8.912 -31.655 1.00 62.53 195 GLY A C 1
ATOM 1396 O O . GLY A 1 195 ? -9.854 -8.236 -30.629 1.00 62.53 195 GLY A O 1
ATOM 1397 N N . PRO A 1 196 ? -10.278 -8.468 -32.817 1.00 46.78 196 PRO A N 1
ATOM 1398 C CA . PRO A 1 196 ? -10.910 -7.148 -32.970 1.00 46.78 196 PRO A CA 1
ATOM 1399 C C . PRO A 1 196 ? -12.230 -6.970 -32.184 1.00 46.78 196 PRO A C 1
ATOM 1401 O O . PRO A 1 196 ? -12.972 -6.033 -32.450 1.00 46.78 196 PRO A O 1
ATOM 1404 N N . GLY A 1 197 ? -12.553 -7.855 -31.235 1.00 42.59 197 GLY A N 1
ATOM 1405 C CA . GLY A 1 197 ? -13.830 -7.885 -30.517 1.00 42.59 197 GLY A CA 1
ATOM 1406 C C . GLY A 1 197 ? -13.740 -8.162 -29.014 1.00 42.59 197 GLY A C 1
ATOM 1407 O O . GLY A 1 197 ? -14.769 -8.436 -28.411 1.00 42.59 197 GLY A O 1
ATOM 1408 N N . SER A 1 198 ? -12.555 -8.112 -28.391 1.00 37.84 198 SER A N 1
ATOM 1409 C CA . SER A 1 198 ? -12.428 -8.292 -26.928 1.00 37.84 198 SER A CA 1
ATOM 1410 C C . SER A 1 198 ? -11.593 -7.225 -26.222 1.00 37.84 198 SER A C 1
ATOM 1412 O O . SER A 1 198 ? -11.238 -7.398 -25.056 1.00 37.84 198 SER A O 1
ATOM 1414 N N . ALA A 1 199 ? -11.282 -6.117 -26.896 1.00 36.12 199 ALA A N 1
ATOM 1415 C CA . ALA A 1 199 ? -10.800 -4.941 -26.195 1.00 36.12 199 ALA A CA 1
ATOM 1416 C C . ALA A 1 199 ? -11.975 -4.375 -25.383 1.00 36.12 199 ALA A C 1
ATOM 1418 O O . ALA A 1 199 ? -12.882 -3.760 -25.943 1.00 36.12 199 ALA A O 1
ATOM 1419 N N . SER A 1 200 ? -11.946 -4.543 -24.057 1.00 35.75 200 SER A N 1
ATOM 1420 C CA . SER A 1 200 ? -12.443 -3.458 -23.211 1.00 35.75 200 SER A CA 1
ATOM 1421 C C . SER A 1 200 ? -11.738 -2.214 -23.727 1.00 35.75 200 SER A C 1
ATOM 1423 O O . SER A 1 200 ? -10.506 -2.203 -23.780 1.00 35.75 200 SER A O 1
ATOM 1425 N N . ALA A 1 201 ? -12.504 -1.234 -24.207 1.00 32.38 201 ALA A N 1
ATOM 1426 C CA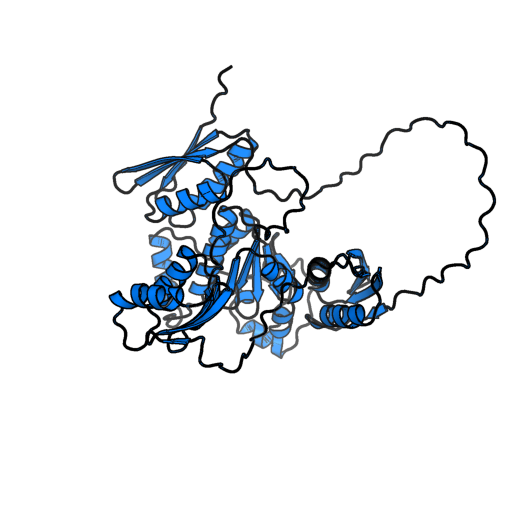 . ALA A 1 201 ? -11.941 0.003 -24.717 1.00 32.38 201 ALA A CA 1
ATOM 1427 C C . ALA A 1 201 ? -10.870 0.493 -23.727 1.00 32.38 201 ALA A C 1
ATOM 1429 O O . ALA A 1 201 ? -11.104 0.408 -22.514 1.00 32.38 201 ALA A O 1
ATOM 1430 N N . PRO A 1 202 ? -9.697 0.957 -24.196 1.00 32.41 202 PRO A N 1
ATOM 1431 C CA . PRO A 1 202 ? -8.767 1.610 -23.295 1.00 32.41 202 PRO A CA 1
ATOM 1432 C C . PRO A 1 202 ? -9.563 2.681 -22.553 1.00 32.41 202 PRO A C 1
ATOM 1434 O O . PRO A 1 202 ? -10.214 3.508 -23.199 1.00 32.41 202 PRO A O 1
ATOM 1437 N N . VAL A 1 203 ? -9.545 2.649 -21.214 1.00 35.12 203 VAL A N 1
ATOM 1438 C CA . VAL A 1 203 ? -9.921 3.830 -20.433 1.00 35.12 203 VAL A CA 1
ATOM 1439 C C . VAL A 1 203 ? -9.099 4.946 -21.060 1.00 35.12 203 VAL A C 1
ATOM 1441 O O . VAL A 1 203 ? -7.869 4.808 -21.102 1.00 35.12 203 VAL A O 1
ATOM 1444 N N . PRO A 1 204 ? -9.725 5.966 -21.674 1.00 28.77 204 PRO A N 1
ATOM 1445 C CA . PRO A 1 204 ? -8.957 6.985 -22.348 1.00 28.77 204 PRO A CA 1
ATOM 1446 C C . PRO A 1 204 ? -8.037 7.562 -21.285 1.00 28.77 204 PRO A C 1
ATOM 1448 O O . PRO A 1 204 ? -8.504 8.096 -20.278 1.00 28.77 204 PRO A O 1
ATOM 1451 N N . ALA A 1 205 ? -6.726 7.408 -21.492 1.00 30.81 205 ALA A N 1
ATOM 1452 C CA . ALA A 1 205 ? -5.760 8.243 -20.811 1.00 30.81 205 ALA A CA 1
ATOM 1453 C C . ALA A 1 205 ? -6.304 9.658 -20.956 1.00 30.81 205 ALA A C 1
ATOM 1455 O O . ALA A 1 205 ? -6.619 10.064 -22.082 1.00 30.81 205 ALA A O 1
ATOM 1456 N N . ALA A 1 206 ? -6.510 10.344 -19.833 1.00 28.08 206 ALA A N 1
ATOM 1457 C CA . ALA A 1 206 ? -6.918 11.731 -19.839 1.00 28.08 206 ALA A CA 1
ATOM 1458 C C . ALA A 1 206 ? -5.889 12.482 -20.688 1.00 28.08 206 ALA A C 1
ATOM 1460 O O . ALA A 1 206 ? -4.793 12.810 -20.237 1.00 28.08 206 ALA A O 1
ATOM 1461 N N . ARG A 1 207 ? -6.209 12.688 -21.970 1.00 23.53 207 ARG A N 1
ATOM 1462 C CA . ARG A 1 207 ? -5.551 13.714 -22.755 1.00 23.53 207 ARG A CA 1
ATOM 1463 C C . ARG A 1 207 ? -5.898 14.988 -21.999 1.00 23.53 207 ARG A C 1
ATOM 1465 O O . ARG A 1 207 ? -7.084 15.182 -21.722 1.00 23.53 207 ARG A O 1
ATOM 1472 N N . PRO A 1 208 ? -4.935 15.865 -21.688 1.00 26.72 208 PRO A N 1
ATOM 1473 C CA . PRO A 1 208 ? -5.300 17.256 -21.547 1.00 26.72 208 PRO A CA 1
ATOM 1474 C C . PRO A 1 208 ? -5.895 17.630 -22.903 1.00 26.72 208 PRO A C 1
ATOM 1476 O O . PRO A 1 208 ? -5.186 17.770 -23.904 1.00 26.72 208 PRO A O 1
ATOM 1479 N N . VAL A 1 209 ? -7.223 17.638 -22.982 1.00 28.66 209 VAL A N 1
ATOM 1480 C CA . VAL A 1 209 ? -7.906 18.200 -24.127 1.00 28.66 209 VAL A CA 1
ATOM 1481 C C . VAL A 1 209 ? -7.696 19.691 -23.951 1.00 28.66 209 VAL A C 1
ATOM 1483 O O . VAL A 1 209 ? -8.426 20.353 -23.228 1.00 28.66 209 VAL A O 1
ATOM 1486 N N . SER A 1 210 ? -6.646 20.218 -24.575 1.00 34.06 210 SER A N 1
ATOM 1487 C CA . SER A 1 210 ? -6.609 21.635 -24.895 1.00 34.06 210 SER A CA 1
ATOM 1488 C C . SER A 1 210 ? -7.720 21.857 -25.918 1.00 34.06 210 SER A C 1
ATOM 1490 O O . SER A 1 210 ? -7.527 21.702 -27.123 1.00 34.06 210 SER A O 1
ATOM 1492 N N . VAL A 1 211 ? -8.928 22.110 -25.417 1.00 32.94 211 VAL A N 1
ATOM 1493 C CA . VAL A 1 211 ? -9.967 22.771 -26.194 1.00 32.94 211 VAL A CA 1
ATOM 1494 C C . VAL A 1 211 ? -9.593 24.244 -26.140 1.00 32.94 211 VAL A C 1
ATOM 1496 O O . VAL A 1 211 ? -9.571 24.846 -25.068 1.00 32.94 211 VAL A O 1
ATOM 1499 N N . ALA A 1 212 ? -9.220 24.813 -27.285 1.00 30.36 212 ALA A N 1
ATOM 1500 C CA . ALA A 1 212 ? -9.114 26.259 -27.408 1.00 30.36 212 ALA A CA 1
ATOM 1501 C C . ALA A 1 212 ? -10.446 26.890 -26.950 1.00 30.36 212 ALA A C 1
ATOM 1503 O O . ALA A 1 212 ? -11.504 26.342 -27.269 1.00 30.36 212 ALA A O 1
ATOM 1504 N N . PRO A 1 213 ? -10.420 27.995 -26.191 1.00 34.22 213 PRO A N 1
ATOM 1505 C CA . PRO A 1 213 ? -11.615 28.532 -25.561 1.00 34.22 213 PRO A CA 1
ATOM 1506 C C . PRO A 1 213 ? -12.609 28.976 -26.636 1.00 34.22 213 PRO A C 1
ATOM 1508 O O . PRO A 1 213 ? -12.356 29.916 -27.384 1.00 34.22 213 PRO A O 1
ATOM 1511 N N . SER A 1 214 ? -13.749 28.295 -26.717 1.00 38.31 214 SER A N 1
ATOM 1512 C CA . SER A 1 214 ? -14.967 28.914 -27.226 1.00 38.31 214 SER A CA 1
ATOM 1513 C C . SER A 1 214 ? -15.644 29.591 -26.037 1.00 38.31 214 SER A C 1
ATOM 1515 O O . SER A 1 214 ? -15.968 28.913 -25.062 1.00 38.31 214 SER A O 1
ATOM 1517 N N . ASP A 1 215 ? -15.856 30.901 -26.118 1.00 48.56 215 ASP A N 1
ATOM 1518 C CA . ASP A 1 215 ? -16.338 31.811 -25.060 1.00 48.56 215 ASP A CA 1
ATOM 1519 C C . ASP A 1 215 ? -17.728 31.498 -24.446 1.00 48.56 215 ASP A C 1
ATOM 1521 O O . ASP A 1 215 ? -18.294 32.317 -23.728 1.00 48.56 215 ASP A O 1
ATOM 1525 N N . ALA A 1 216 ? -18.303 30.316 -24.679 1.00 50.25 216 ALA A N 1
ATOM 1526 C CA . ALA A 1 216 ? -19.652 29.947 -24.241 1.00 50.25 216 ALA A CA 1
ATOM 1527 C C . ALA A 1 216 ? -19.711 29.057 -22.978 1.00 50.25 216 ALA A C 1
ATOM 1529 O O . ALA A 1 216 ? -20.808 28.718 -22.539 1.00 50.25 216 ALA A O 1
ATOM 1530 N N . SER A 1 217 ? -18.571 28.678 -22.383 1.00 68.62 217 SER A N 1
ATOM 1531 C CA . SER A 1 217 ? -18.523 27.610 -21.361 1.00 68.62 217 SER A CA 1
ATOM 1532 C C . SER A 1 217 ? -17.845 27.998 -20.038 1.00 68.62 217 SER A C 1
ATOM 1534 O O . SER A 1 217 ? -17.418 27.112 -19.302 1.00 68.62 217 SER A O 1
ATOM 1536 N N . VAL A 1 218 ? -17.709 29.291 -19.715 1.00 84.06 218 VAL A N 1
ATOM 1537 C CA . VAL A 1 218 ? -17.025 29.751 -18.487 1.00 84.06 218 VAL A CA 1
ATOM 1538 C C . VAL A 1 218 ? -18.005 30.387 -17.497 1.00 84.06 218 VAL A C 1
ATOM 1540 O O . VAL A 1 218 ? -18.656 31.382 -17.805 1.00 84.06 218 VAL A O 1
ATOM 1543 N N . ILE A 1 219 ? -18.064 29.853 -16.276 1.00 86.62 219 ILE A N 1
ATOM 1544 C CA . ILE A 1 219 ? -18.778 30.426 -15.132 1.00 86.62 219 ILE A CA 1
ATOM 1545 C C . ILE A 1 219 ? -17.743 31.067 -14.198 1.00 86.62 219 ILE A C 1
ATOM 1547 O O . ILE A 1 219 ? -17.129 30.397 -13.371 1.00 86.62 219 ILE A O 1
ATOM 1551 N N . SER A 1 220 ? -17.539 32.381 -14.320 1.00 85.38 220 SER A N 1
ATOM 1552 C CA . SER A 1 220 ? -16.675 33.124 -13.390 1.00 85.38 220 SER A CA 1
ATOM 1553 C C . SER A 1 220 ? -17.453 33.541 -12.138 1.00 85.38 220 SER A C 1
ATOM 1555 O O . SER A 1 220 ? -18.461 34.246 -12.235 1.00 85.38 220 SER A O 1
ATOM 1557 N N . LEU A 1 221 ? -16.986 33.100 -10.970 1.00 85.31 221 LEU A N 1
ATOM 1558 C CA . LEU A 1 221 ? -17.452 33.512 -9.640 1.00 85.31 221 LEU A CA 1
ATOM 1559 C C . LEU A 1 221 ? -16.451 34.466 -8.967 1.00 85.31 221 LEU A C 1
ATOM 1561 O O . LEU A 1 221 ? -16.467 34.642 -7.748 1.00 85.31 221 LEU A O 1
ATOM 1565 N N . GLN A 1 222 ? -15.567 35.070 -9.758 1.00 83.38 222 GLN A N 1
ATOM 1566 C CA . GLN A 1 222 ? -14.611 36.054 -9.275 1.00 83.38 222 GLN A CA 1
ATOM 1567 C C . GLN A 1 222 ? -15.346 37.297 -8.751 1.00 83.38 222 GLN A C 1
ATOM 1569 O O . GLN A 1 222 ? -16.311 37.765 -9.359 1.00 83.38 222 GLN A O 1
ATOM 1574 N N . GLY A 1 223 ? -14.934 37.803 -7.592 1.00 78.44 223 GLY A N 1
ATOM 1575 C CA . GLY A 1 223 ? -15.565 38.916 -6.884 1.00 78.44 223 GLY A CA 1
ATOM 1576 C C . GLY A 1 223 ? -16.900 38.589 -6.202 1.00 78.44 223 GLY A C 1
ATOM 1577 O O . GLY A 1 223 ? -17.516 39.489 -5.636 1.00 78.44 223 GLY A O 1
ATOM 1578 N N . VAL A 1 224 ? -17.363 37.332 -6.230 1.00 84.62 224 VAL A N 1
ATOM 1579 C CA . VAL A 1 224 ? -18.631 36.911 -5.605 1.00 84.62 224 VAL A CA 1
ATOM 1580 C C . VAL A 1 224 ? -18.400 36.523 -4.142 1.00 84.62 224 VAL A C 1
ATOM 1582 O O . VAL A 1 224 ? -17.496 35.738 -3.830 1.00 84.62 224 VAL A O 1
ATOM 1585 N N . ALA A 1 225 ? -19.236 37.046 -3.240 1.00 79.44 225 ALA A N 1
ATOM 1586 C CA . ALA A 1 225 ? -19.186 36.726 -1.815 1.00 79.44 225 ALA A CA 1
ATOM 1587 C C . ALA A 1 225 ? -19.433 35.221 -1.569 1.00 79.44 225 ALA A C 1
ATOM 1589 O O . ALA A 1 225 ? -20.290 34.643 -2.240 1.00 79.44 225 ALA A O 1
ATOM 1590 N N . PRO A 1 226 ? -18.740 34.565 -0.613 1.00 82.31 226 PRO A N 1
ATOM 1591 C CA . PRO A 1 226 ? -18.829 33.114 -0.408 1.00 82.31 226 PRO A CA 1
ATOM 1592 C C . PRO A 1 226 ? -20.249 32.549 -0.256 1.00 82.31 226 PRO A C 1
ATOM 1594 O O . PRO A 1 226 ? -20.522 31.470 -0.778 1.00 82.31 226 PRO A O 1
ATOM 1597 N N . SER A 1 227 ? -21.156 33.283 0.401 1.00 80.06 227 SER A N 1
ATOM 1598 C CA . SER A 1 227 ? -22.561 32.885 0.588 1.00 80.06 227 SER A CA 1
ATOM 1599 C C . SER A 1 227 ? -23.347 32.772 -0.718 1.00 80.06 227 SER A C 1
ATOM 1601 O O . SER A 1 227 ? -24.284 31.982 -0.804 1.00 80.06 227 SER A O 1
ATOM 1603 N N . ASP A 1 228 ? -22.950 33.525 -1.743 1.00 81.00 228 ASP A N 1
ATOM 1604 C CA . ASP A 1 228 ? -23.729 33.706 -2.971 1.00 81.00 228 ASP A CA 1
ATOM 1605 C C . ASP A 1 228 ? -23.189 32.845 -4.123 1.00 81.00 228 ASP A C 1
ATOM 1607 O O . ASP A 1 228 ? -23.801 32.751 -5.188 1.00 81.00 228 ASP A O 1
ATOM 1611 N N . ARG A 1 229 ? -22.050 32.172 -3.909 1.00 86.12 229 ARG A N 1
ATOM 1612 C CA . ARG A 1 229 ? -21.354 31.381 -4.932 1.00 86.12 229 ARG A CA 1
ATOM 1613 C C . ARG A 1 229 ? -22.143 30.156 -5.378 1.00 86.12 229 ARG A C 1
ATOM 1615 O O . ARG A 1 229 ? -22.251 29.943 -6.579 1.00 86.12 229 ARG A O 1
ATOM 1622 N N . VAL A 1 230 ? -22.700 29.369 -4.451 1.00 85.12 230 VAL A N 1
ATOM 1623 C CA . VAL A 1 230 ? -23.505 28.179 -4.802 1.00 85.12 230 VAL A CA 1
ATOM 1624 C C . VAL A 1 230 ? -24.818 28.575 -5.495 1.00 85.12 230 VAL A C 1
ATOM 1626 O O . VAL A 1 230 ? -25.047 28.074 -6.595 1.00 85.12 230 VAL A O 1
ATOM 1629 N N . PRO A 1 231 ? -25.625 29.525 -4.973 1.00 81.31 231 PRO A N 1
ATOM 1630 C CA . PRO A 1 231 ? -26.840 29.970 -5.661 1.00 81.31 231 PRO A CA 1
ATOM 1631 C C . PRO A 1 231 ? -26.581 30.514 -7.073 1.00 81.31 231 PRO A C 1
ATOM 1633 O O . PRO A 1 231 ? -27.309 30.197 -8.013 1.00 81.31 231 PRO A O 1
ATOM 1636 N N . LEU A 1 232 ? -25.520 31.310 -7.251 1.00 81.62 232 LEU A N 1
ATOM 1637 C CA . LEU A 1 232 ? -25.165 31.862 -8.560 1.00 81.62 232 LEU A CA 1
ATOM 1638 C C . LEU A 1 232 ? -24.645 30.782 -9.519 1.00 81.62 232 LEU A C 1
ATOM 1640 O O . LEU A 1 232 ? -24.919 30.835 -10.720 1.00 81.62 232 LEU A O 1
ATOM 1644 N N . LEU A 1 233 ? -23.900 29.805 -8.999 1.00 86.06 233 LEU A N 1
ATOM 1645 C CA . LEU A 1 233 ? -23.421 28.656 -9.761 1.00 86.06 233 LEU A CA 1
ATOM 1646 C C . LEU A 1 233 ? -24.588 27.794 -10.256 1.00 86.06 233 LEU A C 1
ATOM 1648 O O . LEU A 1 233 ? -24.630 27.466 -11.439 1.00 86.06 233 LEU A O 1
ATOM 1652 N N . GLU A 1 234 ? -25.565 27.504 -9.395 1.00 84.81 234 GLU A N 1
ATOM 1653 C CA . GLU A 1 234 ? -26.795 26.788 -9.754 1.00 84.81 234 GLU A CA 1
ATOM 1654 C C . GLU A 1 234 ? -27.606 27.547 -10.807 1.00 84.81 234 GLU A C 1
ATOM 1656 O O . GLU A 1 234 ? -27.970 26.976 -11.836 1.00 84.81 234 GLU A O 1
ATOM 1661 N N . GLN A 1 235 ? -27.818 28.852 -10.608 1.00 80.62 235 GLN A N 1
ATOM 1662 C CA . GLN A 1 235 ? -28.545 29.700 -11.555 1.00 80.62 235 GLN A CA 1
ATOM 1663 C C . GLN A 1 235 ? -27.900 29.693 -12.949 1.00 80.62 235 GLN A C 1
ATOM 1665 O O . GLN A 1 235 ? -28.596 29.628 -13.963 1.00 80.62 235 GLN A O 1
ATOM 1670 N N . ARG A 1 236 ? -26.566 29.770 -13.013 1.00 82.50 236 ARG A N 1
ATOM 1671 C CA . ARG A 1 236 ? -25.821 29.805 -14.280 1.00 82.50 236 ARG A CA 1
ATOM 1672 C C . ARG A 1 236 ? -25.681 28.430 -14.923 1.00 82.50 236 ARG A C 1
ATOM 1674 O O . ARG A 1 236 ? -25.682 28.348 -16.146 1.00 82.50 236 ARG A O 1
ATOM 1681 N N . ALA A 1 237 ? -25.590 27.362 -14.137 1.00 82.56 237 ALA A N 1
ATOM 1682 C CA . ALA A 1 237 ? -25.583 26.000 -14.658 1.00 82.56 237 ALA A CA 1
ATOM 1683 C C . ALA A 1 237 ? -26.954 25.597 -15.228 1.00 82.56 237 ALA A C 1
ATOM 1685 O O . ALA A 1 237 ? -27.005 24.920 -16.251 1.00 82.56 237 ALA A O 1
ATOM 1686 N N . ALA A 1 238 ? -28.056 26.069 -14.633 1.00 78.50 238 ALA A N 1
ATOM 1687 C CA . ALA A 1 238 ? -29.421 25.728 -15.044 1.00 78.50 238 ALA A CA 1
ATOM 1688 C C . ALA A 1 238 ? -29.803 26.201 -16.461 1.00 78.50 238 ALA A C 1
ATOM 1690 O O . ALA A 1 238 ? -30.711 25.644 -17.071 1.00 78.50 238 ALA A O 1
ATOM 1691 N N . VAL A 1 239 ? -29.131 27.224 -17.000 1.00 76.38 239 VAL A N 1
ATOM 1692 C CA . VAL A 1 239 ? -29.385 27.728 -18.365 1.00 76.38 239 VAL A CA 1
ATOM 1693 C C . VAL A 1 239 ? -28.540 27.030 -19.438 1.00 76.38 239 VAL A C 1
ATOM 1695 O O . VAL A 1 239 ? -28.685 27.321 -20.627 1.00 76.38 239 VAL A O 1
ATOM 1698 N N . LEU A 1 240 ? -27.648 26.119 -19.040 1.00 81.00 240 LEU A N 1
ATOM 1699 C CA . LEU A 1 240 ? -26.741 25.401 -19.930 1.00 81.00 240 LEU A CA 1
ATOM 1700 C C . LEU A 1 240 ? -27.269 23.993 -20.219 1.00 81.00 240 LEU A C 1
ATOM 1702 O O . LEU A 1 240 ? -27.909 23.360 -19.386 1.00 81.00 240 LEU A O 1
ATOM 1706 N N . ARG A 1 241 ? -27.001 23.480 -21.426 1.00 75.94 241 ARG A N 1
ATOM 1707 C CA . ARG A 1 241 ? -27.477 22.145 -21.819 1.00 75.94 241 ARG A CA 1
ATOM 1708 C C . ARG A 1 241 ? -26.766 21.062 -21.008 1.00 75.94 241 ARG A C 1
ATOM 1710 O O . ARG A 1 241 ? -25.537 21.066 -20.925 1.00 75.94 241 ARG A O 1
ATOM 1717 N N . GLY A 1 242 ? -27.513 20.087 -20.504 1.00 76.81 242 GLY A N 1
ATOM 1718 C CA . GLY A 1 242 ? -26.941 18.890 -19.892 1.00 76.81 242 GLY A CA 1
ATOM 1719 C C . GLY A 1 242 ? -25.958 18.156 -20.818 1.00 76.81 242 GLY A C 1
ATOM 1720 O O . GLY A 1 242 ? -26.154 18.088 -22.032 1.00 76.81 242 GLY A O 1
ATOM 1721 N N . GLY A 1 243 ? -24.858 17.659 -20.252 1.00 77.44 243 GLY A N 1
ATOM 1722 C CA . GLY A 1 243 ? -23.711 17.109 -20.984 1.00 77.44 243 GLY A CA 1
ATOM 1723 C C . GLY A 1 243 ? -22.654 18.144 -21.400 1.00 77.44 243 GLY A C 1
ATOM 1724 O O . GLY A 1 243 ? -21.570 17.746 -21.836 1.00 77.44 243 GLY A O 1
ATOM 1725 N N . THR A 1 244 ? -22.925 19.446 -21.233 1.00 83.38 244 THR A N 1
ATOM 1726 C CA . THR A 1 244 ? -21.961 20.533 -21.488 1.00 83.38 244 THR A CA 1
ATOM 1727 C C . THR A 1 244 ? -20.872 20.553 -20.420 1.00 83.38 244 THR A C 1
ATOM 1729 O O . THR A 1 244 ? -21.166 20.494 -19.226 1.00 83.38 244 THR A O 1
ATOM 1732 N N . THR A 1 245 ? -19.614 20.677 -20.842 1.00 86.19 245 THR A N 1
ATOM 1733 C CA . THR A 1 245 ? -18.493 20.935 -19.931 1.00 86.19 245 THR A CA 1
ATOM 1734 C C . THR A 1 245 ? -18.368 22.429 -19.669 1.00 86.19 245 THR A C 1
ATOM 1736 O O . THR A 1 245 ? -18.221 23.207 -20.610 1.00 86.19 245 THR A O 1
ATOM 1739 N N . VAL A 1 246 ? -18.405 22.815 -18.396 1.00 88.75 246 VAL A N 1
ATOM 1740 C CA . VAL A 1 246 ? -18.251 24.191 -17.923 1.00 88.75 246 VAL A CA 1
ATOM 1741 C C . VAL A 1 246 ? -16.959 24.346 -17.136 1.00 88.75 246 VAL A C 1
ATOM 1743 O O . VAL A 1 246 ? -16.612 23.490 -16.323 1.00 88.75 246 VAL A O 1
ATOM 1746 N N . ARG A 1 247 ? -16.257 25.456 -17.358 1.00 89.19 247 ARG A N 1
ATOM 1747 C CA . ARG A 1 247 ? -15.112 25.876 -16.552 1.00 89.19 247 ARG A CA 1
ATOM 1748 C C . ARG A 1 247 ? -15.577 26.872 -15.500 1.00 89.19 247 ARG A C 1
ATOM 1750 O O . ARG A 1 247 ? -16.120 27.917 -15.849 1.00 89.19 247 ARG A O 1
ATOM 1757 N N . ILE A 1 248 ? -15.354 26.568 -14.231 1.00 90.12 248 ILE A N 1
ATOM 1758 C CA . ILE A 1 248 ? -15.698 27.418 -13.091 1.00 90.12 248 ILE A CA 1
ATOM 1759 C C . ILE A 1 248 ? -14.412 28.047 -12.567 1.00 90.12 248 ILE A C 1
ATOM 1761 O O . ILE A 1 248 ? -13.440 27.332 -12.347 1.00 90.12 248 ILE A O 1
ATOM 1765 N N . VAL A 1 249 ? -14.411 29.366 -12.377 1.00 87.69 249 VAL A N 1
ATOM 1766 C CA . VAL A 1 249 ? -13.243 30.117 -11.887 1.00 87.69 249 VAL A CA 1
ATOM 1767 C C . VAL A 1 249 ? -13.628 30.891 -10.632 1.00 87.69 249 VAL A C 1
ATOM 1769 O O . VAL A 1 249 ? -14.623 31.617 -10.646 1.00 87.69 249 VAL A O 1
ATOM 1772 N N . VAL A 1 250 ? -12.851 30.748 -9.559 1.00 87.94 250 VAL A N 1
ATOM 1773 C CA . VAL A 1 250 ? -13.056 31.427 -8.269 1.00 87.94 250 VAL A CA 1
ATOM 1774 C C . VAL A 1 250 ? -11.732 32.026 -7.790 1.00 87.94 250 VAL A C 1
ATOM 1776 O O . VAL A 1 250 ? -10.673 31.445 -8.008 1.00 87.94 250 VAL A O 1
ATOM 1779 N N . ASP A 1 251 ? -11.773 33.187 -7.136 1.00 82.00 251 ASP A N 1
ATOM 1780 C CA . ASP A 1 251 ? -10.559 33.922 -6.731 1.00 82.00 251 ASP A CA 1
ATOM 1781 C C . ASP A 1 251 ? -9.784 33.289 -5.564 1.00 82.00 251 ASP A C 1
ATOM 1783 O O . ASP A 1 251 ? -8.638 33.660 -5.317 1.00 82.00 251 ASP A O 1
ATOM 1787 N N . ASP A 1 252 ? -10.392 32.341 -4.850 1.00 79.00 252 ASP A N 1
ATOM 1788 C CA . ASP A 1 252 ? -9.804 31.651 -3.702 1.00 79.00 252 ASP A CA 1
ATOM 1789 C C . ASP A 1 252 ? -10.043 30.139 -3.758 1.00 79.00 252 ASP A C 1
ATOM 1791 O O . ASP A 1 252 ? -10.915 29.639 -4.471 1.00 79.00 252 ASP A O 1
ATOM 1795 N N . THR A 1 253 ? -9.242 29.406 -2.988 1.00 76.62 253 THR A N 1
ATOM 1796 C CA . THR A 1 253 ? -9.239 27.940 -2.939 1.00 76.62 253 THR A CA 1
ATOM 1797 C C . THR A 1 253 ? -10.201 27.356 -1.898 1.00 76.62 253 THR A C 1
ATOM 1799 O O . THR A 1 253 ? -10.479 26.150 -1.936 1.00 76.62 253 THR A O 1
ATOM 1802 N N . ASP A 1 254 ? -10.773 28.188 -1.021 1.00 79.62 254 ASP A N 1
ATOM 1803 C CA . ASP A 1 254 ? -11.674 27.774 0.067 1.00 79.62 254 ASP A CA 1
ATOM 1804 C C . ASP A 1 254 ? -13.018 27.246 -0.461 1.00 79.62 254 ASP A C 1
ATOM 1806 O O . ASP A 1 254 ? -13.711 26.470 0.200 1.00 79.62 254 ASP A O 1
ATOM 1810 N N . PHE A 1 255 ? -13.376 27.596 -1.700 1.00 83.44 255 PHE A N 1
ATOM 1811 C CA . PHE A 1 255 ? -14.592 27.110 -2.353 1.00 83.44 255 PHE A CA 1
ATOM 1812 C C . PHE A 1 255 ? -14.493 25.673 -2.905 1.00 83.44 255 PHE A C 1
ATOM 1814 O O . PHE A 1 255 ? -15.500 25.109 -3.333 1.00 83.44 255 PHE A O 1
ATOM 1821 N N . SER A 1 256 ? -13.312 25.048 -2.872 1.00 82.62 256 SER A N 1
ATOM 1822 C CA . SER A 1 256 ? -13.065 23.711 -3.442 1.00 82.62 256 SER A CA 1
ATOM 1823 C C . SER A 1 256 ? -14.011 22.630 -2.903 1.00 82.62 256 SER A C 1
ATOM 1825 O O . SER A 1 256 ? -14.598 21.881 -3.683 1.00 82.62 256 SER A O 1
ATOM 1827 N N . VAL A 1 257 ? -14.232 22.588 -1.587 1.00 81.81 257 VAL A N 1
ATOM 1828 C CA . VAL A 1 257 ? -15.131 21.612 -0.943 1.00 81.81 257 VAL A CA 1
ATOM 1829 C C . VAL A 1 257 ? -16.586 21.829 -1.366 1.00 81.81 257 VAL A C 1
ATOM 1831 O O . VAL A 1 257 ? -17.270 20.876 -1.739 1.00 81.81 257 VAL A O 1
ATOM 1834 N N . SER A 1 258 ? -17.044 23.085 -1.370 1.00 84.62 258 SER A N 1
ATOM 1835 C CA . SER A 1 258 ? -18.418 23.443 -1.754 1.00 84.62 258 SER A CA 1
ATOM 1836 C C . SER A 1 258 ? -18.695 23.139 -3.229 1.00 84.62 258 SER A C 1
ATOM 1838 O O . SER A 1 258 ? -19.777 22.666 -3.569 1.00 84.62 258 SER A O 1
ATOM 1840 N N . LEU A 1 259 ? -17.703 23.342 -4.103 1.00 86.25 259 LEU A N 1
ATOM 1841 C CA . LEU A 1 259 ? -17.791 23.033 -5.531 1.00 86.25 259 LEU A CA 1
ATOM 1842 C C . LEU A 1 259 ? -17.884 21.523 -5.783 1.00 86.25 259 LEU A C 1
ATOM 1844 O O . LEU A 1 259 ? -18.729 21.078 -6.561 1.00 86.25 259 LEU A O 1
ATOM 1848 N N . VAL A 1 260 ? -17.055 20.727 -5.096 1.00 84.69 260 VAL A N 1
ATOM 1849 C CA . VAL A 1 260 ? -17.111 19.257 -5.163 1.00 84.69 260 VAL A CA 1
ATOM 1850 C C . VAL A 1 260 ? -18.465 18.749 -4.663 1.00 84.69 260 VAL A C 1
ATOM 1852 O O . VAL A 1 260 ? -19.073 17.883 -5.292 1.00 84.69 260 VAL A O 1
ATOM 1855 N N . GLN A 1 261 ? -18.964 19.312 -3.560 1.00 81.62 261 GLN A N 1
ATOM 1856 C CA . GLN A 1 261 ? -20.251 18.939 -2.981 1.00 81.62 261 GLN A CA 1
ATOM 1857 C C . GLN A 1 261 ? -21.429 19.302 -3.893 1.00 81.62 261 GLN A C 1
ATOM 1859 O O . GLN A 1 261 ? -22.326 18.478 -4.077 1.00 81.62 261 GLN A O 1
ATOM 1864 N N . TRP A 1 262 ? -21.422 20.492 -4.495 1.00 89.00 262 TRP A N 1
ATOM 1865 C CA . TRP A 1 262 ? -22.421 20.900 -5.484 1.00 89.00 262 TRP A CA 1
ATOM 1866 C C . TRP A 1 262 ? -22.441 19.943 -6.684 1.00 89.00 262 TRP A C 1
ATOM 1868 O O . TRP A 1 262 ? -23.497 19.405 -7.020 1.00 89.00 262 TRP A O 1
ATOM 1878 N N . ALA A 1 263 ? -21.272 19.642 -7.266 1.00 84.94 263 ALA A N 1
ATOM 1879 C CA . ALA A 1 263 ? -21.171 18.733 -8.407 1.00 84.94 263 ALA A CA 1
ATOM 1880 C C . ALA A 1 263 ? -21.702 17.330 -8.070 1.00 84.94 263 ALA A C 1
ATOM 1882 O O . ALA A 1 263 ? -22.472 16.758 -8.839 1.00 84.94 263 ALA A O 1
ATOM 1883 N N . ALA A 1 264 ? -21.355 16.801 -6.894 1.00 76.31 264 ALA A N 1
ATOM 1884 C CA . ALA A 1 264 ? -21.840 15.504 -6.433 1.00 76.31 264 ALA A CA 1
ATOM 1885 C C . ALA A 1 264 ? -23.359 15.490 -6.187 1.00 76.31 264 ALA A C 1
ATOM 1887 O O . ALA A 1 264 ? -24.032 14.533 -6.566 1.00 76.31 264 ALA A O 1
ATOM 1888 N N . THR A 1 265 ? -23.906 16.551 -5.583 1.00 78.31 265 THR A N 1
ATOM 1889 C CA . THR A 1 265 ? -25.336 16.644 -5.238 1.00 78.31 265 THR A CA 1
ATOM 1890 C C . THR A 1 265 ? -26.212 16.746 -6.486 1.00 78.31 265 THR A C 1
ATOM 1892 O O . THR A 1 265 ? -27.264 16.116 -6.553 1.00 78.31 265 THR A O 1
ATOM 1895 N N . ALA A 1 266 ? -25.756 17.484 -7.501 1.00 77.75 266 ALA A N 1
ATOM 1896 C CA . ALA A 1 266 ? -26.464 17.670 -8.767 1.00 77.75 266 ALA A CA 1
ATOM 1897 C C . ALA A 1 266 ? -26.160 16.579 -9.821 1.00 77.75 266 ALA A C 1
ATOM 1899 O O . ALA A 1 266 ? -26.600 16.675 -10.968 1.00 77.75 266 ALA A O 1
ATOM 1900 N N . GLY A 1 267 ? -25.388 15.543 -9.463 1.00 80.62 267 GLY A N 1
ATOM 1901 C CA . GLY A 1 267 ? -25.021 14.446 -10.367 1.00 80.62 267 GLY A CA 1
ATOM 1902 C C . GLY A 1 267 ? -24.084 14.852 -11.511 1.00 80.62 267 GLY A C 1
ATOM 1903 O O . GLY A 1 267 ? -23.981 14.142 -12.512 1.00 80.62 267 GLY A O 1
ATOM 1904 N N . HIS A 1 268 ? -23.419 16.000 -11.398 1.00 86.12 268 HIS A N 1
ATOM 1905 C CA . HIS A 1 268 ? -22.439 16.475 -12.365 1.00 86.12 268 HIS A CA 1
ATOM 1906 C C . HIS A 1 268 ? -21.116 15.716 -12.221 1.00 86.12 268 HIS A C 1
ATOM 1908 O O . HIS A 1 268 ? -20.742 15.254 -11.142 1.00 86.12 268 HIS A O 1
ATOM 1914 N N . ARG A 1 269 ? -20.361 15.609 -13.315 1.00 85.38 269 ARG A N 1
ATOM 1915 C CA . ARG A 1 269 ? -19.061 14.937 -13.318 1.00 85.38 269 ARG A CA 1
ATOM 1916 C C . ARG A 1 269 ? -17.937 15.964 -13.238 1.00 85.38 269 ARG A C 1
ATOM 1918 O O . ARG A 1 269 ? -17.695 16.687 -14.199 1.00 85.38 269 ARG A O 1
ATOM 1925 N N . LEU A 1 270 ? -17.215 15.989 -12.120 1.00 85.56 270 LEU A N 1
ATOM 1926 C CA . LEU A 1 270 ? -15.981 16.766 -11.985 1.00 85.56 270 LEU A CA 1
ATOM 1927 C C . LEU A 1 270 ? -14.873 16.125 -12.839 1.00 85.56 270 LEU A C 1
ATOM 1929 O O . LEU A 1 270 ? -14.530 14.960 -12.639 1.00 85.56 270 LEU A O 1
ATOM 1933 N N . ILE A 1 271 ? -14.350 16.870 -13.812 1.00 81.06 271 ILE A N 1
ATOM 1934 C CA . ILE A 1 271 ? -13.291 16.431 -14.733 1.00 81.06 271 ILE A CA 1
ATOM 1935 C C . ILE A 1 271 ? -11.920 16.810 -14.177 1.00 81.06 271 ILE A C 1
ATOM 1937 O O . ILE A 1 271 ? -11.009 15.982 -14.166 1.00 81.06 271 ILE A O 1
ATOM 1941 N N . SER A 1 272 ? -11.771 18.052 -13.720 1.00 81.94 272 SER A N 1
ATOM 1942 C CA . SER A 1 272 ? -10.519 18.570 -13.173 1.00 81.94 272 SER A CA 1
ATOM 1943 C C . SER A 1 272 ? -10.781 19.631 -12.103 1.00 81.94 272 SER A C 1
ATOM 1945 O O . SER A 1 272 ? -11.829 20.279 -12.098 1.00 81.94 272 SER A O 1
ATOM 1947 N N . LEU A 1 273 ? -9.832 19.771 -11.177 1.00 85.12 273 LEU A N 1
ATOM 1948 C CA . LEU A 1 273 ? -9.817 20.789 -10.130 1.00 85.12 273 LEU A CA 1
ATOM 1949 C C . LEU A 1 273 ? -8.360 21.207 -9.901 1.00 85.12 273 LEU A C 1
ATOM 1951 O O . LEU A 1 273 ? -7.548 20.386 -9.471 1.00 85.12 273 LEU A O 1
ATOM 1955 N N . ASP A 1 274 ? -8.026 22.457 -10.202 1.00 80.44 274 ASP A N 1
ATOM 1956 C CA . ASP A 1 274 ? -6.713 23.045 -9.946 1.00 80.44 274 ASP A CA 1
ATOM 1957 C C . ASP A 1 274 ? -6.834 24.144 -8.887 1.00 80.44 274 ASP A C 1
ATOM 1959 O O . ASP A 1 274 ? -7.621 25.079 -9.013 1.00 80.44 274 ASP A O 1
ATOM 1963 N N . ALA A 1 275 ? -6.040 24.009 -7.828 1.00 77.38 275 ALA A N 1
ATOM 1964 C CA . ALA A 1 275 ? -5.971 24.940 -6.706 1.00 77.38 275 ALA A CA 1
ATOM 1965 C C . ALA A 1 275 ? -4.558 25.533 -6.534 1.00 77.38 275 ALA A C 1
ATOM 1967 O O . ALA A 1 275 ? -4.215 26.030 -5.464 1.00 77.38 275 ALA A O 1
ATOM 1968 N N . ARG A 1 276 ? -3.701 25.451 -7.565 1.00 65.38 276 ARG A N 1
ATOM 1969 C CA . ARG A 1 276 ? -2.340 26.032 -7.563 1.00 65.38 276 ARG A CA 1
ATOM 1970 C C . ARG A 1 276 ? -2.319 27.534 -7.898 1.00 65.38 276 ARG A C 1
ATOM 1972 O O . ARG A 1 276 ? -1.249 28.137 -7.878 1.00 65.38 276 ARG A O 1
ATOM 1979 N N . GLY A 1 277 ? -3.481 28.115 -8.198 1.00 65.94 277 GLY A N 1
ATOM 1980 C CA . GLY A 1 277 ? -3.739 29.529 -8.499 1.00 65.94 277 GLY A CA 1
ATOM 1981 C C . GLY A 1 277 ? -5.173 29.904 -8.079 1.00 65.94 277 GLY A C 1
ATOM 1982 O O . GLY A 1 277 ? -5.650 29.311 -7.107 1.00 65.94 277 GLY A O 1
ATOM 1983 N N . PRO A 1 278 ? -5.885 30.833 -8.761 1.00 74.00 278 PRO A N 1
ATOM 1984 C CA . PRO A 1 278 ? -7.337 30.930 -8.584 1.00 74.00 278 PRO A CA 1
ATOM 1985 C C . PRO A 1 278 ? -7.949 29.545 -8.818 1.00 74.00 278 PRO A C 1
ATOM 1987 O O . PRO A 1 278 ? -7.470 28.789 -9.665 1.00 74.00 278 PRO A O 1
ATOM 1990 N N . LEU A 1 279 ? -8.947 29.180 -8.018 1.00 82.00 279 LEU A N 1
ATOM 1991 C CA . LEU A 1 279 ? -9.556 27.862 -8.097 1.00 82.00 279 LEU A CA 1
ATOM 1992 C C . LEU A 1 279 ? -10.242 27.714 -9.454 1.00 82.00 279 LEU A C 1
ATOM 1994 O O . LEU A 1 279 ? -11.232 28.392 -9.735 1.00 82.00 279 LEU A O 1
ATOM 1998 N N . GLU A 1 280 ? -9.729 26.800 -10.268 1.00 86.19 280 GLU A N 1
ATOM 1999 C CA . GLU A 1 280 ? -10.296 26.460 -11.566 1.00 86.19 280 GLU A CA 1
ATOM 2000 C C . GLU A 1 280 ? -10.802 25.020 -11.540 1.00 86.19 280 GLU A C 1
ATOM 2002 O O . GLU A 1 280 ? -10.087 24.097 -11.152 1.00 86.19 280 GLU A O 1
ATOM 2007 N N . ALA A 1 281 ? -12.048 24.812 -11.954 1.00 85.69 281 ALA A N 1
ATOM 2008 C CA . ALA A 1 281 ? -12.644 23.487 -12.055 1.00 85.69 281 ALA A CA 1
ATOM 2009 C C . ALA A 1 281 ? -13.289 23.290 -13.424 1.00 85.69 281 ALA A C 1
ATOM 2011 O O . ALA A 1 281 ? -13.971 24.186 -13.917 1.00 85.69 281 ALA A O 1
ATOM 2012 N N . GLU A 1 282 ? -13.149 22.105 -14.009 1.00 88.25 282 GLU A N 1
ATOM 2013 C CA . GLU A 1 282 ? -13.949 21.699 -15.165 1.00 88.25 282 GLU A CA 1
ATOM 2014 C C . GLU A 1 282 ? -14.988 20.672 -14.728 1.00 88.25 282 GLU A C 1
ATOM 2016 O O . GLU A 1 282 ? -14.656 19.622 -14.174 1.00 88.25 282 GLU A O 1
ATOM 2021 N N . VAL A 1 283 ? -16.259 20.969 -14.985 1.00 86.62 283 VAL A N 1
ATOM 2022 C CA . VAL A 1 283 ? -17.397 20.138 -14.589 1.00 86.62 283 VAL A CA 1
ATOM 2023 C C . VAL A 1 283 ? -18.254 19.857 -15.814 1.00 86.62 283 VAL A C 1
ATOM 2025 O O . VAL A 1 283 ? -18.667 20.774 -16.513 1.00 86.62 283 VAL A O 1
ATOM 2028 N N . GLN A 1 284 ? -18.554 18.591 -16.081 1.00 88.19 284 GLN A N 1
ATOM 2029 C CA . GLN A 1 284 ? -19.555 18.206 -17.068 1.00 88.19 284 GLN A CA 1
ATOM 2030 C C . GLN A 1 284 ? -20.928 18.136 -16.400 1.00 88.19 284 GLN A C 1
ATOM 2032 O O . GLN A 1 284 ? -21.136 17.333 -15.485 1.00 88.19 284 GLN A O 1
ATOM 2037 N N . LEU A 1 285 ? -21.859 18.979 -16.851 1.00 88.06 285 LEU A N 1
ATOM 2038 C CA . LEU A 1 285 ? -23.220 19.027 -16.323 1.00 88.06 285 LEU A CA 1
ATOM 2039 C C . LEU A 1 285 ? -23.958 17.716 -16.615 1.00 88.06 285 LEU A C 1
ATOM 2041 O O . LEU A 1 285 ? -23.792 17.119 -17.681 1.00 88.06 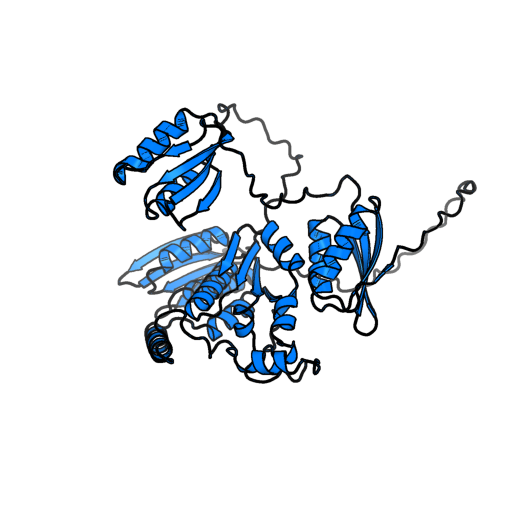285 LEU A O 1
ATOM 2045 N N . ALA A 1 286 ? -24.789 17.278 -15.673 1.00 81.94 286 ALA A N 1
ATOM 2046 C CA . ALA A 1 286 ? -25.637 16.101 -15.837 1.00 81.94 286 ALA A CA 1
ATOM 2047 C C . ALA A 1 286 ? -26.635 16.335 -16.984 1.00 81.94 286 ALA A C 1
ATOM 2049 O O . ALA A 1 286 ? -27.126 17.448 -17.158 1.00 81.94 286 ALA A O 1
ATOM 2050 N N . ALA A 1 287 ? -26.920 15.308 -17.787 1.00 74.50 287 ALA A N 1
ATOM 2051 C CA . ALA A 1 287 ? -28.047 15.362 -18.716 1.00 74.50 287 ALA A CA 1
ATOM 2052 C C . ALA A 1 287 ? -29.357 15.389 -17.912 1.00 74.50 287 ALA A C 1
ATOM 2054 O O . ALA A 1 287 ? -29.449 14.673 -16.913 1.00 74.50 287 ALA A O 1
ATOM 2055 N N . ASP A 1 288 ? -30.346 16.188 -18.331 1.00 55.69 288 ASP A N 1
ATOM 2056 C CA . ASP A 1 288 ? -31.665 16.179 -17.687 1.00 55.69 288 ASP A CA 1
ATOM 2057 C C . ASP A 1 288 ? -32.194 14.736 -17.609 1.00 55.69 288 ASP A C 1
ATOM 2059 O O . ASP A 1 288 ? -32.103 13.995 -18.599 1.00 55.69 288 ASP A O 1
ATOM 2063 N N . PRO A 1 289 ? -32.739 14.300 -16.460 1.00 43.69 289 PRO A N 1
ATOM 2064 C CA . PRO A 1 289 ? -33.338 12.979 -16.369 1.00 43.69 289 PRO A CA 1
ATOM 2065 C C . PRO A 1 289 ? -34.543 12.903 -17.324 1.00 43.69 289 PRO A C 1
ATOM 2067 O O . PRO A 1 289 ? -35.341 13.844 -17.376 1.00 43.69 289 PRO A O 1
ATOM 2070 N N . PRO A 1 290 ? -34.730 11.804 -18.082 1.00 33.06 290 PRO A N 1
ATOM 2071 C CA . PRO A 1 290 ? -35.936 11.650 -18.884 1.00 33.06 290 PRO A CA 1
ATOM 2072 C C . PRO A 1 290 ? -37.170 11.590 -17.964 1.00 33.06 290 PRO A C 1
ATOM 2074 O O . PRO A 1 290 ? -37.077 11.076 -16.843 1.00 33.06 290 PRO A O 1
ATOM 2077 N N . PRO A 1 291 ? -38.340 12.092 -18.405 1.00 33.94 291 PRO A N 1
ATOM 2078 C CA . PRO A 1 291 ? -39.553 12.036 -17.604 1.00 33.94 291 PRO A CA 1
ATOM 2079 C C . PRO A 1 291 ? -39.948 10.581 -17.322 1.00 33.94 291 PRO A C 1
ATOM 2081 O O . PRO A 1 291 ? -39.992 9.731 -18.214 1.00 33.94 291 PRO A O 1
ATOM 2084 N N . SER A 1 292 ? -40.227 10.324 -16.043 1.00 41.44 292 SER A N 1
ATOM 2085 C CA . SER A 1 292 ? -40.669 9.048 -15.482 1.00 41.44 292 SER A CA 1
ATOM 2086 C C . SER A 1 292 ? -41.769 8.407 -16.330 1.00 41.44 292 SER A C 1
ATOM 2088 O O . SER A 1 292 ? -42.860 8.961 -16.467 1.00 41.44 292 SER A O 1
ATOM 2090 N N . THR A 1 293 ? -41.488 7.225 -16.881 1.00 29.78 293 THR A N 1
ATOM 2091 C CA . THR A 1 293 ? -42.513 6.344 -17.445 1.00 29.78 293 THR A CA 1
ATOM 2092 C C . THR A 1 293 ? -42.438 4.998 -16.735 1.00 29.78 293 THR A C 1
ATOM 2094 O O . THR A 1 293 ? -41.358 4.481 -16.459 1.00 29.78 293 THR A O 1
ATOM 2097 N N . ALA A 1 294 ? -43.619 4.508 -16.374 1.00 29.30 294 ALA A N 1
ATOM 2098 C CA . ALA A 1 294 ? -43.891 3.434 -15.435 1.00 29.30 294 ALA A CA 1
ATOM 2099 C C . ALA A 1 294 ? -43.163 2.103 -15.700 1.00 29.30 294 ALA A C 1
ATOM 2101 O O . ALA A 1 294 ? -42.842 1.748 -16.831 1.00 29.30 294 ALA A O 1
ATOM 2102 N N . LEU A 1 295 ? -42.990 1.361 -14.599 1.00 39.09 295 LEU A N 1
ATOM 2103 C CA . LEU A 1 295 ? -42.520 -0.021 -14.501 1.00 39.09 295 LEU A CA 1
ATOM 2104 C C . LEU A 1 295 ? -43.048 -0.920 -15.633 1.00 39.09 295 LEU A C 1
ATOM 2106 O O . LEU A 1 295 ? -44.237 -1.231 -15.686 1.00 39.09 295 LEU A O 1
ATOM 2110 N N . ALA A 1 296 ? -42.126 -1.414 -16.457 1.00 26.14 296 ALA A N 1
ATOM 2111 C CA . ALA A 1 296 ? -42.287 -2.640 -17.230 1.00 26.14 296 ALA A CA 1
ATOM 2112 C C . ALA A 1 296 ? -41.313 -3.699 -16.673 1.00 26.14 296 ALA A C 1
ATOM 2114 O O . ALA A 1 296 ? -40.249 -3.333 -16.162 1.00 26.14 296 ALA A O 1
ATOM 2115 N N . PRO A 1 297 ? -41.678 -4.993 -16.695 1.00 31.47 297 PRO A N 1
ATOM 2116 C CA . PRO A 1 297 ? -40.958 -6.025 -15.966 1.00 31.47 297 PRO A CA 1
ATOM 2117 C C . PRO A 1 297 ? -39.581 -6.278 -16.584 1.00 31.47 297 PRO A C 1
ATOM 2119 O O . PRO A 1 297 ? -39.413 -6.287 -17.801 1.00 31.47 297 PRO A O 1
ATOM 2122 N N . VAL A 1 298 ? -38.592 -6.465 -15.712 1.00 31.91 298 VAL A N 1
ATOM 2123 C CA . VAL A 1 298 ? -37.199 -6.748 -16.069 1.00 31.91 298 VAL A CA 1
ATOM 2124 C C . VAL A 1 298 ? -37.098 -8.148 -16.669 1.00 31.91 298 VAL A C 1
ATOM 2126 O O . VAL A 1 298 ? -37.098 -9.142 -15.943 1.00 31.91 298 VAL A O 1
ATOM 2129 N N . ASP A 1 299 ? -36.969 -8.216 -17.993 1.00 25.66 299 ASP A N 1
ATOM 2130 C CA . ASP A 1 299 ? -36.416 -9.392 -18.654 1.00 25.66 299 ASP A CA 1
ATOM 2131 C C . ASP A 1 299 ? -34.904 -9.421 -18.418 1.00 25.66 299 ASP A C 1
ATOM 2133 O O . ASP A 1 299 ? -34.142 -8.515 -18.768 1.00 25.66 299 ASP A O 1
ATOM 2137 N N . SER A 1 300 ? -34.485 -10.483 -17.740 1.00 40.44 300 SER A N 1
ATOM 2138 C CA . SER A 1 300 ? -33.122 -10.722 -17.285 1.00 40.44 300 SER A CA 1
ATOM 2139 C C . SER A 1 300 ? -32.240 -11.169 -18.448 1.00 40.44 300 SER A C 1
ATOM 2141 O O . SER A 1 300 ? -31.936 -12.352 -18.562 1.00 40.44 300 SER A O 1
ATOM 2143 N N . THR A 1 301 ? -31.834 -10.271 -19.350 1.00 36.44 301 THR A N 1
ATOM 2144 C CA . THR A 1 301 ? -30.715 -10.548 -20.276 1.00 36.44 301 THR A CA 1
ATOM 2145 C C . THR A 1 301 ? -30.136 -9.274 -20.900 1.00 36.44 301 THR A C 1
ATOM 2147 O O . THR A 1 301 ? -30.252 -9.020 -22.093 1.00 36.44 301 THR A O 1
ATOM 2150 N N . ALA A 1 302 ? -29.451 -8.464 -20.096 1.00 27.94 302 ALA A N 1
ATOM 2151 C CA . ALA A 1 302 ? -28.518 -7.467 -20.612 1.00 27.94 302 ALA A CA 1
ATOM 2152 C C . ALA A 1 302 ? -27.242 -7.511 -19.770 1.00 27.94 302 ALA A C 1
ATOM 2154 O O . ALA A 1 302 ? -27.294 -7.349 -18.551 1.00 27.94 302 ALA A O 1
ATOM 2155 N N . LEU A 1 303 ? -26.106 -7.778 -20.423 1.00 33.66 303 LEU A N 1
ATOM 2156 C CA . LEU A 1 303 ? -24.780 -7.649 -19.824 1.00 33.66 303 LEU A CA 1
ATOM 2157 C C . LEU A 1 303 ? -24.665 -6.249 -19.208 1.00 33.66 303 LEU A C 1
ATOM 2159 O O . LEU A 1 303 ? -24.660 -5.248 -19.925 1.00 33.66 303 LEU A O 1
ATOM 2163 N N . GLN A 1 304 ? -24.577 -6.190 -17.882 1.00 26.67 304 GLN A N 1
ATOM 2164 C CA . GLN A 1 304 ? -24.216 -4.971 -17.173 1.00 26.67 304 GLN A CA 1
ATOM 2165 C C . GLN A 1 304 ? -22.805 -4.543 -17.616 1.00 26.67 304 GLN A C 1
ATOM 2167 O O . GLN A 1 304 ? -21.928 -5.405 -17.746 1.00 26.67 304 GLN A O 1
ATOM 2172 N N . PRO A 1 305 ? -22.550 -3.243 -17.851 1.00 30.11 305 PRO A N 1
ATOM 2173 C CA . PRO A 1 305 ? -21.188 -2.755 -18.033 1.00 30.11 305 PRO A CA 1
ATOM 2174 C C . PRO A 1 305 ? -20.376 -3.117 -16.784 1.00 30.11 305 PRO A C 1
ATOM 2176 O O . PRO A 1 305 ? -20.864 -2.946 -15.667 1.00 30.11 305 PRO A O 1
ATOM 2179 N N . ALA A 1 306 ? -19.170 -3.664 -16.973 1.00 33.19 306 ALA A N 1
ATOM 2180 C CA . ALA A 1 306 ? -18.315 -4.125 -15.883 1.00 33.19 306 ALA A CA 1
ATOM 2181 C C . ALA A 1 306 ? -18.167 -3.022 -14.822 1.00 33.19 306 ALA A C 1
ATOM 2183 O O . ALA A 1 306 ? -17.622 -1.951 -15.090 1.00 33.19 306 ALA A O 1
ATOM 2184 N N . THR A 1 307 ? -18.706 -3.270 -13.630 1.00 40.00 307 THR A N 1
ATOM 2185 C CA . THR A 1 307 ? -18.561 -2.386 -12.475 1.00 40.00 307 THR A CA 1
ATOM 2186 C C . THR A 1 307 ? -17.075 -2.229 -12.178 1.00 40.00 307 THR A C 1
ATOM 2188 O O . THR A 1 307 ? -16.380 -3.243 -12.121 1.00 40.00 307 THR A O 1
ATOM 2191 N N . ALA A 1 308 ? -16.589 -0.996 -11.985 1.00 52.00 308 ALA A N 1
ATOM 2192 C CA . ALA A 1 308 ? -15.237 -0.767 -11.478 1.00 52.00 308 ALA A CA 1
ATOM 2193 C C . ALA A 1 308 ? -14.990 -1.698 -10.283 1.00 52.00 308 ALA A C 1
ATOM 2195 O O . ALA A 1 308 ? -15.839 -1.789 -9.388 1.00 52.00 308 ALA A O 1
ATOM 2196 N N . ASP A 1 309 ? -13.877 -2.428 -10.307 1.00 67.25 309 ASP A N 1
ATOM 2197 C CA . ASP A 1 309 ? -13.560 -3.367 -9.239 1.00 67.25 309 ASP A CA 1
ATOM 2198 C C . ASP A 1 309 ? -13.462 -2.602 -7.911 1.00 67.25 309 ASP A C 1
ATOM 2200 O O . ASP A 1 309 ? -13.155 -1.405 -7.887 1.00 67.25 309 ASP A O 1
ATOM 2204 N N . ASN A 1 310 ? -13.703 -3.276 -6.783 1.00 84.56 310 ASN A N 1
ATOM 2205 C CA . ASN A 1 310 ? -13.579 -2.680 -5.446 1.00 84.56 310 ASN A CA 1
ATOM 2206 C C . ASN A 1 310 ? -12.099 -2.468 -5.048 1.00 84.56 310 ASN A C 1
ATOM 2208 O O . ASN A 1 310 ? -11.651 -2.918 -3.996 1.00 84.56 310 ASN A O 1
ATOM 2212 N N . LEU A 1 311 ? -11.333 -1.836 -5.939 1.00 87.69 311 LEU A N 1
ATOM 2213 C CA . LEU A 1 311 ? -9.900 -1.597 -5.880 1.00 87.69 311 LEU A CA 1
ATOM 2214 C C . LEU A 1 311 ? -9.607 -0.167 -5.410 1.00 87.69 311 LEU A C 1
ATOM 2216 O O . LEU A 1 311 ? -10.263 0.797 -5.825 1.00 87.69 311 LEU A O 1
ATOM 2220 N N . CYS A 1 312 ? -8.578 -0.041 -4.579 1.00 93.62 312 CYS A N 1
ATOM 2221 C CA . CYS A 1 312 ? -7.979 1.217 -4.149 1.00 93.62 312 CYS A CA 1
ATOM 2222 C C . CYS A 1 312 ? -6.488 1.203 -4.502 1.00 93.62 312 CYS A C 1
ATOM 2224 O O . CYS A 1 312 ? -5.758 0.325 -4.045 1.00 93.62 312 CYS A O 1
ATOM 2226 N N . THR A 1 313 ? -6.019 2.171 -5.287 1.00 94.31 313 THR A N 1
ATOM 2227 C CA . THR A 1 313 ? -4.597 2.273 -5.652 1.00 94.31 313 THR A CA 1
ATOM 2228 C C . THR A 1 313 ? -3.977 3.535 -5.065 1.00 94.31 313 THR A C 1
ATOM 2230 O O . THR A 1 313 ? -4.452 4.642 -5.301 1.00 94.31 313 THR A O 1
ATOM 2233 N N . LEU A 1 314 ? -2.893 3.386 -4.306 1.00 97.31 314 LEU A N 1
ATOM 2234 C CA . LEU A 1 314 ? -2.164 4.494 -3.693 1.00 97.31 314 LEU A CA 1
ATOM 2235 C C . LEU A 1 314 ? -0.774 4.616 -4.318 1.00 97.31 314 LEU A C 1
ATOM 2237 O O . LEU A 1 314 ? 0.025 3.685 -4.230 1.00 97.31 314 LEU A O 1
ATOM 2241 N N . LEU A 1 315 ? -0.464 5.762 -4.921 1.00 96.94 315 LEU A N 1
ATOM 2242 C CA . LEU A 1 315 ? 0.882 6.097 -5.381 1.00 96.94 315 LEU A CA 1
ATOM 2243 C C . LEU A 1 315 ? 1.651 6.774 -4.244 1.00 96.94 315 LEU A C 1
ATOM 2245 O O . LEU A 1 315 ? 1.368 7.920 -3.914 1.00 96.94 315 LEU A O 1
ATOM 2249 N N . VAL A 1 316 ? 2.626 6.086 -3.656 1.00 97.94 316 VAL A N 1
ATOM 2250 C CA . VAL A 1 316 ? 3.437 6.612 -2.549 1.00 97.94 316 VAL A CA 1
ATOM 2251 C C . VAL A 1 316 ? 4.751 7.149 -3.108 1.00 97.94 316 VAL A C 1
ATOM 2253 O O . VAL A 1 316 ? 5.671 6.381 -3.409 1.00 97.94 316 VAL A O 1
ATOM 2256 N N . LEU A 1 317 ? 4.813 8.469 -3.281 1.00 94.81 317 LEU A N 1
ATOM 2257 C CA . LEU A 1 317 ? 5.941 9.195 -3.863 1.00 94.81 317 LEU A CA 1
ATOM 2258 C C . LEU A 1 317 ? 6.833 9.813 -2.783 1.00 94.81 317 LEU A C 1
ATOM 2260 O O . LEU A 1 317 ? 8.063 9.748 -2.886 1.00 94.81 317 LEU A O 1
ATOM 2264 N N . HIS A 1 318 ? 6.218 10.426 -1.772 1.00 92.75 318 HIS A N 1
ATOM 2265 C CA . HIS A 1 318 ? 6.920 11.177 -0.734 1.00 92.75 318 HIS A CA 1
ATOM 2266 C C . HIS A 1 318 ? 7.429 10.258 0.379 1.00 92.75 318 HIS A C 1
ATOM 2268 O O . HIS A 1 318 ? 6.979 9.127 0.549 1.00 92.75 318 HIS A O 1
ATOM 2274 N N . ASN A 1 319 ? 8.414 10.747 1.131 1.00 91.75 319 ASN A N 1
ATOM 2275 C CA . ASN A 1 319 ? 9.051 10.011 2.229 1.00 91.75 319 ASN A CA 1
ATOM 2276 C C . ASN A 1 319 ? 9.085 10.824 3.531 1.00 91.75 319 ASN A C 1
ATOM 2278 O O . ASN A 1 319 ? 9.852 10.533 4.449 1.00 91.75 319 ASN A O 1
ATOM 2282 N N . ASP A 1 320 ? 8.258 11.861 3.581 1.00 91.50 320 ASP A N 1
ATOM 2283 C CA . ASP A 1 320 ? 7.994 12.637 4.778 1.00 91.50 320 ASP A CA 1
ATOM 2284 C C . ASP A 1 320 ? 7.087 11.821 5.695 1.00 91.50 320 ASP A C 1
ATOM 2286 O O . ASP A 1 320 ? 6.133 11.176 5.247 1.00 91.50 320 ASP A O 1
ATOM 2290 N N . ARG A 1 321 ? 7.392 11.817 6.990 1.00 91.56 321 ARG A N 1
ATOM 2291 C CA . ARG A 1 321 ? 6.706 10.981 7.978 1.00 91.56 321 ARG A CA 1
ATOM 2292 C C . ARG A 1 321 ? 5.196 11.227 7.978 1.00 91.56 321 ARG A C 1
ATOM 2294 O O . ARG A 1 321 ? 4.449 10.267 8.106 1.00 91.56 321 ARG A O 1
ATOM 2301 N N . GLU A 1 322 ? 4.742 12.462 7.792 1.00 90.62 322 GLU A N 1
ATOM 2302 C CA . GLU A 1 322 ? 3.320 12.815 7.745 1.00 90.62 322 GLU A CA 1
ATOM 2303 C C . GLU A 1 322 ? 2.628 12.269 6.489 1.00 90.62 322 GLU A C 1
ATOM 2305 O O . GLU A 1 322 ? 1.533 11.719 6.588 1.00 90.62 322 GLU A O 1
ATOM 2310 N N . ALA A 1 323 ? 3.280 12.360 5.325 1.00 93.19 323 ALA A N 1
ATOM 2311 C CA . ALA A 1 323 ? 2.757 11.821 4.069 1.00 93.19 323 ALA A CA 1
ATOM 2312 C C . ALA A 1 323 ? 2.667 10.288 4.115 1.00 93.19 323 ALA A C 1
ATOM 2314 O O . ALA A 1 323 ? 1.659 9.705 3.718 1.00 93.19 323 ALA A O 1
ATOM 2315 N N . LEU A 1 324 ? 3.688 9.633 4.676 1.00 95.75 324 LEU A N 1
ATOM 2316 C CA . LEU A 1 324 ? 3.710 8.182 4.857 1.00 95.75 324 LEU A CA 1
ATOM 2317 C C . LEU A 1 324 ? 2.660 7.706 5.870 1.00 95.75 324 LEU A C 1
ATOM 2319 O O . LEU A 1 324 ? 1.998 6.698 5.623 1.00 95.75 324 LEU A O 1
ATOM 2323 N N . LEU A 1 325 ? 2.480 8.430 6.982 1.00 94.44 325 LEU A N 1
ATOM 2324 C CA . LEU A 1 325 ? 1.398 8.166 7.932 1.00 94.44 325 LEU A CA 1
ATOM 2325 C C . LEU A 1 325 ? 0.040 8.288 7.235 1.00 94.44 325 LEU A C 1
ATOM 2327 O O . LEU A 1 325 ? -0.752 7.357 7.313 1.00 94.44 325 LEU A O 1
ATOM 2331 N N . ALA A 1 326 ? -0.206 9.370 6.492 1.00 94.19 326 ALA A N 1
ATOM 2332 C CA . ALA A 1 326 ? -1.455 9.561 5.756 1.00 94.19 326 ALA A CA 1
ATOM 2333 C C . ALA A 1 326 ? -1.711 8.437 4.735 1.00 94.19 326 ALA A C 1
ATOM 2335 O O . ALA A 1 326 ? -2.802 7.866 4.715 1.00 94.19 326 ALA A O 1
ATOM 2336 N N . ALA A 1 327 ? -0.699 8.063 3.946 1.00 96.94 327 ALA A N 1
ATOM 2337 C CA . ALA A 1 327 ? -0.802 6.988 2.962 1.00 96.94 327 ALA A CA 1
ATOM 2338 C C . ALA A 1 327 ? -1.186 5.650 3.607 1.00 96.94 327 ALA A C 1
ATOM 2340 O O . ALA A 1 327 ? -2.070 4.946 3.117 1.00 96.94 327 ALA A O 1
ATOM 2341 N N . LEU A 1 328 ? -0.530 5.296 4.717 1.00 97.44 328 LEU A N 1
ATOM 2342 C CA . LEU A 1 328 ? -0.787 4.048 5.428 1.00 97.44 328 LEU A CA 1
ATOM 2343 C C . LEU A 1 328 ? -2.137 4.065 6.152 1.00 97.44 328 LEU A C 1
ATOM 2345 O O . LEU A 1 328 ? -2.852 3.070 6.095 1.00 97.44 328 LEU A O 1
ATOM 2349 N N . LEU A 1 329 ? -2.515 5.181 6.782 1.00 94.62 329 LEU A N 1
ATOM 2350 C CA . LEU A 1 329 ? -3.823 5.353 7.422 1.00 94.62 329 LEU A CA 1
ATOM 2351 C C . LEU A 1 329 ? -4.956 5.140 6.413 1.00 94.62 329 LEU A C 1
ATOM 2353 O O . LEU A 1 329 ? -5.872 4.356 6.664 1.00 94.62 329 LEU A O 1
ATOM 2357 N N . VAL A 1 330 ? -4.858 5.777 5.242 1.00 94.19 330 VAL A N 1
ATOM 2358 C CA . VAL A 1 330 ? -5.842 5.626 4.164 1.00 94.19 330 VAL A CA 1
ATOM 2359 C C . VAL A 1 330 ? -5.824 4.210 3.592 1.00 94.19 330 VAL A C 1
ATOM 2361 O O . VAL A 1 330 ? -6.888 3.628 3.393 1.00 94.19 330 VAL A O 1
ATOM 2364 N N . GLY A 1 331 ? -4.647 3.620 3.364 1.00 94.75 331 GLY A N 1
ATOM 2365 C CA . GLY A 1 331 ? -4.529 2.260 2.831 1.00 94.75 331 GLY A CA 1
ATOM 2366 C C . GLY A 1 331 ? -5.125 1.204 3.763 1.00 94.75 331 GLY A C 1
ATOM 2367 O O . GLY A 1 331 ? -5.923 0.371 3.337 1.00 94.75 331 GLY A O 1
ATOM 2368 N N . VAL A 1 332 ? -4.796 1.275 5.050 1.00 94.38 332 VAL A N 1
ATOM 2369 C CA . VAL A 1 332 ? -5.307 0.366 6.082 1.00 94.38 332 VAL A CA 1
ATOM 2370 C C . VAL A 1 332 ? -6.808 0.573 6.308 1.00 94.38 332 VAL A C 1
ATOM 2372 O O . VAL A 1 332 ? -7.548 -0.405 6.413 1.00 94.38 332 VAL A O 1
ATOM 2375 N N . GLY A 1 333 ? -7.283 1.823 6.310 1.00 91.88 333 GLY A N 1
ATOM 2376 C CA . GLY A 1 333 ? -8.708 2.144 6.400 1.00 91.88 333 GLY A CA 1
ATOM 2377 C C . GLY A 1 333 ? -9.513 1.632 5.201 1.00 91.88 333 GLY A C 1
ATOM 2378 O O . GLY A 1 333 ? -10.569 1.028 5.385 1.00 91.88 333 GLY A O 1
ATOM 2379 N N . ALA A 1 334 ? -9.001 1.801 3.979 1.00 91.38 334 ALA A N 1
ATOM 2380 C CA . ALA A 1 334 ? -9.621 1.269 2.764 1.00 91.38 334 ALA A CA 1
ATOM 2381 C C . ALA A 1 334 ? -9.702 -0.267 2.796 1.00 91.38 334 ALA A C 1
ATOM 2383 O O . ALA A 1 334 ? -10.753 -0.838 2.501 1.00 91.38 334 ALA A O 1
ATOM 2384 N N . ALA A 1 335 ? -8.631 -0.939 3.228 1.00 90.56 335 ALA A N 1
ATOM 2385 C CA . ALA A 1 335 ? -8.614 -2.394 3.368 1.00 90.56 335 ALA A CA 1
ATOM 2386 C C . ALA A 1 335 ? -9.599 -2.884 4.441 1.00 90.56 335 ALA A C 1
ATOM 2388 O O . ALA A 1 335 ? -10.319 -3.859 4.230 1.00 90.56 335 ALA A O 1
ATOM 2389 N N . ALA A 1 336 ? -9.705 -2.173 5.569 1.00 86.75 336 ALA A N 1
ATOM 2390 C CA . ALA A 1 336 ? -10.680 -2.489 6.613 1.00 86.75 336 ALA A CA 1
ATOM 2391 C C . ALA A 1 336 ? -12.131 -2.377 6.117 1.00 86.75 336 ALA A C 1
ATOM 2393 O O . ALA A 1 336 ? -12.995 -3.118 6.583 1.00 86.75 336 ALA A O 1
ATOM 2394 N N . GLN A 1 337 ? -12.384 -1.498 5.143 1.00 85.62 337 GLN A N 1
ATOM 2395 C CA . GLN A 1 337 ? -13.664 -1.354 4.442 1.00 85.62 337 GLN A CA 1
ATOM 2396 C C . GLN A 1 337 ? -13.872 -2.383 3.312 1.00 85.62 337 GLN A C 1
ATOM 2398 O O . GLN A 1 337 ? -14.829 -2.275 2.548 1.00 85.62 337 GLN A O 1
ATOM 2403 N N . GLY A 1 338 ? -12.995 -3.382 3.190 1.00 84.38 338 GLY A N 1
ATOM 2404 C CA . GLY A 1 338 ? -13.125 -4.471 2.222 1.00 84.38 338 GLY A CA 1
ATOM 2405 C C . GLY A 1 338 ? -12.651 -4.133 0.807 1.00 84.38 338 GLY A C 1
ATOM 2406 O O . GLY A 1 338 ? -12.959 -4.881 -0.122 1.00 84.38 338 GLY A O 1
ATOM 2407 N N . MET A 1 339 ? -11.925 -3.026 0.616 1.00 90.12 339 MET A N 1
ATOM 2408 C CA . MET A 1 339 ? -11.286 -2.722 -0.669 1.00 90.12 339 MET A CA 1
ATOM 2409 C C . MET A 1 339 ? -10.026 -3.580 -0.857 1.00 90.12 339 MET A C 1
ATOM 2411 O O . MET A 1 339 ? -9.271 -3.790 0.091 1.00 90.12 339 MET A O 1
ATOM 2415 N N . ASP A 1 340 ? -9.761 -4.035 -2.084 1.00 91.31 340 ASP A N 1
ATOM 2416 C CA . ASP A 1 340 ? -8.451 -4.595 -2.451 1.00 91.31 340 ASP A CA 1
ATOM 2417 C C . ASP A 1 340 ? -7.495 -3.425 -2.713 1.00 91.31 340 ASP A C 1
ATOM 2419 O O . ASP A 1 340 ? -7.694 -2.620 -3.626 1.00 91.31 340 ASP A O 1
ATOM 2423 N N . VAL A 1 341 ? -6.502 -3.276 -1.835 1.00 95.75 341 VAL A N 1
ATOM 2424 C CA . VAL A 1 341 ? -5.618 -2.110 -1.811 1.00 95.75 341 VAL A CA 1
ATOM 2425 C C . VAL A 1 341 ? -4.254 -2.464 -2.389 1.00 95.75 341 VAL A C 1
ATOM 2427 O O . VAL A 1 341 ? -3.567 -3.357 -1.888 1.00 95.75 341 VAL A O 1
ATOM 2430 N N . MET A 1 342 ? -3.820 -1.698 -3.389 1.00 97.06 342 MET A N 1
ATOM 2431 C CA . MET A 1 342 ? -2.440 -1.673 -3.869 1.00 97.06 342 MET A CA 1
ATOM 2432 C C . MET A 1 342 ? -1.766 -0.370 -3.430 1.00 97.06 342 MET A C 1
ATOM 2434 O O . MET A 1 342 ? -2.218 0.713 -3.788 1.00 97.06 342 MET A O 1
ATOM 2438 N N . MET A 1 343 ? -0.642 -0.462 -2.722 1.00 98.38 343 MET A N 1
ATOM 2439 C CA . MET A 1 343 ? 0.248 0.672 -2.458 1.00 98.38 343 MET A CA 1
ATOM 2440 C C . MET A 1 343 ? 1.507 0.541 -3.315 1.00 98.38 343 MET A C 1
ATOM 2442 O O . MET A 1 343 ? 2.320 -0.362 -3.114 1.00 98.38 343 MET A O 1
ATOM 2446 N N . PHE A 1 344 ? 1.664 1.439 -4.282 1.00 98.06 344 PHE A N 1
ATOM 2447 C CA . PHE A 1 344 ? 2.792 1.480 -5.204 1.00 98.06 344 PHE A CA 1
ATOM 2448 C C . PHE A 1 344 ? 3.844 2.478 -4.710 1.00 98.06 344 PHE A C 1
ATOM 2450 O O . PHE A 1 344 ? 3.641 3.690 -4.766 1.00 98.06 344 PHE A O 1
ATOM 2457 N N . PHE A 1 345 ? 4.979 1.972 -4.232 1.00 98.19 345 PHE A N 1
ATOM 2458 C CA . PHE A 1 345 ? 6.073 2.765 -3.677 1.00 98.19 345 PHE A CA 1
ATOM 2459 C C . PHE A 1 345 ? 7.087 3.113 -4.762 1.00 98.19 345 PHE A C 1
ATOM 2461 O O . PHE A 1 345 ? 7.753 2.240 -5.326 1.00 98.19 345 PHE A O 1
ATOM 2468 N N . THR A 1 346 ? 7.229 4.407 -5.031 1.00 96.25 346 THR A N 1
ATOM 2469 C CA . THR A 1 346 ? 8.104 4.942 -6.074 1.00 96.25 346 THR A CA 1
ATOM 2470 C C . THR A 1 346 ? 8.945 6.095 -5.534 1.00 96.25 346 THR A C 1
ATOM 2472 O O . THR A 1 346 ? 8.610 6.694 -4.515 1.00 96.25 346 THR A O 1
ATOM 2475 N N . PHE A 1 347 ? 10.064 6.391 -6.196 1.00 94.38 347 PHE A N 1
ATOM 2476 C CA . PHE A 1 347 ? 11.041 7.404 -5.775 1.00 94.38 347 PHE A CA 1
ATOM 2477 C C . PHE A 1 347 ? 11.306 7.380 -4.259 1.00 94.38 347 PHE A C 1
ATOM 2479 O O . PHE A 1 347 ? 11.726 6.357 -3.721 1.00 94.38 347 PHE A O 1
ATOM 2486 N N . TRP A 1 348 ? 11.079 8.493 -3.556 1.00 94.81 348 TRP A N 1
ATOM 2487 C CA . TRP A 1 348 ? 11.438 8.632 -2.153 1.00 94.81 348 TRP A CA 1
ATOM 2488 C C . TRP A 1 348 ? 10.655 7.672 -1.265 1.00 94.81 348 TRP A C 1
ATOM 2490 O O . TRP A 1 348 ? 11.271 7.088 -0.371 1.00 94.81 348 TRP A O 1
ATOM 2500 N N . GLY A 1 349 ? 9.364 7.453 -1.537 1.00 95.88 349 GLY A N 1
ATOM 2501 C CA . GLY A 1 349 ? 8.497 6.550 -0.773 1.00 95.88 349 GLY A CA 1
ATOM 2502 C C . GLY A 1 349 ? 9.008 5.107 -0.716 1.00 95.88 349 GLY A C 1
ATOM 2503 O O . GLY A 1 349 ? 8.771 4.397 0.259 1.00 95.88 349 GLY A O 1
ATOM 2504 N N . LEU A 1 350 ? 9.819 4.685 -1.694 1.00 95.81 350 LEU A N 1
ATOM 2505 C CA . LEU A 1 350 ? 10.499 3.385 -1.690 1.00 95.81 350 LEU A CA 1
ATOM 2506 C C . LEU A 1 350 ? 11.409 3.186 -0.463 1.00 95.81 350 LEU A C 1
ATOM 2508 O O . LEU A 1 350 ? 11.617 2.054 -0.021 1.00 95.81 350 LEU A O 1
ATOM 2512 N N . ASN A 1 351 ? 11.942 4.266 0.120 1.00 95.75 351 ASN A N 1
ATOM 2513 C CA . ASN A 1 351 ? 12.808 4.182 1.296 1.00 95.75 351 ASN A CA 1
ATOM 2514 C C . ASN A 1 351 ? 12.088 3.640 2.535 1.00 95.75 351 ASN A C 1
ATOM 2516 O O . ASN A 1 351 ? 12.751 3.066 3.404 1.00 95.75 351 ASN A O 1
ATOM 2520 N N . LEU A 1 352 ? 10.758 3.755 2.596 1.00 96.06 352 LEU A N 1
ATOM 2521 C CA . LEU A 1 352 ? 9.949 3.162 3.656 1.00 96.06 352 LEU A CA 1
ATOM 2522 C C . LEU A 1 352 ? 10.063 1.627 3.684 1.00 96.06 352 LEU A C 1
ATOM 2524 O O . LEU A 1 352 ? 10.067 1.020 4.755 1.00 96.06 352 LEU A O 1
ATOM 2528 N N . LEU A 1 353 ? 10.213 0.991 2.519 1.00 96.25 353 LEU A N 1
ATOM 2529 C CA . LEU A 1 353 ? 10.274 -0.469 2.402 1.00 96.25 353 LEU A CA 1
ATOM 2530 C C . LEU A 1 353 ? 11.637 -1.062 2.790 1.00 96.25 353 LEU A C 1
ATOM 2532 O O . LEU A 1 353 ? 11.746 -2.282 2.966 1.00 96.25 353 LEU A O 1
ATOM 2536 N N . ARG A 1 354 ? 12.670 -0.222 2.935 1.00 95.19 354 ARG A N 1
ATOM 2537 C CA . ARG A 1 354 ? 14.036 -0.655 3.254 1.00 95.19 354 ARG A CA 1
ATOM 2538 C C . ARG A 1 354 ? 14.103 -1.322 4.628 1.00 95.19 354 ARG A C 1
ATOM 2540 O O . ARG A 1 354 ? 13.444 -0.888 5.572 1.00 95.19 354 ARG A O 1
ATOM 2547 N N . GLY A 1 355 ? 14.897 -2.383 4.719 1.00 91.31 355 GLY A N 1
ATOM 2548 C CA . GLY A 1 355 ? 15.235 -3.028 5.984 1.00 91.31 355 GLY A CA 1
ATOM 2549 C C . GLY A 1 355 ? 16.360 -2.290 6.707 1.00 91.31 355 GLY A C 1
ATOM 2550 O O . GLY A 1 355 ? 17.123 -1.546 6.085 1.00 91.31 355 GLY A O 1
ATOM 2551 N N . ASP A 1 356 ? 16.464 -2.519 8.016 1.00 86.38 356 ASP A N 1
ATOM 2552 C CA . ASP A 1 356 ? 17.609 -2.058 8.808 1.00 86.38 356 ASP A CA 1
ATOM 2553 C C . ASP A 1 356 ? 18.892 -2.782 8.360 1.00 86.38 356 ASP A C 1
ATOM 2555 O O . ASP A 1 356 ? 19.926 -2.148 8.140 1.00 86.38 356 ASP A O 1
ATOM 2559 N N . ASP A 1 357 ? 18.776 -4.089 8.103 1.00 85.88 357 ASP A N 1
ATOM 2560 C CA . ASP A 1 357 ? 19.855 -4.955 7.634 1.00 85.88 357 ASP A CA 1
ATOM 2561 C C . ASP A 1 357 ? 19.587 -5.526 6.230 1.00 85.88 357 ASP A C 1
ATOM 2563 O O . ASP A 1 357 ? 18.430 -5.733 5.844 1.00 85.88 357 ASP A O 1
ATOM 2567 N N . PRO A 1 358 ? 20.642 -5.844 5.450 1.00 86.44 358 PRO A N 1
ATOM 2568 C CA . PRO A 1 358 ? 20.484 -6.500 4.159 1.00 86.44 358 PRO A CA 1
ATOM 2569 C C . PRO A 1 358 ? 19.861 -7.896 4.291 1.00 86.44 358 PRO A C 1
ATOM 2571 O O . PRO A 1 358 ? 20.424 -8.772 4.948 1.00 86.44 358 PRO A O 1
ATOM 2574 N N . ASN A 1 359 ? 18.768 -8.140 3.573 1.00 89.12 359 ASN A N 1
ATOM 2575 C CA . ASN A 1 359 ? 18.052 -9.409 3.556 1.00 89.12 359 ASN A CA 1
ATOM 2576 C C . ASN A 1 359 ? 18.961 -10.557 3.064 1.00 89.12 359 ASN A C 1
ATOM 2578 O O . ASN A 1 359 ? 19.344 -10.579 1.889 1.00 89.12 359 ASN A O 1
ATOM 2582 N N . PRO A 1 360 ? 19.311 -11.541 3.913 1.00 85.81 360 PRO A N 1
ATOM 2583 C CA . PRO A 1 360 ? 20.232 -12.606 3.536 1.00 85.81 360 PRO A CA 1
ATOM 2584 C C . PRO A 1 360 ? 19.680 -13.527 2.442 1.00 85.81 360 PRO A C 1
ATOM 2586 O O . PRO A 1 360 ? 20.485 -14.074 1.692 1.00 85.81 360 PRO A O 1
ATOM 2589 N N . ALA A 1 361 ? 18.353 -13.639 2.307 1.00 88.25 361 ALA A N 1
ATOM 2590 C CA . ALA A 1 361 ? 17.688 -14.507 1.334 1.00 88.25 361 ALA A CA 1
ATOM 2591 C C . ALA A 1 361 ? 17.776 -14.000 -0.116 1.00 88.25 361 ALA A C 1
ATOM 2593 O O . ALA A 1 361 ? 17.505 -14.755 -1.047 1.00 88.25 361 ALA A O 1
ATOM 2594 N N . MET A 1 362 ? 18.155 -12.735 -0.324 1.00 87.62 362 MET A N 1
ATOM 2595 C CA . MET A 1 362 ? 18.243 -12.134 -1.656 1.00 87.62 362 MET A CA 1
ATOM 2596 C C . MET A 1 362 ? 19.691 -12.111 -2.169 1.00 87.62 362 MET A C 1
ATOM 2598 O O . MET A 1 362 ? 20.616 -11.811 -1.398 1.00 87.62 362 MET A O 1
ATOM 2602 N N . PRO A 1 363 ? 19.920 -12.385 -3.468 1.00 85.94 363 PRO A N 1
ATOM 2603 C CA . PRO A 1 363 ? 21.256 -12.375 -4.050 1.00 85.94 363 PRO A CA 1
ATOM 2604 C C . PRO A 1 363 ? 21.885 -10.977 -3.992 1.00 85.94 363 PRO A C 1
ATOM 2606 O O . PRO A 1 363 ? 21.206 -9.954 -3.908 1.00 85.94 363 PRO A O 1
ATOM 2609 N N . LYS A 1 364 ? 23.220 -10.924 -4.034 1.00 86.25 364 LYS A N 1
ATOM 2610 C CA . LYS A 1 364 ? 23.943 -9.653 -4.140 1.00 86.25 364 LYS A CA 1
ATOM 2611 C C . LYS A 1 364 ? 23.853 -9.141 -5.575 1.00 86.25 364 LYS A C 1
ATOM 2613 O O . LYS A 1 364 ? 24.480 -9.696 -6.473 1.00 86.25 364 LYS A O 1
ATOM 2618 N N . GLU A 1 365 ? 23.110 -8.063 -5.766 1.00 87.50 365 GLU A N 1
ATOM 2619 C CA . GLU A 1 365 ? 23.013 -7.372 -7.049 1.00 87.50 365 GLU A CA 1
ATOM 2620 C C . GLU A 1 365 ? 24.158 -6.357 -7.211 1.00 87.50 365 GLU A C 1
ATOM 2622 O O . GLU A 1 365 ? 24.665 -5.784 -6.238 1.00 87.50 365 GLU A O 1
ATOM 2627 N N . LYS A 1 366 ? 24.599 -6.144 -8.455 1.00 85.56 366 LYS A N 1
ATOM 2628 C CA . LYS A 1 366 ? 25.653 -5.172 -8.764 1.00 85.56 366 LYS A CA 1
ATOM 2629 C C . LYS A 1 366 ? 25.053 -3.767 -8.779 1.00 85.56 366 LYS A C 1
ATOM 2631 O O . LYS A 1 366 ? 24.127 -3.500 -9.531 1.00 85.56 366 LYS A O 1
ATOM 2636 N N . VAL A 1 367 ? 25.632 -2.868 -7.988 1.00 89.38 367 VAL A N 1
ATOM 2637 C CA . VAL A 1 367 ? 25.311 -1.433 -7.988 1.00 89.38 367 VAL A CA 1
ATOM 2638 C C . VAL A 1 367 ? 26.571 -0.628 -8.269 1.00 89.38 367 VAL A C 1
ATOM 2640 O O . VAL A 1 367 ? 27.656 -0.986 -7.796 1.00 89.38 367 VAL A O 1
ATOM 2643 N N . SER A 1 368 ? 26.429 0.453 -9.031 1.00 91.19 368 SER A N 1
ATOM 2644 C CA . SER A 1 368 ? 27.513 1.383 -9.333 1.00 91.19 368 SER A CA 1
ATOM 2645 C C . SER A 1 368 ? 27.989 2.115 -8.074 1.00 91.19 368 SER A C 1
ATOM 2647 O O . SER A 1 368 ? 27.318 2.138 -7.036 1.00 91.19 368 SER A O 1
ATOM 2649 N N . TRP A 1 369 ? 29.168 2.734 -8.154 1.00 88.38 369 TRP A N 1
ATOM 2650 C CA . TRP A 1 369 ? 29.710 3.526 -7.049 1.00 88.38 369 TRP A CA 1
ATOM 2651 C C . TRP A 1 369 ? 28.779 4.700 -6.690 1.00 88.38 369 TRP A C 1
ATOM 2653 O O . TRP A 1 369 ? 28.506 4.923 -5.511 1.00 88.38 369 TRP A O 1
ATOM 2663 N N . ALA A 1 370 ? 28.223 5.379 -7.701 1.00 91.62 370 ALA A N 1
ATOM 2664 C CA . ALA A 1 370 ? 27.320 6.513 -7.527 1.00 91.62 370 ALA A CA 1
ATOM 2665 C C . ALA A 1 370 ? 26.003 6.074 -6.873 1.00 91.62 370 ALA A C 1
ATOM 2667 O O . ALA A 1 370 ? 25.563 6.679 -5.900 1.00 91.62 370 ALA A O 1
ATOM 2668 N N . GLN A 1 371 ? 25.431 4.955 -7.331 1.00 92.12 371 GLN A N 1
ATOM 2669 C CA . GLN A 1 371 ? 24.247 4.336 -6.726 1.00 92.12 371 GLN A CA 1
ATOM 2670 C C . GLN A 1 371 ? 24.483 3.960 -5.261 1.00 92.12 371 GLN A C 1
ATOM 2672 O O . GLN A 1 371 ? 23.627 4.187 -4.410 1.00 92.12 371 GLN A O 1
ATOM 2677 N N . ARG A 1 372 ? 25.656 3.404 -4.937 1.00 91.69 372 ARG A N 1
ATOM 2678 C CA . ARG A 1 372 ? 26.004 3.037 -3.559 1.00 91.69 372 ARG A CA 1
ATOM 2679 C C . ARG A 1 372 ? 26.100 4.260 -2.649 1.00 91.69 372 ARG A C 1
ATOM 2681 O O . ARG A 1 372 ? 25.596 4.210 -1.529 1.00 91.69 372 ARG A O 1
ATOM 2688 N N . MET A 1 373 ? 26.718 5.337 -3.135 1.00 91.19 373 MET A N 1
ATOM 2689 C CA . MET A 1 373 ? 26.819 6.608 -2.416 1.00 91.19 373 MET A CA 1
ATOM 2690 C C . MET A 1 373 ? 25.439 7.241 -2.211 1.00 91.19 373 MET A C 1
ATOM 2692 O O . MET A 1 373 ? 25.074 7.576 -1.086 1.00 91.19 373 MET A O 1
ATOM 2696 N N . PHE A 1 374 ? 24.636 7.319 -3.274 1.00 91.44 374 PHE A N 1
ATOM 2697 C CA . PHE A 1 374 ? 23.286 7.871 -3.225 1.00 91.44 374 PHE A CA 1
ATOM 2698 C C . PHE A 1 374 ? 22.388 7.083 -2.259 1.00 91.44 374 PHE A C 1
ATOM 2700 O O . PHE A 1 374 ? 21.791 7.666 -1.353 1.00 91.44 374 PHE A O 1
ATOM 2707 N N . LYS A 1 375 ? 22.388 5.742 -2.344 1.00 92.62 375 LYS A N 1
ATOM 2708 C CA . LYS A 1 375 ? 21.693 4.843 -1.402 1.00 92.62 375 LYS A CA 1
ATOM 2709 C C . LYS A 1 375 ? 22.067 5.088 0.058 1.00 92.62 375 LYS A C 1
ATOM 2711 O O . LYS A 1 375 ? 21.226 4.918 0.948 1.00 92.62 375 LYS A O 1
ATOM 2716 N N . TRP A 1 376 ? 23.329 5.419 0.322 1.00 90.25 376 TRP A N 1
ATOM 2717 C CA . TRP A 1 376 ? 23.805 5.639 1.681 1.00 90.25 376 TRP A CA 1
ATOM 2718 C C . TRP A 1 376 ? 23.245 6.919 2.306 1.00 90.25 376 TRP A C 1
ATOM 2720 O O . TRP A 1 376 ? 22.915 6.887 3.491 1.00 90.25 376 TRP A O 1
ATOM 2730 N N . MET A 1 377 ? 23.068 7.971 1.504 1.00 89.38 377 MET A N 1
ATOM 2731 C CA . MET A 1 377 ? 22.537 9.274 1.921 1.00 89.38 377 MET A CA 1
ATOM 2732 C C . MET A 1 377 ? 21.026 9.260 2.211 1.00 89.38 377 MET A C 1
ATOM 2734 O O . MET A 1 377 ? 20.530 10.103 2.957 1.00 89.38 377 MET A O 1
ATOM 2738 N N . MET A 1 378 ? 20.283 8.320 1.626 1.00 90.44 378 MET A N 1
ATOM 2739 C CA . MET A 1 378 ? 18.827 8.261 1.762 1.00 90.44 378 MET A CA 1
ATOM 2740 C C . MET A 1 378 ? 18.356 7.591 3.063 1.00 90.44 378 MET A C 1
ATOM 2742 O O . MET A 1 378 ? 19.034 6.673 3.548 1.00 90.44 378 MET A O 1
ATOM 2746 N N . PRO A 1 379 ? 17.169 7.972 3.584 1.00 87.69 379 PRO A N 1
ATOM 2747 C CA . PRO A 1 379 ? 16.577 7.377 4.783 1.00 87.69 379 PRO A CA 1
ATOM 2748 C C . PRO A 1 379 ? 16.378 5.867 4.651 1.00 87.69 379 PRO A C 1
ATOM 2750 O O . PRO A 1 379 ? 16.239 5.336 3.547 1.00 87.69 379 PRO A O 1
ATOM 2753 N N . ARG A 1 380 ? 16.350 5.165 5.785 1.00 89.44 380 ARG A N 1
ATOM 2754 C CA . ARG A 1 380 ? 16.218 3.705 5.833 1.00 89.44 380 ARG A CA 1
ATOM 2755 C C . ARG A 1 380 ? 15.043 3.288 6.709 1.00 89.44 380 ARG A C 1
ATOM 2757 O O . ARG A 1 380 ? 15.098 3.433 7.927 1.00 89.44 380 ARG A O 1
ATOM 2764 N N . GLY A 1 381 ? 14.018 2.726 6.076 1.00 91.50 381 GLY A N 1
ATOM 2765 C CA . GLY A 1 381 ? 12.968 1.977 6.753 1.00 91.50 381 GLY A CA 1
ATOM 2766 C C . GLY A 1 381 ? 12.009 2.829 7.591 1.00 91.50 381 GLY A C 1
ATOM 2767 O O . GLY A 1 381 ? 12.129 4.051 7.667 1.00 91.50 381 GLY A O 1
ATOM 2768 N N . PRO A 1 382 ? 11.027 2.202 8.249 1.00 90.00 382 PRO A N 1
ATOM 2769 C CA . PRO A 1 382 ? 9.885 2.898 8.849 1.00 90.00 382 PRO A CA 1
ATOM 2770 C C . PRO A 1 382 ? 10.221 3.801 10.043 1.00 90.00 382 PRO A C 1
ATOM 2772 O O . PRO A 1 382 ? 9.443 4.690 10.377 1.00 90.00 382 PRO A O 1
ATOM 2775 N N . ARG A 1 383 ? 11.383 3.618 10.681 1.00 86.06 383 ARG A N 1
ATOM 2776 C CA . ARG A 1 383 ? 11.768 4.352 11.901 1.00 86.06 383 ARG A CA 1
ATOM 2777 C C . ARG A 1 383 ? 12.576 5.624 11.647 1.00 86.06 383 ARG A C 1
ATOM 2779 O O . ARG A 1 383 ? 12.652 6.479 12.527 1.00 86.06 383 ARG A O 1
ATOM 2786 N N . GLN A 1 384 ? 13.193 5.758 10.473 1.00 83.38 384 GLN A N 1
ATOM 2787 C CA . GLN A 1 384 ? 14.151 6.838 10.187 1.00 83.38 384 GLN A CA 1
ATOM 2788 C C . GLN A 1 384 ? 13.555 7.963 9.329 1.00 83.38 384 GLN A C 1
ATOM 2790 O O . GLN A 1 384 ? 14.293 8.749 8.735 1.00 83.38 384 GLN A O 1
ATOM 2795 N N . GLN A 1 385 ? 12.226 8.042 9.259 1.00 88.25 385 GLN A N 1
ATOM 2796 C CA . GLN A 1 385 ? 11.530 9.024 8.435 1.00 88.25 385 GLN A CA 1
ATOM 2797 C C . GLN A 1 385 ? 11.507 10.391 9.110 1.00 88.25 385 GLN A C 1
ATOM 2799 O O . GLN A 1 385 ? 11.162 10.513 10.289 1.00 88.25 385 GLN A O 1
ATOM 2804 N N . LYS A 1 386 ? 11.920 11.408 8.353 1.00 87.00 386 LYS A N 1
ATOM 2805 C CA . LYS A 1 386 ? 11.960 12.803 8.797 1.00 87.00 386 LYS A CA 1
ATOM 2806 C C . LYS A 1 386 ? 10.593 13.443 8.622 1.00 87.00 386 LYS A C 1
ATOM 2808 O O . LYS A 1 386 ? 9.812 12.992 7.789 1.00 87.00 386 LYS A O 1
ATOM 2813 N N . LEU A 1 387 ? 10.319 14.486 9.396 1.00 86.88 387 LEU A N 1
ATOM 2814 C CA . LEU A 1 387 ? 9.157 15.328 9.127 1.00 86.88 387 LEU A CA 1
ATOM 2815 C C . LEU A 1 387 ? 9.389 16.146 7.856 1.00 86.88 387 LEU A C 1
ATOM 2817 O O . LEU A 1 387 ? 10.489 16.667 7.651 1.00 86.88 387 LEU A O 1
ATOM 2821 N N . GLY A 1 388 ? 8.352 16.297 7.036 1.00 83.62 388 GLY A N 1
ATOM 2822 C CA . GLY A 1 388 ? 8.417 17.152 5.849 1.00 83.62 388 GLY A CA 1
ATOM 2823 C C . GLY A 1 388 ? 8.477 18.634 6.211 1.00 83.62 388 GLY A C 1
ATOM 2824 O O . GLY A 1 388 ? 9.033 19.449 5.474 1.00 83.62 388 GLY A O 1
ATOM 2825 N N . LYS A 1 389 ? 7.943 19.000 7.382 1.00 83.44 389 LYS A N 1
ATOM 2826 C CA . LYS A 1 389 ? 7.996 20.358 7.932 1.00 83.44 389 LYS A CA 1
ATOM 2827 C C . LYS A 1 389 ? 8.410 20.312 9.398 1.00 83.44 389 LYS A C 1
ATOM 2829 O O . LYS A 1 389 ? 8.056 19.396 10.124 1.00 83.44 389 LYS A O 1
ATOM 2834 N N . LEU A 1 390 ? 9.142 21.334 9.846 1.00 85.56 390 LEU A N 1
ATOM 2835 C CA . LEU A 1 390 ? 9.522 21.509 11.257 1.00 85.56 390 LEU A CA 1
ATOM 2836 C C . LEU A 1 390 ? 10.346 20.346 11.860 1.00 85.56 390 LEU A C 1
ATOM 2838 O O . LEU A 1 390 ? 10.357 20.175 13.075 1.00 85.56 390 LEU A O 1
ATOM 2842 N N . ASP A 1 391 ? 11.088 19.572 11.055 1.00 84.56 391 ASP A N 1
ATOM 2843 C CA . ASP A 1 391 ? 11.924 18.474 11.576 1.00 84.56 391 ASP A CA 1
ATOM 2844 C C . ASP A 1 391 ? 12.993 18.969 12.567 1.00 84.56 391 ASP A C 1
ATOM 2846 O O . ASP A 1 391 ? 13.278 18.287 13.548 1.00 84.56 391 ASP A O 1
ATOM 2850 N N . MET A 1 392 ? 13.540 20.176 12.347 1.00 86.56 392 MET A N 1
ATOM 2851 C CA . MET A 1 392 ? 14.501 20.856 13.234 1.00 86.56 392 MET A CA 1
ATOM 2852 C C . MET A 1 392 ? 15.633 19.923 13.701 1.00 86.56 392 MET A C 1
ATOM 2854 O O . MET A 1 392 ? 15.827 19.709 14.896 1.00 86.56 392 MET A O 1
ATOM 2858 N N . ALA A 1 393 ? 16.350 19.319 12.745 1.00 84.75 393 ALA A N 1
ATOM 2859 C CA . ALA A 1 393 ? 17.403 18.328 12.999 1.00 84.75 393 ALA A CA 1
ATOM 2860 C C . ALA A 1 393 ? 16.938 17.135 13.868 1.00 84.75 393 ALA A C 1
ATOM 2862 O O . ALA A 1 393 ? 17.694 16.594 14.674 1.00 84.75 393 ALA A O 1
ATOM 2863 N N . GLY A 1 394 ? 15.684 16.712 13.695 1.00 85.88 394 GLY A N 1
ATOM 2864 C CA . GLY A 1 394 ? 15.059 15.597 14.402 1.00 85.88 394 GLY A CA 1
ATOM 2865 C C . GLY A 1 394 ? 14.343 15.950 15.711 1.00 85.88 394 GLY A C 1
ATOM 2866 O O . GLY A 1 394 ? 13.707 15.057 16.277 1.00 85.88 394 GLY A O 1
ATOM 2867 N N . ILE A 1 395 ? 14.392 17.203 16.182 1.00 88.69 395 ILE A N 1
ATOM 2868 C CA . ILE A 1 395 ? 13.649 17.649 17.376 1.00 88.69 395 ILE A CA 1
ATOM 2869 C C . ILE A 1 395 ? 12.141 17.517 17.141 1.00 88.69 395 ILE A C 1
ATOM 2871 O O . ILE A 1 395 ? 11.435 16.935 17.968 1.00 88.69 395 ILE A O 1
ATOM 2875 N N . GLY A 1 396 ? 11.651 17.984 15.989 1.00 88.38 396 GLY A N 1
ATOM 2876 C CA . GLY A 1 396 ? 10.234 17.905 15.641 1.00 88.38 396 GLY A CA 1
ATOM 2877 C C . GLY A 1 396 ? 9.746 16.462 15.570 1.00 88.38 396 GLY A C 1
ATOM 2878 O O . GLY A 1 396 ? 8.709 16.127 16.141 1.00 88.38 396 GLY A O 1
ATOM 2879 N N . ARG A 1 397 ? 10.534 15.570 14.956 1.00 86.62 397 ARG A N 1
ATOM 2880 C CA . ARG A 1 397 ? 10.230 14.132 14.881 1.00 86.62 397 ARG A CA 1
ATOM 2881 C C . ARG A 1 397 ? 10.090 13.504 16.271 1.00 86.62 397 ARG A C 1
ATOM 2883 O O . ARG A 1 397 ? 9.165 12.726 16.495 1.00 86.62 397 ARG A O 1
ATOM 2890 N N . GLY A 1 398 ? 10.987 13.840 17.201 1.00 87.00 398 GLY A N 1
ATOM 2891 C CA . GLY A 1 398 ? 10.926 13.359 18.586 1.00 87.00 398 GLY A CA 1
ATOM 2892 C C . GLY A 1 398 ? 9.701 13.878 19.344 1.00 87.00 398 GLY A C 1
ATOM 2893 O O . GLY A 1 398 ? 9.041 13.115 20.056 1.00 87.00 398 GLY A O 1
ATOM 2894 N N . MET A 1 399 ? 9.356 15.153 19.144 1.00 88.62 399 MET A N 1
ATOM 2895 C CA . MET A 1 399 ? 8.157 15.764 19.719 1.00 88.62 399 MET A CA 1
ATOM 2896 C C . MET A 1 399 ? 6.881 15.108 19.180 1.00 88.62 399 MET A C 1
ATOM 2898 O O . MET A 1 399 ? 6.052 14.666 19.975 1.00 88.62 399 MET A O 1
ATOM 2902 N N . LEU A 1 400 ? 6.750 14.962 17.855 1.00 86.69 400 LEU A N 1
ATOM 2903 C CA . LEU A 1 400 ? 5.595 14.306 17.238 1.00 86.69 400 LEU A CA 1
ATOM 2904 C C . LEU A 1 400 ? 5.458 12.858 17.718 1.00 86.69 400 LEU A C 1
ATOM 2906 O O . LEU A 1 400 ? 4.368 12.449 18.099 1.00 86.69 400 LEU A O 1
ATOM 2910 N N . GLY A 1 401 ? 6.557 12.098 17.770 1.00 87.00 401 GLY A N 1
ATOM 2911 C CA . GLY A 1 401 ? 6.533 10.726 18.286 1.00 87.00 401 GLY A CA 1
ATOM 2912 C C . GLY A 1 401 ? 6.066 10.642 19.745 1.00 87.00 401 GLY A C 1
ATOM 2913 O O . GLY A 1 401 ? 5.304 9.745 20.101 1.00 87.00 401 GLY A O 1
ATOM 2914 N N . SER A 1 402 ? 6.461 11.606 20.582 1.00 88.44 402 SER A N 1
ATOM 2915 C CA . SER A 1 402 ? 6.022 11.678 21.983 1.00 88.44 402 SER A CA 1
ATOM 2916 C C . SER A 1 402 ? 4.531 12.006 22.105 1.00 88.44 402 SER A C 1
ATOM 2918 O O . SER A 1 402 ? 3.839 11.407 22.928 1.00 88.44 402 SER A O 1
ATOM 2920 N N . ILE A 1 403 ? 4.028 12.918 21.266 1.00 89.31 403 ILE A N 1
ATOM 2921 C CA . ILE A 1 403 ? 2.598 13.240 21.176 1.00 89.31 403 ILE A CA 1
ATOM 2922 C C . ILE A 1 403 ? 1.821 11.997 20.733 1.00 89.31 403 ILE A C 1
ATOM 2924 O O . ILE A 1 403 ? 0.899 11.587 21.429 1.00 89.31 403 ILE A O 1
ATOM 2928 N N . MET A 1 404 ? 2.236 11.342 19.646 1.00 89.38 404 MET A N 1
ATOM 2929 C CA . MET A 1 404 ? 1.574 10.139 19.130 1.00 89.38 404 MET A CA 1
ATOM 2930 C C . MET A 1 404 ? 1.458 9.040 20.183 1.00 89.38 404 MET A C 1
ATOM 2932 O O . MET A 1 404 ? 0.375 8.505 20.391 1.00 89.38 404 MET A O 1
ATOM 2936 N N . LYS A 1 405 ? 2.544 8.770 20.914 1.00 89.00 405 LYS A N 1
ATOM 2937 C CA . LYS A 1 405 ? 2.542 7.771 21.986 1.00 89.00 405 LYS A CA 1
ATOM 2938 C C . LYS A 1 405 ? 1.590 8.134 23.129 1.00 89.00 405 LYS A C 1
ATOM 2940 O O . LYS A 1 405 ? 0.957 7.250 23.691 1.00 89.00 405 LYS A O 1
ATOM 2945 N N . ARG A 1 406 ? 1.490 9.420 23.484 1.00 86.81 406 ARG A N 1
ATOM 2946 C CA . ARG A 1 406 ? 0.592 9.896 24.549 1.00 86.81 406 ARG A CA 1
ATOM 2947 C C . ARG A 1 406 ? -0.884 9.715 24.193 1.00 86.81 406 ARG A C 1
ATOM 2949 O O . ARG A 1 406 ? -1.683 9.484 25.092 1.00 86.81 406 ARG A O 1
ATOM 2956 N N . TYR A 1 407 ? -1.222 9.841 22.914 1.00 84.88 407 TYR A N 1
ATOM 2957 C CA . TYR A 1 407 ? -2.579 9.661 22.400 1.00 84.88 407 TYR A CA 1
ATOM 2958 C C . TYR A 1 407 ? -2.823 8.255 21.835 1.00 84.88 407 TYR A C 1
ATOM 2960 O O . TYR A 1 407 ? -3.809 8.073 21.137 1.00 84.88 407 TYR A O 1
ATOM 2968 N N . GLU A 1 408 ? -1.934 7.286 22.093 1.00 84.38 408 GLU A N 1
ATOM 2969 C CA . GLU A 1 408 ? -2.041 5.903 21.593 1.00 84.38 408 GLU A CA 1
ATOM 2970 C C . GLU A 1 408 ? -2.303 5.812 20.073 1.00 84.38 408 GLU A C 1
ATOM 2972 O O . GLU A 1 408 ? -3.040 4.955 19.584 1.00 84.38 408 GLU A O 1
ATOM 2977 N N . LEU A 1 409 ? -1.683 6.715 19.305 1.00 87.62 409 LEU A N 1
ATOM 2978 C CA . LEU A 1 409 ? -1.734 6.701 17.845 1.00 87.62 409 LEU A CA 1
ATOM 2979 C C . LEU A 1 409 ? -0.795 5.623 17.296 1.00 87.62 409 LEU A C 1
ATOM 2981 O O . LEU A 1 409 ? 0.369 5.546 17.696 1.00 87.62 409 LEU A O 1
ATOM 2985 N N . MET A 1 410 ? -1.280 4.842 16.327 1.00 90.44 410 MET A N 1
ATOM 2986 C CA . MET A 1 410 ? -0.432 3.905 15.586 1.00 90.44 410 MET A CA 1
ATOM 2987 C C . MET A 1 410 ? 0.631 4.661 14.787 1.00 90.44 410 MET A C 1
ATOM 2989 O O . MET A 1 410 ? 0.330 5.629 14.084 1.00 90.44 410 MET A O 1
ATOM 2993 N N . ASP A 1 411 ? 1.878 4.202 14.881 1.00 92.62 411 ASP A N 1
ATOM 2994 C CA . ASP A 1 411 ? 2.982 4.748 14.095 1.00 92.62 411 ASP A CA 1
ATOM 2995 C C . ASP A 1 411 ? 3.189 3.945 12.797 1.00 92.62 411 ASP A C 1
ATOM 2997 O O . ASP A 1 411 ? 2.597 2.889 12.585 1.00 92.62 411 ASP A O 1
ATOM 3001 N N . ILE A 1 412 ? 4.065 4.430 11.916 1.00 94.50 412 ILE A N 1
ATOM 3002 C CA . ILE A 1 412 ? 4.415 3.812 10.635 1.00 94.50 412 ILE A CA 1
ATOM 3003 C C . ILE A 1 412 ? 4.694 2.298 10.756 1.00 94.50 412 ILE A C 1
ATOM 3005 O O . ILE A 1 412 ? 4.126 1.555 9.957 1.00 94.50 412 ILE A O 1
ATOM 3009 N N . PRO A 1 413 ? 5.522 1.791 11.699 1.00 94.00 413 PRO A N 1
ATOM 3010 C CA . PRO A 1 413 ? 5.754 0.349 11.809 1.00 94.00 413 PRO A CA 1
ATOM 3011 C C . PRO A 1 413 ? 4.473 -0.451 12.081 1.00 94.00 413 PRO A C 1
ATOM 3013 O O . PRO A 1 413 ? 4.271 -1.495 11.462 1.00 94.00 413 PRO A O 1
ATOM 3016 N N . ASP A 1 414 ? 3.607 0.058 12.959 1.00 94.06 414 ASP A N 1
ATOM 3017 C CA . ASP A 1 414 ? 2.359 -0.602 13.351 1.00 94.06 414 ASP A CA 1
ATOM 3018 C C . ASP A 1 414 ? 1.350 -0.571 12.201 1.00 94.06 414 ASP A C 1
ATOM 3020 O O . ASP A 1 414 ? 0.725 -1.582 11.888 1.00 94.06 414 ASP A O 1
ATOM 3024 N N . LEU A 1 415 ? 1.258 0.558 11.492 1.00 96.25 415 LEU A N 1
ATOM 3025 C CA . LEU A 1 415 ? 0.409 0.692 10.312 1.00 96.25 415 LEU A CA 1
ATOM 3026 C C . LEU A 1 415 ? 0.882 -0.187 9.147 1.00 96.25 415 LEU A C 1
ATOM 3028 O O . LEU A 1 415 ? 0.056 -0.741 8.428 1.00 96.25 415 LEU A O 1
ATOM 3032 N N . MET A 1 416 ? 2.194 -0.356 8.955 1.00 96.19 416 MET A N 1
ATOM 3033 C CA . MET A 1 416 ? 2.718 -1.301 7.963 1.00 96.19 416 MET A CA 1
ATOM 3034 C C . MET A 1 416 ? 2.370 -2.749 8.322 1.00 96.19 416 MET A C 1
ATOM 3036 O O . MET A 1 416 ? 2.000 -3.513 7.432 1.00 96.19 416 MET A O 1
ATOM 3040 N N . ALA A 1 417 ? 2.471 -3.124 9.601 1.00 94.94 417 ALA A N 1
ATOM 3041 C CA . ALA A 1 417 ? 2.082 -4.453 10.068 1.00 94.94 417 ALA A CA 1
ATOM 3042 C C . ALA A 1 417 ? 0.572 -4.686 9.899 1.00 94.94 417 ALA A C 1
ATOM 3044 O O . ALA A 1 417 ? 0.160 -5.727 9.389 1.00 94.94 417 ALA A O 1
ATOM 3045 N N . ALA A 1 418 ? -0.248 -3.687 10.239 1.00 93.75 418 ALA A N 1
ATOM 3046 C CA . ALA A 1 418 ? -1.687 -3.722 10.008 1.00 93.75 418 ALA A CA 1
ATOM 3047 C C . ALA A 1 418 ? -2.019 -3.841 8.514 1.00 93.75 418 ALA A C 1
ATOM 3049 O O . ALA A 1 418 ? -2.882 -4.628 8.143 1.00 93.75 418 ALA A O 1
ATOM 3050 N N . ALA A 1 419 ? -1.320 -3.114 7.639 1.00 95.88 419 ALA A N 1
ATOM 3051 C CA . ALA A 1 419 ? -1.506 -3.217 6.194 1.00 95.88 419 ALA A CA 1
ATOM 3052 C C . ALA A 1 419 ? -1.224 -4.641 5.685 1.00 95.88 419 ALA A C 1
ATOM 3054 O O . ALA A 1 419 ? -2.019 -5.184 4.918 1.00 95.88 419 ALA A O 1
ATOM 3055 N N . GLU A 1 420 ? -0.141 -5.272 6.147 1.00 94.38 420 GLU A N 1
ATOM 3056 C CA . GLU A 1 420 ? 0.179 -6.662 5.798 1.00 94.38 420 GLU A CA 1
ATOM 3057 C C . GLU A 1 420 ? -0.886 -7.644 6.316 1.00 94.38 420 GLU A C 1
ATOM 3059 O O . GLU A 1 420 ? -1.346 -8.496 5.555 1.00 94.38 420 GLU A O 1
ATOM 3064 N N . GLU A 1 421 ? -1.353 -7.489 7.562 1.00 91.44 421 GLU A N 1
ATOM 3065 C CA . GLU A 1 421 ? -2.424 -8.323 8.136 1.00 91.44 421 GLU A CA 1
ATOM 3066 C C . GLU A 1 421 ? -3.754 -8.179 7.376 1.00 91.44 421 GLU A C 1
ATOM 3068 O O . GLU A 1 421 ? -4.487 -9.154 7.206 1.00 91.44 421 GLU A 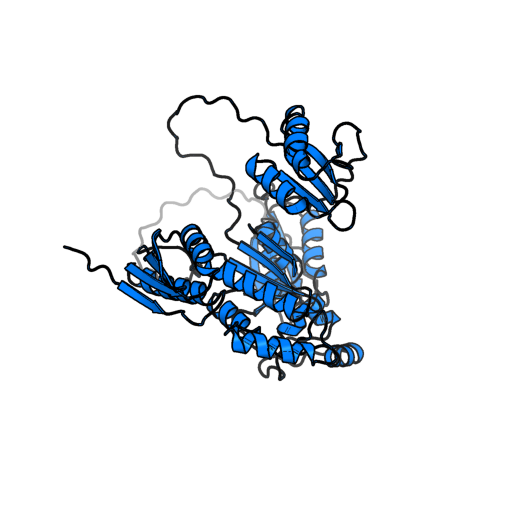O 1
ATOM 3073 N N . GLN A 1 422 ? -4.068 -6.975 6.891 1.00 87.38 422 GLN A N 1
ATOM 3074 C CA . GLN A 1 422 ? -5.275 -6.700 6.105 1.00 87.38 422 GLN A CA 1
ATOM 3075 C C . GLN A 1 422 ? -5.129 -7.092 4.623 1.00 87.38 422 GLN A C 1
ATOM 3077 O O . GLN A 1 422 ? -6.062 -6.897 3.848 1.00 87.38 422 GLN A O 1
ATOM 3082 N N . GLY A 1 423 ? -3.986 -7.651 4.212 1.00 90.25 423 GLY A N 1
ATOM 3083 C CA . GLY A 1 423 ? -3.756 -8.097 2.838 1.00 90.25 423 GLY A CA 1
ATOM 3084 C C . GLY A 1 423 ? -3.508 -6.965 1.837 1.00 90.25 423 GLY A C 1
ATOM 3085 O O . GLY A 1 423 ? -3.649 -7.185 0.635 1.00 90.25 423 GLY A O 1
ATOM 3086 N N . VAL A 1 424 ? -3.124 -5.771 2.303 1.00 96.38 424 VAL A N 1
ATOM 3087 C CA . VAL A 1 424 ? -2.709 -4.664 1.430 1.00 96.38 424 VAL A CA 1
ATOM 3088 C C . VAL A 1 424 ? -1.476 -5.092 0.647 1.00 96.38 424 VAL A C 1
ATOM 3090 O O . VAL A 1 424 ? -0.475 -5.508 1.230 1.00 96.38 424 VAL A O 1
ATOM 3093 N N . ARG A 1 425 ? -1.519 -4.958 -0.676 1.00 97.31 425 ARG A N 1
ATOM 3094 C CA . ARG A 1 425 ? -0.417 -5.329 -1.564 1.00 97.31 425 ARG A CA 1
ATOM 3095 C C . ARG A 1 425 ? 0.553 -4.167 -1.711 1.00 97.31 425 ARG A C 1
ATOM 3097 O O . ARG A 1 425 ? 0.187 -3.106 -2.211 1.00 97.31 425 ARG A O 1
ATOM 3104 N N . PHE A 1 426 ? 1.798 -4.364 -1.308 1.00 98.25 426 PHE A N 1
ATOM 3105 C CA . PHE A 1 426 ? 2.875 -3.411 -1.536 1.00 98.25 426 PHE A CA 1
ATOM 3106 C C . PHE A 1 426 ? 3.571 -3.735 -2.851 1.00 98.25 426 PHE A C 1
ATOM 3108 O O . PHE A 1 426 ? 3.923 -4.880 -3.109 1.00 98.25 426 PHE A O 1
ATOM 3115 N N . VAL A 1 427 ? 3.801 -2.722 -3.680 1.00 97.88 427 VAL A N 1
ATOM 3116 C CA . VAL A 1 427 ? 4.521 -2.867 -4.947 1.00 97.88 427 VAL A CA 1
ATOM 3117 C C . VAL A 1 427 ? 5.704 -1.911 -4.951 1.00 97.88 427 VAL A C 1
ATOM 3119 O O . VAL A 1 427 ? 5.525 -0.699 -4.872 1.00 97.88 427 VAL A O 1
ATOM 3122 N N . ALA A 1 428 ? 6.921 -2.446 -5.035 1.00 97.62 428 ALA A N 1
ATOM 3123 C CA . ALA A 1 428 ? 8.134 -1.651 -5.189 1.00 97.62 428 ALA A CA 1
ATOM 3124 C C . ALA A 1 428 ? 8.399 -1.351 -6.671 1.00 97.62 428 ALA A C 1
ATOM 3126 O O . ALA A 1 428 ? 8.538 -2.272 -7.481 1.00 97.62 428 ALA A O 1
ATOM 3127 N N . CYS A 1 429 ? 8.515 -0.062 -7.005 1.00 96.62 429 CYS A N 1
ATOM 3128 C CA . CYS A 1 429 ? 8.845 0.408 -8.348 1.00 96.62 429 CYS A CA 1
ATOM 3129 C C . CYS A 1 429 ? 10.275 0.007 -8.741 1.00 96.62 429 CYS A C 1
ATOM 3131 O O . CYS A 1 429 ? 11.252 0.544 -8.205 1.00 96.62 429 CYS A O 1
ATOM 3133 N N . THR A 1 430 ? 10.418 -0.901 -9.708 1.00 94.12 430 THR A N 1
ATOM 3134 C CA . THR A 1 430 ? 11.733 -1.426 -10.126 1.00 94.12 430 THR A CA 1
ATOM 3135 C C . THR A 1 430 ? 12.611 -0.373 -10.796 1.00 94.12 430 THR A C 1
ATOM 3137 O O . THR A 1 430 ? 13.818 -0.337 -10.559 1.00 94.12 430 THR A O 1
ATOM 3140 N N . MET A 1 431 ? 12.014 0.546 -11.558 1.00 91.38 431 MET A N 1
ATOM 3141 C CA . MET A 1 431 ? 12.739 1.669 -12.154 1.00 91.38 431 MET A CA 1
ATOM 3142 C C . MET A 1 431 ? 13.332 2.580 -11.068 1.00 91.38 431 MET A C 1
ATOM 3144 O O . MET A 1 431 ? 14.507 2.942 -11.127 1.00 91.38 431 MET A O 1
ATOM 3148 N N . SER A 1 432 ? 12.556 2.917 -10.031 1.00 93.25 432 SER A N 1
ATOM 3149 C CA . SER A 1 432 ? 13.067 3.712 -8.909 1.00 93.25 432 SER A CA 1
ATOM 3150 C C . SER A 1 432 ? 14.153 2.965 -8.143 1.00 93.25 432 SER A C 1
ATOM 3152 O O . SER A 1 432 ? 15.187 3.557 -7.846 1.00 93.25 432 SER A O 1
ATOM 3154 N N . MET A 1 433 ? 13.972 1.665 -7.890 1.00 94.75 433 MET A N 1
ATOM 3155 C CA . MET A 1 433 ? 15.002 0.813 -7.287 1.00 94.75 433 MET A CA 1
ATOM 3156 C C . MET A 1 433 ? 16.333 0.911 -8.041 1.00 94.75 433 MET A C 1
ATOM 3158 O O . MET A 1 433 ? 17.370 1.189 -7.434 1.00 94.75 433 MET A O 1
ATOM 3162 N N . GLN A 1 434 ? 16.296 0.768 -9.366 1.00 90.12 434 GLN A N 1
ATOM 3163 C CA . GLN A 1 434 ? 17.474 0.861 -10.220 1.00 90.12 434 GLN A CA 1
ATOM 3164 C C . GLN A 1 434 ? 18.110 2.253 -10.171 1.00 90.12 434 GLN A C 1
ATOM 3166 O O . GLN A 1 434 ? 19.303 2.363 -9.901 1.00 90.12 434 GLN A O 1
ATOM 3171 N N . VAL A 1 435 ? 17.339 3.324 -10.374 1.00 89.62 435 VAL A N 1
ATOM 3172 C CA . VAL A 1 435 ? 17.860 4.705 -10.333 1.00 89.62 435 VAL A CA 1
ATOM 3173 C C . VAL A 1 435 ? 18.517 5.006 -8.982 1.00 89.62 435 VAL A C 1
ATOM 3175 O O . VAL A 1 435 ? 19.591 5.602 -8.919 1.00 89.62 435 VAL A O 1
ATOM 3178 N N . MET A 1 436 ? 17.908 4.537 -7.895 1.00 93.38 436 MET A N 1
ATOM 3179 C CA . MET A 1 436 ? 18.309 4.837 -6.521 1.00 93.38 436 MET A CA 1
ATOM 3180 C C . MET A 1 436 ? 19.348 3.855 -5.956 1.00 93.38 436 MET A C 1
ATOM 3182 O O . MET A 1 436 ? 19.826 4.040 -4.835 1.00 93.38 436 MET A O 1
ATOM 3186 N N . GLY A 1 437 ? 19.711 2.807 -6.703 1.00 93.19 437 GLY A N 1
ATOM 3187 C CA . GLY A 1 437 ? 20.654 1.781 -6.251 1.00 93.19 437 GLY A CA 1
ATOM 3188 C C . GLY A 1 437 ? 20.127 0.878 -5.133 1.00 93.19 437 GLY A C 1
ATOM 3189 O O . GLY A 1 437 ? 20.930 0.271 -4.414 1.00 93.19 437 GLY A O 1
ATOM 3190 N N . ILE A 1 438 ? 18.806 0.827 -4.949 1.00 94.75 438 ILE A N 1
ATOM 3191 C CA . ILE A 1 438 ? 18.119 -0.008 -3.961 1.00 94.75 438 ILE A CA 1
ATOM 3192 C C . ILE A 1 438 ? 17.879 -1.376 -4.598 1.00 94.75 438 ILE A C 1
ATOM 3194 O O . ILE A 1 438 ? 17.198 -1.497 -5.606 1.00 94.75 438 ILE A O 1
ATOM 3198 N N . THR A 1 439 ? 18.455 -2.410 -4.007 1.00 94.19 439 THR A N 1
ATOM 3199 C CA . THR A 1 439 ? 18.368 -3.803 -4.465 1.00 94.19 439 THR A CA 1
ATOM 3200 C C . THR A 1 439 ? 17.293 -4.545 -3.681 1.00 94.19 439 THR A C 1
ATOM 3202 O O . THR A 1 439 ? 16.899 -4.100 -2.599 1.00 94.19 439 THR A O 1
ATOM 3205 N N . LYS A 1 440 ? 16.854 -5.720 -4.149 1.00 94.06 440 LYS A N 1
ATOM 3206 C CA . LYS A 1 440 ? 15.910 -6.556 -3.379 1.00 94.06 440 LYS A CA 1
ATOM 3207 C C . LYS A 1 440 ? 16.472 -6.935 -2.010 1.00 94.06 440 LYS A C 1
ATOM 3209 O O . LYS A 1 440 ? 15.729 -7.114 -1.051 1.00 94.06 440 LYS A O 1
ATOM 3214 N N . ARG A 1 441 ? 17.802 -7.002 -1.913 1.00 94.06 441 ARG A N 1
ATOM 3215 C CA . ARG A 1 441 ? 18.537 -7.233 -0.670 1.00 94.06 441 ARG A CA 1
ATOM 3216 C C . ARG A 1 441 ? 18.419 -6.084 0.330 1.00 94.06 441 ARG A C 1
ATOM 3218 O O . ARG A 1 441 ? 18.583 -6.315 1.517 1.00 94.06 441 ARG A O 1
ATOM 3225 N N . ASP A 1 442 ? 18.156 -4.861 -0.117 1.00 94.19 442 ASP A N 1
ATOM 3226 C CA . ASP A 1 442 ? 17.996 -3.707 0.774 1.00 94.19 442 ASP A CA 1
ATOM 3227 C C . ASP A 1 442 ? 16.565 -3.585 1.333 1.00 94.19 442 ASP A C 1
ATOM 3229 O O . ASP A 1 442 ? 16.330 -2.765 2.222 1.00 94.19 442 ASP A O 1
ATOM 3233 N N . LEU A 1 443 ? 15.604 -4.356 0.811 1.00 95.38 443 LEU A N 1
ATOM 3234 C CA . LEU A 1 443 ? 14.207 -4.322 1.241 1.00 95.38 443 LEU A CA 1
ATOM 3235 C C . LEU A 1 443 ? 13.960 -5.308 2.383 1.00 95.38 443 LEU A C 1
ATOM 3237 O O . LEU A 1 443 ? 14.451 -6.441 2.365 1.00 95.38 443 LEU A O 1
ATOM 3241 N N . ALA A 1 444 ? 13.174 -4.877 3.370 1.00 93.06 444 ALA A N 1
ATOM 3242 C CA . ALA A 1 444 ? 12.778 -5.754 4.463 1.00 93.06 444 ALA A CA 1
ATOM 3243 C C . ALA A 1 444 ? 11.860 -6.874 3.928 1.00 93.06 444 ALA A C 1
ATOM 3245 O O . ALA A 1 444 ? 10.955 -6.582 3.137 1.00 93.06 444 ALA A O 1
ATOM 3246 N N . PRO A 1 445 ? 12.087 -8.137 4.335 1.00 90.56 445 PRO A N 1
ATOM 3247 C CA . PRO A 1 445 ? 11.285 -9.267 3.884 1.00 90.56 445 PRO A CA 1
ATOM 3248 C C . PRO A 1 445 ? 9.834 -9.103 4.345 1.00 90.56 445 PRO A C 1
ATOM 3250 O O . PRO A 1 445 ? 9.591 -8.868 5.526 1.00 90.56 445 PRO A O 1
ATOM 3253 N N . ARG A 1 446 ? 8.892 -9.216 3.405 1.00 90.06 446 ARG A N 1
ATOM 3254 C CA . ARG A 1 446 ? 7.443 -9.129 3.638 1.00 90.06 446 ARG A CA 1
ATOM 3255 C C . ARG A 1 446 ? 6.706 -10.038 2.669 1.00 90.06 446 ARG A C 1
ATOM 3257 O O . ARG A 1 446 ? 7.148 -10.191 1.529 1.00 90.06 446 ARG A O 1
ATOM 3264 N N . ASN A 1 447 ? 5.590 -10.612 3.103 1.00 88.94 447 ASN A N 1
ATOM 3265 C CA . ASN A 1 447 ? 4.814 -11.535 2.269 1.00 88.94 447 ASN A CA 1
ATOM 3266 C C . ASN A 1 447 ? 3.918 -10.803 1.265 1.00 88.94 447 ASN A C 1
ATOM 3268 O O . ASN A 1 447 ? 3.524 -11.378 0.254 1.00 88.94 447 ASN A O 1
ATOM 3272 N N . ASN A 1 448 ? 3.601 -9.541 1.546 1.00 94.00 448 ASN A N 1
ATOM 3273 C CA . ASN A 1 448 ? 2.749 -8.692 0.724 1.00 94.00 448 ASN A CA 1
ATOM 3274 C C . ASN A 1 448 ? 3.529 -7.780 -0.241 1.00 94.00 448 ASN A C 1
ATOM 3276 O O . ASN A 1 448 ? 2.938 -6.846 -0.774 1.00 94.00 448 ASN A O 1
ATOM 3280 N N . LEU A 1 449 ? 4.836 -8.003 -0.435 1.00 95.81 449 LEU A N 1
ATOM 3281 C CA . LEU A 1 449 ? 5.695 -7.165 -1.274 1.00 95.81 449 LEU A CA 1
ATOM 3282 C C . LEU A 1 449 ? 5.972 -7.804 -2.641 1.00 95.81 449 LEU A C 1
ATOM 3284 O O . LEU A 1 449 ? 6.716 -8.779 -2.742 1.00 95.81 449 LEU A O 1
ATOM 3288 N N . ASP A 1 450 ? 5.459 -7.166 -3.688 1.00 94.81 450 ASP A N 1
ATOM 3289 C CA . ASP A 1 450 ? 5.736 -7.466 -5.089 1.00 94.81 450 ASP A CA 1
ATOM 3290 C C . ASP A 1 450 ? 6.646 -6.408 -5.735 1.00 94.81 450 ASP A C 1
ATOM 3292 O O . ASP A 1 450 ? 6.887 -5.320 -5.203 1.00 94.81 450 ASP A O 1
ATOM 3296 N N . PHE A 1 451 ? 7.149 -6.728 -6.926 1.00 95.12 451 PHE A N 1
ATOM 3297 C CA . PHE A 1 451 ? 7.967 -5.837 -7.746 1.00 95.12 451 PHE A CA 1
ATOM 3298 C C . PHE A 1 451 ? 7.218 -5.527 -9.033 1.00 95.12 451 PHE A C 1
ATOM 3300 O O . PHE A 1 451 ? 6.826 -6.440 -9.758 1.00 95.12 451 PHE A O 1
ATOM 3307 N N . GLY A 1 452 ? 7.017 -4.243 -9.301 1.00 91.56 452 GLY A N 1
ATOM 3308 C CA . GLY A 1 452 ? 6.211 -3.779 -10.419 1.00 91.56 452 GLY A CA 1
ATOM 3309 C C . GLY A 1 452 ? 6.794 -2.533 -11.052 1.00 91.56 452 GLY A C 1
ATOM 3310 O O . GLY A 1 452 ? 7.618 -1.829 -10.466 1.00 91.56 452 GLY A O 1
ATOM 3311 N N . GLY A 1 453 ? 6.367 -2.282 -12.275 1.00 88.81 453 GLY A N 1
ATOM 3312 C CA . GLY A 1 453 ? 6.714 -1.112 -13.040 1.00 88.81 453 GLY A CA 1
ATOM 3313 C C . GLY A 1 453 ? 5.485 -0.253 -13.284 1.00 88.81 453 GLY A C 1
ATOM 3314 O O . GLY A 1 453 ? 4.443 -0.382 -12.633 1.00 88.81 453 GLY A O 1
ATOM 3315 N N . VAL A 1 454 ? 5.611 0.671 -14.230 1.00 86.50 454 VAL A N 1
ATOM 3316 C CA . VAL A 1 454 ? 4.538 1.624 -14.527 1.00 86.50 454 VAL A CA 1
ATOM 3317 C C . VAL A 1 454 ? 3.291 0.929 -15.079 1.00 86.50 454 VAL A C 1
ATOM 3319 O O . VAL A 1 454 ? 2.185 1.409 -14.852 1.00 86.50 454 VAL A O 1
ATOM 3322 N N . ALA A 1 455 ? 3.438 -0.209 -15.770 1.00 80.50 455 ALA A N 1
ATOM 3323 C CA . ALA A 1 455 ? 2.301 -0.920 -16.349 1.00 80.50 455 ALA A CA 1
ATOM 3324 C C . ALA A 1 455 ? 1.409 -1.537 -15.263 1.00 80.50 455 ALA A C 1
ATOM 3326 O O . ALA A 1 455 ? 0.185 -1.431 -15.355 1.00 80.50 455 ALA A O 1
ATOM 3327 N N . ALA A 1 456 ? 2.009 -2.111 -14.213 1.00 85.50 456 ALA A N 1
ATOM 3328 C CA . ALA A 1 456 ? 1.278 -2.592 -13.044 1.00 85.50 456 ALA A CA 1
ATOM 3329 C C . ALA A 1 456 ? 0.491 -1.476 -12.348 1.00 85.50 456 ALA A C 1
ATOM 3331 O O . ALA A 1 456 ? -0.688 -1.651 -12.038 1.00 85.50 456 ALA A O 1
ATOM 3332 N N . PHE A 1 457 ? 1.120 -0.313 -12.150 1.00 90.88 457 PHE A N 1
ATOM 3333 C CA . PHE A 1 457 ? 0.453 0.833 -11.535 1.00 90.88 457 PHE A CA 1
ATOM 3334 C C . PHE A 1 457 ? -0.713 1.350 -12.385 1.00 90.88 457 PHE A C 1
ATOM 3336 O O . PHE A 1 457 ? -1.819 1.503 -11.875 1.00 90.88 457 PHE A O 1
ATOM 3343 N N . VAL A 1 458 ? -0.485 1.602 -13.679 1.00 87.38 458 VAL A N 1
ATOM 3344 C CA . VAL A 1 458 ? -1.494 2.192 -14.576 1.00 87.38 458 VAL A CA 1
ATOM 3345 C C . VAL A 1 458 ? -2.709 1.281 -14.734 1.00 87.38 458 VAL A C 1
ATOM 3347 O O . VAL A 1 458 ? -3.834 1.776 -14.753 1.00 87.38 458 VAL A O 1
ATOM 3350 N N . GLU A 1 459 ? -2.513 -0.037 -14.813 1.00 87.38 459 GLU A N 1
ATOM 3351 C CA . GLU A 1 459 ? -3.636 -0.975 -14.880 1.00 87.38 459 GLU A CA 1
ATOM 3352 C C . GLU A 1 459 ? -4.453 -0.987 -13.585 1.00 87.38 459 GLU A C 1
ATOM 3354 O O . GLU A 1 459 ? -5.681 -0.902 -13.644 1.00 87.38 459 GLU A O 1
ATOM 3359 N N . SER A 1 460 ? -3.785 -1.031 -12.429 1.00 86.25 460 SER A N 1
ATOM 3360 C CA . SER A 1 460 ? -4.463 -1.007 -11.131 1.00 86.25 460 SER A CA 1
ATOM 3361 C C . SER A 1 460 ? -5.228 0.300 -10.939 1.00 86.25 460 SER A C 1
ATOM 3363 O O . SER A 1 460 ? -6.414 0.283 -10.606 1.00 86.25 460 SER A O 1
ATOM 3365 N N . ALA A 1 4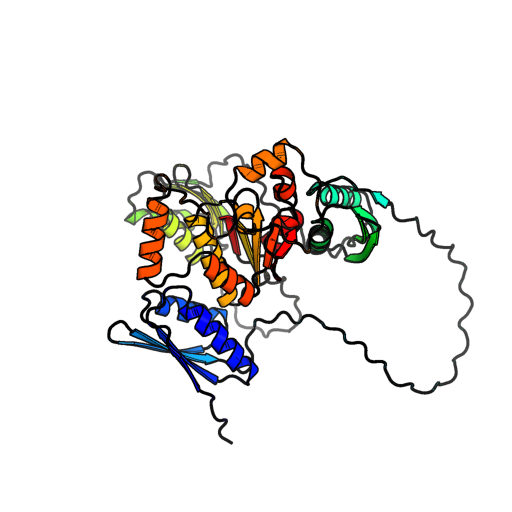61 ? -4.590 1.438 -11.220 1.00 89.81 461 ALA A N 1
ATOM 3366 C CA . ALA A 1 461 ? -5.200 2.758 -11.111 1.00 89.81 461 ALA A CA 1
ATOM 3367 C C . ALA A 1 461 ? -6.388 2.924 -12.072 1.00 89.81 461 ALA A C 1
ATOM 3369 O O . ALA A 1 461 ? -7.433 3.420 -11.662 1.00 89.81 461 ALA A O 1
ATOM 3370 N N . GLY A 1 462 ? -6.271 2.456 -13.321 1.00 84.19 462 GLY A N 1
ATOM 3371 C CA . GLY A 1 462 ? -7.332 2.561 -14.328 1.00 84.19 462 GLY A CA 1
ATOM 3372 C C . GLY A 1 462 ? -8.596 1.757 -14.008 1.00 84.19 462 GLY A C 1
ATOM 3373 O O . GLY A 1 462 ? -9.673 2.107 -14.483 1.00 84.19 462 GLY A O 1
ATOM 3374 N N . ARG A 1 463 ? -8.479 0.701 -13.193 1.00 84.00 463 ARG A N 1
ATOM 3375 C CA . ARG A 1 463 ? -9.610 -0.115 -12.714 1.00 84.00 463 ARG A CA 1
ATOM 3376 C C . ARG A 1 463 ? -10.092 0.264 -11.319 1.00 84.00 463 ARG A C 1
ATOM 3378 O O . ARG A 1 463 ? -11.139 -0.212 -10.887 1.00 84.00 463 ARG A O 1
ATOM 3385 N N . SER A 1 464 ? -9.322 1.078 -10.602 1.00 85.50 464 SER A N 1
ATOM 3386 C CA . SER A 1 464 ? -9.630 1.423 -9.222 1.00 85.50 464 SER A CA 1
ATOM 3387 C C . SER A 1 464 ? -10.824 2.352 -9.130 1.00 85.50 464 SER A C 1
ATOM 3389 O O . SER A 1 464 ? -10.918 3.349 -9.842 1.00 85.50 464 SER A O 1
ATOM 3391 N N . ARG A 1 465 ? -11.699 2.073 -8.162 1.00 84.25 465 ARG A N 1
ATOM 3392 C CA . ARG A 1 465 ? -12.742 3.014 -7.748 1.00 84.25 465 ARG A CA 1
ATOM 3393 C C . ARG A 1 465 ? -12.136 4.282 -7.142 1.00 84.25 465 ARG A C 1
ATOM 3395 O O . ARG A 1 465 ? -12.733 5.351 -7.228 1.00 84.25 465 ARG A O 1
ATOM 3402 N N . MET A 1 466 ? -10.966 4.151 -6.518 1.00 85.94 466 MET A N 1
ATOM 3403 C CA . MET A 1 466 ? -10.233 5.250 -5.900 1.00 85.94 466 MET A CA 1
ATOM 3404 C C . MET A 1 466 ? -8.738 5.135 -6.201 1.00 85.94 466 MET A C 1
ATOM 3406 O O . MET A 1 466 ? -8.134 4.093 -5.952 1.00 85.94 466 MET A O 1
ATOM 3410 N N . SER A 1 467 ? -8.139 6.216 -6.704 1.00 90.75 467 SER A N 1
ATOM 3411 C CA . SER A 1 467 ? -6.692 6.331 -6.892 1.00 90.75 467 SER A CA 1
ATOM 3412 C C . SER A 1 467 ? -6.192 7.642 -6.290 1.00 90.75 467 SER A C 1
ATOM 3414 O O . SER A 1 467 ? -6.690 8.703 -6.660 1.00 90.75 467 SER A O 1
ATOM 3416 N N . LEU A 1 468 ? -5.222 7.579 -5.376 1.00 92.44 468 LEU A N 1
ATOM 3417 C CA . LEU A 1 468 ? -4.683 8.745 -4.657 1.00 92.44 468 LEU A CA 1
ATOM 3418 C C . LEU A 1 468 ? -3.151 8.762 -4.712 1.00 92.44 468 LEU A C 1
ATOM 3420 O O . LEU A 1 468 ? -2.521 7.715 -4.858 1.00 92.44 468 LEU A O 1
ATOM 3424 N N . THR A 1 469 ? -2.558 9.944 -4.549 1.00 93.12 469 THR A N 1
ATOM 3425 C CA . THR A 1 469 ? -1.101 10.137 -4.513 1.00 93.12 469 THR A CA 1
ATOM 3426 C C . THR A 1 469 ? -0.697 10.744 -3.180 1.00 93.12 469 THR A C 1
ATOM 3428 O O . THR A 1 469 ? -1.325 11.705 -2.735 1.00 93.12 469 THR A O 1
ATOM 3431 N N . PHE A 1 470 ? 0.356 10.193 -2.581 1.00 92.12 470 PHE A N 1
ATOM 3432 C CA . PHE A 1 470 ? 0.894 10.594 -1.287 1.00 92.12 470 PHE A CA 1
ATOM 3433 C C . PHE A 1 470 ? 2.359 10.982 -1.352 1.00 92.12 470 PHE A C 1
ATOM 3435 O O . PHE A 1 470 ? 3.150 10.403 -2.137 1.00 92.12 470 PHE A O 1
#

Foldseek 3Di:
DPDPADEEEDEQELAEPPVQLLVVLVVLVVQLCVFWHKYKGKYLYPCCVVLVVLLCVLQVKDFPDWDADPSMIITIITHGNDTDFDDPPPPPDDDDDDDDDDDDDDDDDDDDDDPDPPPPPDAPEAEQEPHEPPPQVVSVVVVLVVDAAFGKHKYKYLYQFCVLLVVLSCVQQVKAWDDWDDDPSIIITMITGHHPPRHPDRPPPPDVPPPPDDPPAEAECEPPDPVCSLVSVCVVLVVDAAQDKHKYWYQADPCVVVVVVSCVVQVKAWPDWDHPGTTITIIHGHHPDDPDDDDDDDDPDDDDDDDQALAEEEEEADQAQVSLLVRLSVLLSSLSSSGAAEYEQAALSLQQQFDPAFAPVDDDDDDDPVLVVLLVPHHHHQPRGAHPPPCVVPPVVVVVVVVCVSSNHDGNVRSVVSCLVSLHAYEYASVRCRVNVNDPRRGDDGPRYGYHHPSSNCSSQSSHPYYYYD

pLDDT: mean 79.02, std 21.63, range [23.53, 98.38]